Protein AF-0000000068202755 (afdb_homodimer)

pLDDT: mean 94.01, std 10.61, range [22.53, 98.94]

Solvent-accessible surface area (backbone atoms only — not comparable to full-atom values): 35166 Å² total; per-residue (Å²): 128,81,79,78,66,77,75,58,66,85,71,35,29,38,22,28,52,47,79,86,68,53,44,31,53,26,32,24,53,42,51,45,35,48,32,86,89,32,48,61,38,45,78,44,62,45,81,50,63,77,61,48,68,72,30,64,29,31,35,52,40,86,54,36,72,37,74,92,70,33,29,35,20,53,77,34,86,86,64,70,58,50,80,45,98,88,46,79,54,48,44,28,26,28,41,48,47,40,69,77,43,31,47,52,29,50,10,56,75,69,70,47,56,62,83,35,67,67,36,55,54,48,47,54,48,44,38,52,55,56,42,47,36,47,12,22,52,75,70,69,47,66,45,57,65,85,89,58,74,60,77,54,46,85,62,49,30,58,53,48,53,34,46,66,56,49,79,53,92,91,47,92,71,52,72,68,53,48,51,54,38,45,52,51,34,12,49,50,49,34,49,52,51,49,53,51,47,48,43,43,64,69,46,50,45,55,27,39,48,53,48,50,49,24,66,70,68,46,48,86,80,42,84,34,32,35,52,36,90,55,70,56,79,41,62,67,44,46,54,53,48,22,56,75,69,71,46,68,81,50,58,32,35,39,33,30,45,48,96,84,67,28,19,31,34,32,31,30,44,71,41,90,84,45,89,49,40,67,48,46,45,52,73,91,44,35,61,30,41,31,68,60,30,15,63,73,70,70,42,69,54,30,47,34,24,39,69,81,12,44,36,33,32,11,55,35,65,67,34,30,52,50,49,50,59,59,56,71,106,127,81,78,79,68,77,75,58,64,85,70,35,30,37,22,28,50,46,79,85,68,56,42,31,51,24,31,25,53,41,50,46,36,47,32,85,89,32,49,61,37,44,79,44,63,44,81,50,61,78,61,49,68,72,30,64,31,31,36,53,41,86,56,36,72,37,75,94,69,34,28,35,20,52,78,33,87,86,64,70,58,50,80,45,98,87,46,78,53,48,43,28,25,26,41,48,47,39,70,77,43,31,48,53,28,51,10,55,75,70,71,46,54,62,82,36,70,67,37,54,56,48,46,54,49,45,37,50,54,54,42,47,37,48,12,24,53,74,69,70,48,67,46,57,66,85,89,58,76,60,77,55,45,83,64,48,30,58,54,47,52,34,47,67,57,50,79,53,93,90,48,93,71,52,72,68,54,48,51,52,38,45,51,52,34,12,48,50,50,33,50,52,51,50,54,52,48,49,42,44,64,69,47,52,45,54,27,39,48,52,48,50,48,25,65,71,69,44,47,86,80,42,84,33,32,37,50,37,90,56,70,55,81,42,62,67,44,48,57,54,48,21,55,74,70,70,46,66,80,50,60,32,35,40,33,28,43,48,96,84,65,27,19,30,35,30,31,31,43,70,42,89,84,45,90,49,38,67,50,47,46,51,75,90,44,34,61,29,40,30,68,62,30,13,64,72,70,72,40,70,56,30,46,36,25,39,70,82,11,45,38,33,32,11,57,36,66,68,34,33,52,50,49,50,58,60,56,72,106

Secondary structure (DSSP, 8-state):
--------GGG-EEEE--SS--HHHHHHHHHHTTSTTTTTPEEEE---HHHHTT-SEEES-SS-EEGGGTEE---STT---EEETTEEEEP-HHHHHHHHHHHHHHHHHHT--TT-HHHHHHHHHHIIIIIHHHHHHHTT--SS-TTS--SS----SHHHHHHTTSPPTTS---HHHHHHHHHHHHHHHHHHHHHHHHHIIIIIHHHHHHHHHHHHH--SS-TTEEE-SS----HHHHHHHHHHHT-TT---EEEEE-TTS-EEEEEPBSSTT-SSBSSPPPGGGTT-BHHHHHHHHS-TTEEEE-TTSSEEEESSHHHHHHHHHHHH-/--------GGG-EEEE--SS--HHHHHHHHHHTTSTTTTTPEEEE---HHHHTTSSEEES-SS-EEGGGTEE---STT---EEETTEEEEP-HHHHHHHHHHHHHHHHHHT--TT-HHHHHHHHHHIIIIIHHHHHHHTT--SS-TTS--SS----SHHHHHHTTSPPTTS---HHHHHHHHHHHHHHHHHHHHHHHHHIIIIIHHHHHHHHHHHHH--SS-TTEEE-SS----HHHHHHHHHHHT-TT---EEEEE-TTS-EEEEEPBSSTT-SSBSSPPPGGGTT-BHHHHHHHHS-TTEEEE-TTSSEEEESSHHHHHHHHHHHH-

Organism: Serendipita indica (strain DSM 11827) (NCBI:txid1109443)

InterPro domains:
  IPR003226 MYG1 exonuclease [PF03690] (13-328)
  IPR003226 MYG1 exonuclease [PTHR11215] (11-328)

Sequence (658 aa):
MAETTAKTGYDIKIGTHNGTFHCDEALAVWLLKRTGAYKDAKVIRTRDESVLATCDIVVDVGAKYEPENHRYDHHQRGFTEIFGHGFSTKLSSAGLVYKHFGREIISNLLQWQVQDSRTEILWLKMYKEFIEAIDAIDNGISAYPSDIKPSYRMRTDVSARVGFLNPRWNVHATPDEVDSLFVKASNLVGGEFHERLDYYGTAWLPAREIVMSALQKGSGIDERVLVFEDFAPWKEHLFDLEKELGIEGRSIYVLYPDESGKWRIQAVPVSSESFESRKALPDEWRGLRDDALSQATGVPGCVFVHASGFIGGAQTREGVEALARLALKMAETTAKTGYDIKIGTHNGTFHCDEALAVWLLKRTGAYKDAKVIRTRDESVLATCDIVVDVGAKYEPENHRYDHHQRGFTEIFGHGFSTKLSSAGLVYKHFGREIISNLLQWQVQDSRTEILWLKMYKEFIEAIDAIDNGISAYPSDIKPSYRMRTDVSARVGFLNPRWNVHATPDEVDSLFVKASNLVGGEFHERLDYYGTAWLPAREIVMSALQKGSGIDERVLVFEDFAPWKEHLFDLEKELGIEGRSIYVLYPDESGKWRIQAVPVSSESFESRKALPDEWRGLRDDALSQATGVPGCVFVHASGFIGGAQTREGVEALARLALK

Foldseek 3Di:
DPPPPPPDLEQAEEEEAFDQDFLQVLQLLLLQLLAPNNVSHHYHHHQDPVVVVSHQAYFQHDQDDDVVSRYHHQPHPPRQDDLDPPTRQRFGRNSSSCSVCVLRSLCSLVVHDSPDPLSVVLSVVLCVPARSVSGCVVVVHDPDDPVDDDPDDDQPDLRNVLSVLADDPPDDDDRVRRVVSSNVSSCSSNVVSSVVSCCCSPAVVVLLVQLVCQQVVDDVLDNQEGEGAADHPCQVSNQVVCVVVVNHLRHFWYKYADPVQWIKIFGHANHPPDPHGSAFFDQQQAPDAAPRNCVSLVAHAWGGAHNNRGMGTGRDPVRVSSSVNSRVD/DPPPPPPDLEQAEEEEAFDQDFLQVLQLLLLQLLAPNNVSHHYHHHQDPVVVVSHQAYFQHDQDDDVVSRYHHQPHPPRQDDLDPPTRQRFGRNSSSCSVCVLRSLCSLVVHDSPDPLSVVLSVVLCVPARSVSGCVVVVHDPDDPVDDDPDDDQPDLRNVLSVLADDPPDDDDRVRRVVSSNVSSCSSNVVSSVVSCCCSPAVVVLLVQLVCQQVVDDVLDNQEGEGAADHPCQVSNQVVCVVVVNHLRHFWYKYADPVQWIKIFGHCNHPPDPHGSAFFDQQQAPDAAPRNCVSLVAHAWGGAHNNRGMGTGRDPVRVSSSVNSRVD

Nearest PDB structures (foldseek):
  6nly-assembly1_B  TM=3.585E-01  e=1.719E-02  Homo sapiens
  4x6g-assembly2_E  TM=4.786E-01  e=4.361E+00  Pseudomonas aeruginosa PAO1
  3i3v-assembly1_C  TM=4.236E-01  e=8.337E+00  Streptomyces coelicolor
  6nly-assembly1_B  TM=3.417E-01  e=1.927E-02  Homo sapiens
  4x6g-assembly2_E  TM=4.789E-01  e=4.469E+00  Pseudomonas aeruginosa PAO1

Structure (mmCIF, N/CA/C/O backbone):
data_AF-0000000068202755-model_v1
#
loop_
_entity.id
_entity.type
_entity.pdbx_description
1 polymer 'Related to Gamm1 protein / Ni-binding urease accessory protein (UreG)'
#
loop_
_atom_site.group_PDB
_atom_site.id
_atom_site.type_symbol
_atom_site.label_atom_id
_atom_site.label_alt_id
_atom_site.label_comp_id
_atom_site.label_asym_id
_atom_site.label_entity_id
_atom_site.label_seq_id
_atom_site.pdbx_PDB_ins_code
_atom_site.Cartn_x
_atom_site.Cartn_y
_atom_site.Cartn_z
_atom_site.occupancy
_atom_site.B_iso_or_equiv
_atom_site.auth_seq_id
_atom_site.auth_comp_id
_atom_site.auth_asym_id
_atom_site.auth_atom_id
_atom_site.pdbx_PDB_model_num
ATOM 1 N N . MET A 1 1 ? -50.594 12.469 -9.367 1 22.66 1 MET A N 1
ATOM 2 C CA . MET A 1 1 ? -49.719 11.703 -10.25 1 22.66 1 MET A CA 1
ATOM 3 C C . MET A 1 1 ? -48.406 12.453 -10.523 1 22.66 1 MET A C 1
ATOM 5 O O . MET A 1 1 ? -48.375 13.375 -11.344 1 22.66 1 MET A O 1
ATOM 9 N N . ALA A 1 2 ? -47.656 12.703 -9.539 1 30.77 2 ALA A N 1
ATOM 10 C CA . ALA A 1 2 ? -46.5 13.594 -9.742 1 30.77 2 ALA A CA 1
ATOM 11 C C . ALA A 1 2 ? -45.656 13.117 -10.914 1 30.77 2 ALA A C 1
ATOM 13 O O . ALA A 1 2 ? -45.375 11.922 -11.047 1 30.77 2 ALA A O 1
ATOM 14 N N . GLU A 1 3 ? -45.688 13.734 -12.023 1 29.19 3 GLU A N 1
ATOM 15 C CA . GLU A 1 3 ? -44.969 13.422 -13.258 1 29.19 3 GLU A CA 1
ATOM 16 C C . GLU A 1 3 ? -43.5 13.094 -12.977 1 29.19 3 GLU A C 1
ATOM 18 O O . GLU A 1 3 ? -42.781 13.906 -12.406 1 29.19 3 GLU A O 1
ATOM 23 N N . THR A 1 4 ? -43.188 11.867 -12.656 1 34.66 4 THR A N 1
ATOM 24 C CA . THR A 1 4 ? -41.844 11.312 -12.539 1 34.66 4 THR A CA 1
ATOM 25 C C . THR A 1 4 ? -41 11.672 -13.75 1 34.66 4 THR A C 1
ATOM 27 O O . THR A 1 4 ? -41.156 11.078 -14.82 1 34.66 4 THR A O 1
ATOM 30 N N . THR A 1 5 ? -40.875 12.93 -14.125 1 34.81 5 THR A N 1
ATOM 31 C CA . THR A 1 5 ? -40.062 13.328 -15.258 1 34.81 5 THR A CA 1
ATOM 32 C C . THR A 1 5 ? -38.688 12.664 -15.18 1 34.81 5 THR A C 1
ATOM 34 O O . THR A 1 5 ? -38 12.742 -14.148 1 34.81 5 THR A O 1
ATOM 37 N N . ALA A 1 6 ? -38.406 11.773 -15.938 1 36.94 6 ALA A N 1
ATOM 38 C CA . ALA A 1 6 ? -37.125 11.117 -16.156 1 36.94 6 ALA A CA 1
ATOM 39 C C . ALA A 1 6 ? -36 12.125 -16.172 1 36.94 6 ALA A C 1
ATOM 41 O O . ALA A 1 6 ? -35.969 13.023 -17.016 1 36.94 6 ALA A O 1
ATOM 42 N N . LYS A 1 7 ? -35.469 12.602 -15.062 1 44.25 7 LYS A N 1
ATOM 43 C CA . LYS A 1 7 ? -34.312 13.477 -15.047 1 44.25 7 LYS A CA 1
ATOM 44 C C . LYS A 1 7 ? -33.312 13.07 -16.125 1 44.25 7 LYS A C 1
ATOM 46 O O . LYS A 1 7 ? -33.031 11.883 -16.312 1 44.25 7 LYS A O 1
ATOM 51 N N . THR A 1 8 ? -33.062 13.734 -17.141 1 47.06 8 THR A N 1
ATOM 52 C CA . THR A 1 8 ? -32.031 13.516 -18.141 1 47.06 8 THR A CA 1
ATOM 53 C C . THR A 1 8 ? -30.656 13.43 -17.484 1 47.06 8 THR A C 1
ATOM 55 O O . THR A 1 8 ? -30.438 13.977 -16.406 1 47.06 8 THR A O 1
ATOM 58 N N . GLY A 1 9 ? -29.703 12.414 -17.875 1 52.47 9 GLY A N 1
ATOM 59 C CA . GLY A 1 9 ? -28.359 12.102 -17.406 1 52.47 9 GLY A CA 1
ATOM 60 C C . GLY A 1 9 ? -27.609 13.32 -16.891 1 52.47 9 GLY A C 1
ATOM 61 O O . GLY A 1 9 ? -26.812 13.211 -15.961 1 52.47 9 GLY A O 1
ATOM 62 N N . TYR A 1 10 ? -27.875 14.578 -17.391 1 60.34 10 TYR A N 1
ATOM 63 C CA . TYR A 1 10 ? -27.078 15.781 -17.188 1 60.34 10 TYR A CA 1
ATOM 64 C C . TYR A 1 10 ? -27.516 16.5 -15.914 1 60.34 10 TYR A C 1
ATOM 66 O O . TYR A 1 10 ? -26.812 17.391 -15.43 1 60.34 10 TYR A O 1
ATOM 74 N N . ASP A 1 11 ? -28.516 15.922 -15.188 1 83.69 11 ASP A N 1
ATOM 75 C CA . ASP A 1 11 ? -29.016 16.688 -14.055 1 83.69 11 ASP A CA 1
ATOM 76 C C . ASP A 1 11 ? -28.781 15.945 -12.742 1 83.69 11 ASP A C 1
ATOM 78 O O . ASP A 1 11 ? -29.094 16.453 -11.664 1 83.69 11 ASP A O 1
ATOM 82 N N . ILE A 1 12 ? -28.109 14.836 -12.844 1 96.12 12 ILE A N 1
ATOM 83 C CA . ILE A 1 12 ? -27.891 14.047 -11.633 1 96.12 12 ILE A CA 1
ATOM 84 C C . ILE A 1 12 ? -26.641 14.531 -10.906 1 96.12 12 ILE A C 1
ATOM 86 O O . ILE A 1 12 ? -25.609 14.781 -11.539 1 96.12 12 ILE A O 1
ATOM 90 N N . LYS A 1 13 ? -26.766 14.664 -9.57 1 98.31 13 LYS A N 1
ATOM 91 C CA . LYS A 1 13 ? -25.672 15.25 -8.789 1 98.31 13 LYS A CA 1
ATOM 92 C C . LYS A 1 13 ? -25.266 14.32 -7.641 1 98.31 13 LYS A C 1
ATOM 94 O O . LYS A 1 13 ? -26.125 13.812 -6.914 1 98.31 13 LYS A O 1
ATOM 99 N N . ILE A 1 14 ? -23.969 14.078 -7.527 1 98.75 14 ILE A N 1
ATOM 100 C CA . ILE A 1 14 ? -23.375 13.414 -6.379 1 98.75 14 ILE A CA 1
ATOM 101 C C . ILE A 1 14 ? -22.75 14.453 -5.445 1 98.75 14 ILE A C 1
ATOM 103 O O . ILE A 1 14 ? -21.891 15.234 -5.859 1 98.75 14 ILE A O 1
ATOM 107 N N . GLY A 1 15 ? -23.188 14.5 -4.211 1 98.81 15 GLY A N 1
ATOM 108 C CA . GLY A 1 15 ? -22.641 15.414 -3.223 1 98.81 15 GLY A CA 1
ATOM 109 C C . GLY A 1 15 ? -21.641 14.75 -2.287 1 98.81 15 GLY A C 1
ATOM 110 O O . GLY A 1 15 ? -21.844 13.602 -1.882 1 98.81 15 GLY A O 1
ATOM 111 N N . THR A 1 16 ? -20.547 15.336 -1.922 1 98.75 16 THR A N 1
ATOM 112 C CA . THR A 1 16 ? -19.594 14.945 -0.892 1 98.75 16 THR A CA 1
ATOM 113 C C . THR A 1 16 ? -18.953 16.172 -0.263 1 98.75 16 THR A C 1
ATOM 115 O O . THR A 1 16 ? -19.266 17.312 -0.631 1 98.75 16 THR A O 1
ATOM 118 N N . HIS A 1 17 ? -18.094 16 0.701 1 97.62 17 HIS A N 1
ATOM 119 C CA . HIS A 1 17 ? -17.547 17.156 1.418 1 97.62 17 HIS A CA 1
ATOM 120 C C . HIS A 1 17 ? -16.406 17.812 0.645 1 97.62 17 HIS A C 1
ATOM 122 O O . HIS A 1 17 ? -15.719 17.141 -0.124 1 97.62 17 HIS A O 1
ATOM 128 N N . ASN A 1 18 ? -16.219 19.094 0.815 1 96.81 18 ASN A N 1
ATOM 129 C CA . ASN A 1 18 ? -15.109 19.844 0.224 1 96.81 18 ASN A CA 1
ATOM 130 C C . ASN A 1 18 ? -13.883 19.844 1.137 1 96.81 18 ASN A C 1
ATOM 132 O O . ASN A 1 18 ? -13.898 19.219 2.199 1 96.81 18 ASN A O 1
ATOM 136 N N . GLY A 1 19 ? -12.75 20.422 0.647 1 94.38 19 GLY A N 1
ATOM 137 C CA . GLY A 1 19 ? -11.531 20.469 1.434 1 94.38 19 GLY A CA 1
ATOM 138 C C . GLY A 1 19 ? -10.68 19.219 1.299 1 94.38 19 GLY A C 1
ATOM 139 O O . GLY A 1 19 ? -10.609 18.625 0.221 1 94.38 19 GLY A O 1
ATOM 140 N N . THR A 1 20 ? -10.031 18.844 2.375 1 94.94 20 THR A N 1
ATOM 141 C CA . THR A 1 20 ? -9.18 17.656 2.375 1 94.94 20 THR A CA 1
ATOM 142 C C . THR A 1 20 ? -10 16.406 2.064 1 94.94 20 THR A C 1
ATOM 144 O O . THR A 1 20 ? -11.07 16.203 2.635 1 94.94 20 THR A O 1
ATOM 147 N N . PHE A 1 21 ? -9.531 15.719 1.08 1 97.81 21 PHE A N 1
ATOM 148 C CA . PHE A 1 21 ? -10.258 14.516 0.7 1 97.81 21 PHE A CA 1
ATOM 149 C C . PHE A 1 21 ? -9.547 13.266 1.225 1 97.81 21 PHE A C 1
ATOM 151 O O . PHE A 1 21 ? -8.367 13.32 1.574 1 97.81 21 PHE A O 1
ATOM 158 N N . HIS A 1 22 ? -10.344 12.227 1.358 1 98.19 22 HIS A N 1
ATOM 159 C CA . HIS A 1 22 ? -9.875 10.922 1.812 1 98.19 22 HIS A CA 1
ATOM 160 C C . HIS A 1 22 ? -10.172 9.836 0.785 1 98.19 22 HIS A C 1
ATOM 162 O O . HIS A 1 22 ? -10.836 10.094 -0.222 1 98.19 22 HIS A O 1
ATOM 168 N N . CYS A 1 23 ? -9.617 8.719 1.068 1 98.81 23 CYS A N 1
ATOM 169 C CA . CYS A 1 23 ? -9.688 7.625 0.109 1 98.81 23 CYS A CA 1
ATOM 170 C C . CYS A 1 23 ? -11.109 7.09 -0.004 1 98.81 23 CYS A C 1
ATOM 172 O O . CYS A 1 23 ? -11.547 6.688 -1.086 1 98.81 23 CYS A O 1
ATOM 174 N N . ASP A 1 24 ? -11.875 7.098 1.089 1 98.69 24 ASP A N 1
ATOM 175 C CA . ASP A 1 24 ? -13.188 6.469 1.077 1 98.69 24 ASP A CA 1
ATOM 176 C C . ASP A 1 24 ? -14.164 7.242 0.186 1 98.69 24 ASP A C 1
ATOM 178 O O . ASP A 1 24 ? -14.789 6.66 -0.702 1 98.69 24 ASP A O 1
ATOM 182 N N . GLU A 1 25 ? -14.25 8.547 0.27 1 98.81 25 GLU A N 1
ATOM 183 C CA . GLU A 1 25 ? -15.195 9.258 -0.591 1 98.81 25 GLU A CA 1
ATOM 184 C C . GLU A 1 25 ? -14.68 9.344 -2.023 1 98.81 25 GLU A C 1
ATOM 186 O O . GLU A 1 25 ? -15.461 9.406 -2.973 1 98.81 25 GLU A O 1
ATOM 191 N N . ALA A 1 26 ? -13.344 9.352 -2.168 1 98.94 26 ALA A N 1
ATOM 192 C CA . ALA A 1 26 ? -12.789 9.305 -3.52 1 98.94 26 ALA A CA 1
ATOM 193 C C . ALA A 1 26 ? -13.227 8.039 -4.246 1 98.94 26 ALA A C 1
ATOM 195 O O . ALA A 1 26 ? -13.648 8.094 -5.402 1 98.94 26 ALA A O 1
ATOM 196 N N . LEU A 1 27 ? -13.102 6.906 -3.588 1 98.94 27 LEU A N 1
ATOM 197 C CA . LEU A 1 27 ? -13.523 5.641 -4.184 1 98.94 27 LEU A CA 1
ATOM 198 C C . LEU A 1 27 ? -15.047 5.594 -4.336 1 98.94 27 LEU A C 1
ATOM 200 O O . LEU A 1 27 ? -15.555 5.129 -5.355 1 98.94 27 LEU A O 1
ATOM 204 N N . ALA A 1 28 ? -15.789 6.059 -3.293 1 98.94 28 ALA A N 1
ATOM 205 C CA . ALA A 1 28 ? -17.25 6.035 -3.33 1 98.94 28 ALA A CA 1
ATOM 206 C C . ALA A 1 28 ? -17.781 6.738 -4.578 1 98.94 28 ALA A C 1
ATOM 208 O O . ALA A 1 28 ? -18.656 6.215 -5.266 1 98.94 28 ALA A O 1
ATOM 209 N N . VAL A 1 29 ? -17.25 7.883 -4.867 1 98.94 29 VAL A N 1
ATOM 210 C CA . VAL A 1 29 ? -17.688 8.664 -6.02 1 98.94 29 VAL A CA 1
ATOM 211 C C . VAL A 1 29 ? -17.375 7.906 -7.305 1 98.94 29 VAL A C 1
ATOM 213 O O . VAL A 1 29 ? -18.203 7.832 -8.211 1 98.94 29 VAL A O 1
ATOM 216 N N . TRP A 1 30 ? -16.172 7.336 -7.414 1 98.94 30 TRP A N 1
ATOM 217 C CA . TRP A 1 30 ? -15.812 6.566 -8.602 1 98.94 30 TRP A CA 1
ATOM 218 C C . TRP A 1 30 ? -16.75 5.383 -8.789 1 98.94 30 TRP A C 1
ATOM 220 O O . TRP A 1 30 ? -17.203 5.109 -9.906 1 98.94 30 TRP A O 1
ATOM 230 N N . LEU A 1 31 ? -17.016 4.676 -7.73 1 98.94 31 LEU A N 1
ATOM 231 C CA . LEU A 1 31 ? -17.906 3.518 -7.77 1 98.94 31 LEU A CA 1
ATOM 232 C C . LEU A 1 31 ? -19.297 3.916 -8.25 1 98.94 31 LEU A C 1
ATOM 234 O O . LEU A 1 31 ? -19.859 3.264 -9.125 1 98.94 31 LEU A O 1
ATOM 238 N N . LEU A 1 32 ? -19.828 4.992 -7.672 1 98.88 32 LEU A N 1
ATOM 239 C CA . LEU A 1 32 ? -21.172 5.441 -8.031 1 98.88 32 LEU A CA 1
ATOM 240 C C . LEU A 1 32 ? -21.266 5.73 -9.523 1 98.88 32 LEU A C 1
ATOM 242 O O . LEU A 1 32 ? -22.281 5.41 -10.164 1 98.88 32 LEU A O 1
ATOM 246 N N . LYS A 1 33 ? -20.266 6.246 -10.055 1 98.69 33 LYS A N 1
ATOM 247 C CA . LYS A 1 33 ? -20.266 6.609 -11.469 1 98.69 33 LYS A CA 1
ATOM 248 C C . LYS A 1 33 ? -20.188 5.371 -12.352 1 98.69 33 LYS A C 1
ATOM 250 O O . LYS A 1 33 ? -20.281 5.477 -13.578 1 98.69 33 LYS A O 1
ATOM 255 N N . ARG A 1 34 ? -20.016 4.23 -11.773 1 98.56 34 ARG A N 1
ATOM 256 C CA . ARG A 1 34 ? -20.062 2.979 -12.531 1 98.56 34 ARG A CA 1
ATOM 257 C C . ARG A 1 34 ? -21.469 2.381 -12.523 1 98.56 34 ARG A C 1
ATOM 259 O O . ARG A 1 34 ? -21.703 1.348 -13.156 1 98.56 34 ARG A O 1
ATOM 266 N N . THR A 1 35 ? -22.391 2.992 -11.852 1 98.31 35 THR A N 1
ATOM 267 C CA . THR A 1 35 ? -23.781 2.566 -11.883 1 98.31 35 THR A CA 1
ATOM 268 C C . THR A 1 35 ? -24.516 3.191 -13.07 1 98.31 35 THR A C 1
ATOM 270 O O . THR A 1 35 ? -24 4.105 -13.711 1 98.31 35 THR A O 1
ATOM 273 N N . GLY A 1 36 ? -25.656 2.629 -13.359 1 96.69 36 GLY A N 1
ATOM 274 C CA . GLY A 1 36 ? -26.469 3.197 -14.422 1 96.69 36 GLY A CA 1
ATOM 275 C C . GLY A 1 36 ? -27.016 4.574 -14.086 1 96.69 36 GLY A C 1
ATOM 276 O O . GLY A 1 36 ? -26.984 5.48 -14.922 1 96.69 36 GLY A O 1
ATOM 277 N N . ALA A 1 37 ? -27.422 4.828 -12.891 1 96.56 37 ALA A N 1
ATOM 278 C CA . ALA A 1 37 ? -28.125 6.031 -12.461 1 96.56 37 ALA A CA 1
ATOM 279 C C . ALA A 1 37 ? -27.172 7.223 -12.367 1 96.56 37 ALA A C 1
ATOM 281 O O . ALA A 1 37 ? -27.578 8.367 -12.594 1 96.56 37 ALA A O 1
ATOM 282 N N . TYR A 1 38 ? -25.859 6.918 -12.133 1 97.94 38 TYR A N 1
ATOM 283 C CA . TYR A 1 38 ? -24.984 8.039 -11.773 1 97.94 38 TYR A CA 1
ATOM 284 C C . TYR A 1 38 ? -23.797 8.133 -12.727 1 97.94 38 TYR A C 1
ATOM 286 O O . TYR A 1 38 ? -22.844 8.859 -12.461 1 97.94 38 TYR A O 1
ATOM 294 N N . LYS A 1 39 ? -23.797 7.441 -13.766 1 96.5 39 LYS A N 1
ATOM 295 C CA . LYS A 1 39 ? -22.672 7.324 -14.695 1 96.5 39 LYS A CA 1
ATOM 296 C C . LYS A 1 39 ? -22.219 8.695 -15.195 1 96.5 39 LYS A C 1
ATOM 298 O O . LYS A 1 39 ? -21.031 8.953 -15.344 1 96.5 39 LYS A O 1
ATOM 303 N N . ASP A 1 40 ? -23.125 9.617 -15.375 1 95.19 40 ASP A N 1
ATOM 304 C CA . ASP A 1 40 ? -22.797 10.938 -15.922 1 95.19 40 ASP A CA 1
ATOM 305 C C . ASP A 1 40 ? -23.078 12.039 -14.898 1 95.19 40 ASP A C 1
ATOM 307 O O . ASP A 1 40 ? -23.266 13.195 -15.266 1 95.19 40 ASP A O 1
ATOM 311 N N . ALA A 1 41 ? -23.094 11.664 -13.695 1 97.38 41 ALA A N 1
ATOM 312 C CA . ALA A 1 41 ? -23.469 12.609 -12.648 1 97.38 41 ALA A CA 1
ATOM 313 C C . ALA A 1 41 ? -22.391 13.664 -12.453 1 97.38 41 ALA A C 1
ATOM 315 O O . ALA A 1 41 ? -21.203 13.383 -12.609 1 97.38 41 ALA A O 1
ATOM 316 N N . LYS A 1 42 ? -22.812 14.836 -12.109 1 97.44 42 LYS A N 1
ATOM 317 C CA . LYS A 1 42 ? -21.906 15.891 -11.664 1 97.44 42 LYS A CA 1
ATOM 318 C C . LYS A 1 42 ? -21.578 15.742 -10.18 1 97.44 42 LYS A C 1
ATOM 320 O O . LYS A 1 42 ? -22.453 15.414 -9.375 1 97.44 42 LYS A O 1
ATOM 325 N N . VAL A 1 43 ? -20.359 15.992 -9.867 1 98.31 43 VAL A N 1
ATOM 326 C CA . VAL A 1 43 ? -19.922 15.891 -8.477 1 98.31 43 VAL A CA 1
ATOM 327 C C . VAL A 1 43 ? -19.875 17.281 -7.848 1 98.31 43 VAL A C 1
ATOM 329 O O . VAL A 1 43 ? -19.25 18.203 -8.398 1 98.31 43 VAL A O 1
ATOM 332 N N . ILE A 1 44 ? -20.469 17.469 -6.73 1 98.19 44 ILE A N 1
ATOM 333 C CA . ILE A 1 44 ? -20.469 18.703 -5.973 1 98.19 44 ILE A CA 1
ATOM 334 C C . ILE A 1 44 ? -19.812 18.484 -4.609 1 98.19 44 ILE A C 1
ATOM 336 O O . ILE A 1 44 ? -20.281 17.656 -3.822 1 98.19 44 ILE A O 1
ATOM 340 N N . ARG A 1 45 ? -18.766 19.156 -4.379 1 98.38 45 ARG A N 1
ATOM 341 C CA . ARG A 1 45 ? -18.094 19.031 -3.096 1 98.38 45 ARG A CA 1
ATOM 342 C C . ARG A 1 45 ? -18.359 20.25 -2.213 1 98.38 45 ARG A C 1
ATOM 344 O O . ARG A 1 45 ? -17.953 21.359 -2.533 1 98.38 45 ARG A O 1
ATOM 351 N N . THR A 1 46 ? -19.047 20 -1.121 1 98 46 THR A N 1
ATOM 352 C CA . THR A 1 46 ? -19.469 21.078 -0.237 1 98 46 THR A CA 1
ATOM 353 C C . THR A 1 46 ? -19.891 20.531 1.122 1 98 46 THR A C 1
ATOM 355 O O . THR A 1 46 ? -20.188 19.344 1.255 1 98 46 THR A O 1
ATOM 358 N N . ARG A 1 47 ? -19.875 21.422 2.117 1 95.62 47 ARG A N 1
ATOM 359 C CA . ARG A 1 47 ? -20.438 21.062 3.418 1 95.62 47 ARG A CA 1
ATOM 360 C C . ARG A 1 47 ? -21.75 21.812 3.676 1 95.62 47 ARG A C 1
ATOM 362 O O . ARG A 1 47 ? -22.359 21.656 4.727 1 95.62 47 ARG A O 1
ATOM 369 N N . ASP A 1 48 ? -22.094 22.594 2.662 1 96.75 48 ASP A N 1
ATOM 370 C CA . ASP A 1 48 ? -23.328 23.375 2.775 1 96.75 48 ASP A CA 1
ATOM 371 C C . ASP A 1 48 ? -24.562 22.469 2.646 1 96.75 48 ASP A C 1
ATOM 373 O O . ASP A 1 48 ? -24.828 21.938 1.568 1 96.75 48 ASP A O 1
ATOM 377 N N . GLU A 1 49 ? -25.312 22.453 3.66 1 96.56 49 GLU A N 1
ATOM 378 C CA . GLU A 1 49 ? -26.453 21.547 3.723 1 96.56 49 GLU A CA 1
ATOM 379 C C . GLU A 1 49 ? -27.5 21.906 2.678 1 96.56 49 GLU A C 1
ATOM 381 O O . GLU A 1 49 ? -28.188 21.031 2.139 1 96.56 49 GLU A O 1
ATOM 386 N N . SER A 1 50 ? -27.641 23.156 2.451 1 97.81 50 SER A N 1
ATOM 387 C CA . SER A 1 50 ? -28.641 23.594 1.479 1 97.81 50 SER A CA 1
ATOM 388 C C . SER A 1 50 ? -28.281 23.125 0.072 1 97.81 50 SER A C 1
ATOM 390 O O . SER A 1 50 ? -29.172 22.797 -0.717 1 97.81 50 SER A O 1
ATOM 392 N N . VAL A 1 51 ? -27.031 23.062 -0.244 1 97.81 51 VAL A N 1
ATOM 393 C CA . VAL A 1 51 ? -26.562 22.594 -1.543 1 97.81 51 VAL A CA 1
ATOM 394 C C . VAL A 1 51 ? -26.656 21.062 -1.592 1 97.81 51 VAL A C 1
ATOM 396 O O . VAL A 1 51 ? -27.125 20.5 -2.58 1 97.81 51 VAL A O 1
ATOM 399 N N . LEU A 1 52 ? -26.297 20.422 -0.56 1 97.81 52 LEU A N 1
ATOM 400 C CA . LEU A 1 52 ? -26.344 18.969 -0.478 1 97.81 52 LEU A CA 1
ATOM 401 C C . LEU A 1 52 ? -27.766 18.453 -0.657 1 97.81 52 LEU A C 1
ATOM 403 O O . LEU A 1 52 ? -27.984 17.375 -1.236 1 97.81 52 LEU A O 1
ATOM 407 N N . ALA A 1 53 ? -28.734 19.25 -0.189 1 97.19 53 ALA A N 1
ATOM 408 C CA . ALA A 1 53 ? -30.141 18.859 -0.276 1 97.19 53 ALA A CA 1
ATOM 409 C C . ALA A 1 53 ? -30.594 18.766 -1.729 1 97.19 53 ALA A C 1
ATOM 411 O O . ALA A 1 53 ? -31.562 18.078 -2.043 1 97.19 53 ALA A O 1
ATOM 412 N N . THR A 1 54 ? -29.938 19.422 -2.594 1 97.19 54 THR A N 1
ATOM 413 C CA . THR A 1 54 ? -30.297 19.422 -4.004 1 97.19 54 THR A CA 1
ATOM 414 C C . THR A 1 54 ? -29.656 18.25 -4.734 1 97.19 54 THR A C 1
ATOM 416 O O . THR A 1 54 ? -29.969 17.969 -5.895 1 97.19 54 THR A O 1
ATOM 419 N N . CYS A 1 55 ? -28.75 17.547 -4.117 1 98 55 CYS A N 1
ATOM 420 C CA . CYS A 1 55 ? -28.031 16.438 -4.738 1 98 55 CYS A CA 1
ATOM 421 C C . CYS A 1 55 ? -28.891 15.164 -4.707 1 98 55 CYS A C 1
ATOM 423 O O . CYS A 1 55 ? -29.672 14.969 -3.783 1 98 55 CYS A O 1
ATOM 425 N N . ASP A 1 56 ? -28.734 14.328 -5.691 1 98.31 56 ASP A N 1
ATOM 426 C CA . ASP A 1 56 ? -29.516 13.094 -5.812 1 98.31 56 ASP A CA 1
ATOM 427 C C . ASP A 1 56 ? -28.984 12.016 -4.875 1 98.31 56 ASP A C 1
ATOM 429 O O . ASP A 1 56 ? -29.75 11.18 -4.391 1 98.31 56 ASP A O 1
ATOM 433 N N . ILE A 1 57 ? -27.719 12 -4.648 1 98.69 57 ILE A N 1
ATOM 434 C CA . ILE A 1 57 ? -27.062 11.102 -3.711 1 98.69 57 ILE A CA 1
ATOM 435 C C . ILE A 1 57 ? -25.906 11.828 -3.023 1 98.69 57 ILE A C 1
ATOM 437 O O . ILE A 1 57 ? -25.234 12.656 -3.639 1 98.69 57 ILE A O 1
ATOM 441 N N . VAL A 1 58 ? -25.75 11.633 -1.658 1 98.81 58 VAL A N 1
ATOM 442 C CA . VAL A 1 58 ? -24.703 12.297 -0.869 1 98.81 58 VAL A CA 1
ATOM 443 C C . VAL A 1 58 ? -23.891 11.25 -0.11 1 98.81 58 VAL A C 1
ATOM 445 O O . VAL A 1 58 ? -24.453 10.344 0.508 1 98.81 58 VAL A O 1
ATOM 448 N N . VAL A 1 59 ? -22.609 11.398 -0.222 1 98.81 59 VAL A N 1
ATOM 449 C CA . VAL A 1 59 ? -21.734 10.438 0.446 1 98.81 59 VAL A CA 1
ATOM 450 C C . VAL A 1 59 ? -20.75 11.172 1.349 1 98.81 59 VAL A C 1
ATOM 452 O O . VAL A 1 59 ? -20.297 12.273 1.018 1 98.81 59 VAL A O 1
ATOM 455 N N . ASP A 1 60 ? -20.391 10.656 2.512 1 98.62 60 ASP A N 1
ATOM 456 C CA . ASP A 1 60 ? -19.312 11.008 3.432 1 98.62 60 ASP A CA 1
ATOM 457 C C . ASP A 1 60 ? -19.531 12.391 4.027 1 98.62 60 ASP A C 1
ATOM 459 O O . ASP A 1 60 ? -18.562 13.078 4.383 1 98.62 60 ASP A O 1
ATOM 463 N N . VAL A 1 61 ? -20.672 12.93 3.979 1 97.75 61 VAL A N 1
ATOM 464 C CA . VAL A 1 61 ? -21 14.227 4.566 1 97.75 61 VAL A CA 1
ATOM 465 C C . VAL A 1 61 ? -22.484 14.273 4.922 1 97.75 61 VAL A C 1
ATOM 467 O O . VAL A 1 61 ? -23.281 13.555 4.328 1 97.75 61 VAL A O 1
ATOM 470 N N . GLY A 1 62 ? -22.859 15.016 5.969 1 95.81 62 GLY A N 1
ATOM 471 C CA . GLY A 1 62 ? -24.266 15.211 6.305 1 95.81 62 GLY A CA 1
ATOM 472 C C . GLY A 1 62 ? -24.688 14.477 7.559 1 95.81 62 GLY A C 1
ATOM 473 O O . GLY A 1 62 ? -25.797 14.68 8.055 1 95.81 62 GLY A O 1
ATOM 474 N N . ALA A 1 63 ? -23.891 13.531 8.031 1 95.44 63 ALA A N 1
ATOM 475 C CA . ALA A 1 63 ? -24.078 12.836 9.305 1 95.44 63 ALA A CA 1
ATOM 476 C C . ALA A 1 63 ? -25.344 11.992 9.281 1 95.44 63 ALA A C 1
ATOM 478 O O . ALA A 1 63 ? -26.078 11.93 10.281 1 95.44 63 ALA A O 1
ATOM 479 N N . LYS A 1 64 ? -25.641 11.445 8.156 1 96.06 64 LYS A N 1
ATOM 480 C CA . LYS A 1 64 ? -26.812 10.586 8.008 1 96.06 64 LYS A CA 1
ATOM 481 C C . LYS A 1 64 ? -26.484 9.336 7.195 1 96.06 64 LYS A C 1
ATOM 483 O O . LYS A 1 64 ? -25.75 9.406 6.219 1 96.06 64 LYS A O 1
ATOM 488 N N . TYR A 1 65 ? -26.984 8.227 7.621 1 97.88 65 TYR A N 1
ATOM 489 C CA . TYR A 1 65 ? -27.047 7.004 6.832 1 97.88 65 TYR A CA 1
ATOM 490 C C . TYR A 1 65 ? -28.5 6.59 6.602 1 97.88 65 TYR A C 1
ATOM 492 O O . TYR A 1 65 ? -29.109 5.941 7.457 1 97.88 65 TYR A O 1
ATOM 500 N N . GLU A 1 66 ? -29.031 7.016 5.469 1 97.88 66 GLU A N 1
ATOM 501 C CA . GLU A 1 66 ? -30.406 6.781 5.035 1 97.88 66 GLU A CA 1
ATOM 502 C C . GLU A 1 66 ? -30.453 6.309 3.588 1 97.88 66 GLU A C 1
ATOM 504 O O . GLU A 1 66 ? -30.75 7.09 2.682 1 97.88 66 GLU A O 1
ATOM 509 N N . PRO A 1 67 ? -30.266 4.992 3.373 1 97.69 67 PRO A N 1
ATOM 510 C CA . PRO A 1 67 ? -30.219 4.457 2.01 1 97.69 67 PRO A CA 1
ATOM 511 C C . PRO A 1 67 ? -31.469 4.805 1.196 1 97.69 67 PRO A C 1
ATOM 513 O O . PRO A 1 67 ? -31.375 5.027 -0.013 1 97.69 67 PRO A O 1
ATOM 516 N N . GLU A 1 68 ? -32.594 4.902 1.816 1 97.19 68 GLU A N 1
ATOM 517 C CA . GLU A 1 68 ? -33.844 5.195 1.11 1 97.19 68 GLU A CA 1
ATOM 518 C C . GLU A 1 68 ? -33.812 6.602 0.512 1 97.19 68 GLU A C 1
ATOM 520 O O . GLU A 1 68 ? -34.469 6.859 -0.499 1 97.19 68 GLU A O 1
ATOM 525 N N . ASN A 1 69 ? -33.062 7.469 1.107 1 97.25 69 ASN A N 1
ATOM 526 C CA . ASN A 1 69 ? -32.938 8.836 0.617 1 97.25 69 ASN A CA 1
ATOM 527 C C . ASN A 1 69 ? -31.562 9.086 -0.009 1 97.25 69 ASN A C 1
ATOM 529 O O . ASN A 1 69 ? -31.203 10.234 -0.278 1 97.25 69 ASN A O 1
ATOM 533 N N . HIS A 1 70 ? -30.75 8.078 -0.144 1 98.31 70 HIS A N 1
ATOM 534 C CA . HIS A 1 70 ? -29.453 8.094 -0.783 1 98.31 70 HIS A CA 1
ATOM 535 C C . HIS A 1 70 ? -28.5 9.047 -0.069 1 98.31 70 HIS A C 1
ATOM 537 O O . HIS A 1 70 ? -27.844 9.867 -0.709 1 98.31 70 HIS A O 1
ATOM 543 N N . ARG A 1 71 ? -28.531 8.922 1.324 1 98.62 71 ARG A N 1
ATOM 544 C CA . ARG A 1 71 ? -27.562 9.562 2.189 1 98.62 71 ARG A CA 1
ATOM 545 C C . ARG A 1 71 ? -26.625 8.531 2.826 1 98.62 71 ARG A C 1
ATOM 547 O O . ARG A 1 71 ? -27.094 7.637 3.539 1 98.62 71 ARG A O 1
ATOM 554 N N . TYR A 1 72 ? -25.312 8.602 2.531 1 98.75 72 TYR A N 1
ATOM 555 C CA . TYR A 1 72 ? -24.359 7.586 2.953 1 98.75 72 TYR A CA 1
ATOM 556 C C . TYR A 1 72 ? -23.188 8.219 3.686 1 98.75 72 TYR A C 1
ATOM 558 O O . TYR A 1 72 ? -22.094 8.352 3.123 1 98.75 72 TYR A O 1
ATOM 566 N N . ASP A 1 73 ? -23.375 8.609 4.918 1 98.25 73 ASP A N 1
ATOM 567 C CA . ASP A 1 73 ? -22.328 9.117 5.801 1 98.25 73 ASP A CA 1
ATOM 568 C C . ASP A 1 73 ? -22.047 8.133 6.941 1 98.25 73 ASP A C 1
ATOM 570 O O . ASP A 1 73 ? -22.891 7.297 7.262 1 98.25 73 ASP A O 1
ATOM 574 N N . HIS A 1 74 ? -20.875 8.234 7.445 1 97.38 74 HIS A N 1
ATOM 575 C CA . HIS A 1 74 ? -20.5 7.312 8.516 1 97.38 74 HIS A CA 1
ATOM 576 C C . HIS A 1 74 ? -19.969 8.07 9.727 1 97.38 74 HIS A C 1
ATOM 578 O O . HIS A 1 74 ? -19.5 7.457 10.688 1 97.38 74 HIS A O 1
ATOM 584 N N . HIS A 1 75 ? -20.125 9.422 9.766 1 93.56 75 HIS A N 1
ATOM 585 C CA . HIS A 1 75 ? -19.484 10.25 10.773 1 93.56 75 HIS A CA 1
ATOM 586 C C . HIS A 1 75 ? -20.391 10.461 11.977 1 93.56 75 HIS A C 1
ATOM 588 O O . HIS A 1 75 ? -19.953 10.969 13.008 1 93.56 75 HIS A O 1
ATOM 594 N N . GLN A 1 76 ? -21.656 10.125 11.922 1 91.5 76 GLN A N 1
ATOM 595 C CA . GLN A 1 76 ? -22.609 10.391 13 1 91.5 76 GLN A CA 1
ATOM 596 C C . GLN A 1 76 ? -22.312 9.516 14.219 1 91.5 76 GLN A C 1
ATOM 598 O O . GLN A 1 76 ? -21.828 8.391 14.078 1 91.5 76 GLN A O 1
ATOM 603 N N . ARG A 1 77 ? -22.656 10.094 15.312 1 89.81 77 ARG A N 1
ATOM 604 C CA . ARG A 1 77 ? -22.5 9.367 16.562 1 89.81 77 ARG A CA 1
ATOM 605 C C . ARG A 1 77 ? -23.328 8.086 16.562 1 89.81 77 ARG A C 1
ATOM 607 O O . ARG A 1 77 ? -24.469 8.078 16.078 1 89.81 77 ARG A O 1
ATOM 614 N N . GLY A 1 78 ? -22.672 7.109 17.031 1 92.56 78 GLY A N 1
ATOM 615 C CA . GLY A 1 78 ? -23.391 5.855 17.172 1 92.56 78 GLY A CA 1
ATOM 616 C C . GLY A 1 78 ? -23.375 5.004 15.922 1 92.56 78 GLY A C 1
ATOM 617 O O . GLY A 1 78 ? -23.953 3.916 15.891 1 92.56 78 GLY A O 1
ATOM 618 N N . PHE A 1 79 ? -22.797 5.484 14.867 1 95.06 79 PHE A N 1
ATOM 619 C CA . PHE A 1 79 ? -22.703 4.711 13.633 1 95.06 79 PHE A CA 1
ATOM 620 C C . PHE A 1 79 ? -21.906 3.434 13.844 1 95.06 79 PHE A C 1
ATOM 622 O O . PHE A 1 79 ? -20.781 3.479 14.336 1 95.06 79 PHE A O 1
ATOM 629 N N . THR A 1 80 ? -22.453 2.275 13.469 1 96.12 80 THR A N 1
ATOM 630 C CA . THR A 1 80 ? -21.781 1.005 13.719 1 96.12 80 THR A CA 1
ATOM 631 C C . THR A 1 80 ? -22 0.039 12.555 1 96.12 80 THR A C 1
ATOM 633 O O . THR A 1 80 ? -21.781 -1.164 12.688 1 96.12 80 THR A O 1
ATOM 636 N N . GLU A 1 81 ? -22.391 0.542 11.43 1 97.5 81 GLU A N 1
ATOM 637 C CA . GLU A 1 81 ? -22.734 -0.322 10.305 1 97.5 81 GLU A CA 1
ATOM 638 C C . GLU A 1 81 ? -21.516 -1.098 9.805 1 97.5 81 GLU A C 1
ATOM 640 O O . GLU A 1 81 ? -20.422 -0.548 9.719 1 97.5 81 GLU A O 1
ATOM 645 N N . ILE A 1 82 ? -21.719 -2.371 9.492 1 98.38 82 ILE A N 1
ATOM 646 C CA . ILE A 1 82 ? -20.688 -3.256 8.938 1 98.38 82 ILE A CA 1
ATOM 647 C C . ILE A 1 82 ? -21.188 -3.863 7.629 1 98.38 82 ILE A C 1
ATOM 649 O O . ILE A 1 82 ? -22.359 -3.713 7.273 1 98.38 82 ILE A O 1
ATOM 653 N N . PHE A 1 83 ? -20.344 -4.531 6.887 1 98.44 83 PHE A N 1
ATOM 654 C CA . PHE A 1 83 ? -20.672 -5.094 5.582 1 98.44 83 PHE A CA 1
ATOM 655 C C . PHE A 1 83 ? -21.547 -6.332 5.727 1 98.44 83 PHE A C 1
ATOM 657 O O . PHE A 1 83 ? -22.406 -6.598 4.879 1 98.44 83 PHE A O 1
ATOM 664 N N . GLY A 1 84 ? -21.297 -7.066 6.816 1 97.56 84 GLY A N 1
ATOM 665 C CA . GLY A 1 84 ? -21.922 -8.375 6.973 1 97.56 84 GLY A CA 1
ATOM 666 C C . GLY A 1 84 ? -21.156 -9.484 6.262 1 97.56 84 GLY A C 1
ATOM 667 O O . GLY A 1 84 ? -19.984 -9.336 5.953 1 97.56 84 GLY A O 1
ATOM 668 N N . HIS A 1 85 ? -21.781 -10.711 6.215 1 96.31 85 HIS A N 1
ATOM 669 C CA . HIS A 1 85 ? -21.203 -11.828 5.492 1 96.31 85 HIS A CA 1
ATOM 670 C C . HIS A 1 85 ? -19.875 -12.25 6.117 1 96.31 85 HIS A C 1
ATOM 672 O O . HIS A 1 85 ? -18.922 -12.57 5.402 1 96.31 85 HIS A O 1
ATOM 678 N N . GLY A 1 86 ? -19.75 -11.992 7.363 1 95.25 86 GLY A N 1
ATOM 679 C CA . GLY A 1 86 ? -18.562 -12.43 8.078 1 95.25 86 GLY A CA 1
ATOM 680 C C . GLY A 1 86 ? -17.578 -11.312 8.344 1 95.25 86 GLY A C 1
ATOM 681 O O . GLY A 1 86 ? -16.578 -11.508 9.047 1 95.25 86 GLY A O 1
ATOM 682 N N . PHE A 1 87 ? -17.812 -10.141 7.824 1 97.31 87 PHE A N 1
ATOM 683 C CA . PHE A 1 87 ? -16.922 -8.992 8.031 1 97.31 87 PHE A CA 1
ATOM 684 C C . PHE A 1 87 ? -17.422 -8.141 9.195 1 97.31 87 PHE A C 1
ATOM 686 O O . PHE A 1 87 ? -18.625 -7.93 9.352 1 97.31 87 PHE A O 1
ATOM 693 N N . SER A 1 88 ? -16.516 -7.613 10 1 97.12 88 SER A N 1
ATOM 694 C CA . SER A 1 88 ? -16.906 -6.883 11.203 1 97.12 88 SER A CA 1
ATOM 695 C C . SER A 1 88 ? -16.344 -5.469 11.203 1 97.12 88 SER A C 1
ATOM 697 O O . SER A 1 88 ? -16.547 -4.707 12.148 1 97.12 88 SER A O 1
ATOM 699 N N . THR A 1 89 ? -15.695 -5.145 10.141 1 97.75 89 THR A N 1
ATOM 700 C CA . THR A 1 89 ? -15.094 -3.818 10.055 1 97.75 89 THR A CA 1
ATOM 701 C C . THR A 1 89 ? -16.172 -2.752 9.852 1 97.75 89 THR A C 1
ATOM 703 O O . THR A 1 89 ? -17.031 -2.896 8.984 1 97.75 89 THR A O 1
ATOM 706 N N . LYS A 1 90 ? -16.062 -1.688 10.711 1 98 90 LYS A N 1
ATOM 707 C CA . LYS A 1 90 ? -16.953 -0.548 10.531 1 98 90 LYS A CA 1
ATOM 708 C C . LYS A 1 90 ? -16.797 0.063 9.141 1 98 90 LYS A C 1
ATOM 710 O O . LYS A 1 90 ? -15.672 0.215 8.648 1 98 90 LYS A O 1
ATOM 715 N N . LEU A 1 91 ? -17.922 0.413 8.523 1 98.75 91 LEU A N 1
ATOM 716 C CA . LEU A 1 91 ? -17.875 0.873 7.141 1 98.75 91 LEU A CA 1
ATOM 717 C C . LEU A 1 91 ? -17.578 2.367 7.074 1 98.75 91 LEU A C 1
ATOM 719 O O . LEU A 1 91 ? -17.906 3.111 8 1 98.75 91 LEU A O 1
ATOM 723 N N . SER A 1 92 ? -16.875 2.777 6.051 1 98.56 92 SER A N 1
ATOM 724 C CA . SER A 1 92 ? -16.797 4.164 5.602 1 98.56 92 SER A CA 1
ATOM 725 C C . SER A 1 92 ? -17.719 4.414 4.41 1 98.56 92 SER A C 1
ATOM 727 O O . SER A 1 92 ? -18.562 3.582 4.09 1 98.56 92 SER A O 1
ATOM 729 N N . SER A 1 93 ? -17.609 5.574 3.805 1 98.75 93 SER A N 1
ATOM 730 C CA . SER A 1 93 ? -18.5 5.863 2.682 1 98.75 93 SER A CA 1
ATOM 731 C C . SER A 1 93 ? -18.234 4.914 1.515 1 98.75 93 SER A C 1
ATOM 733 O O . SER A 1 93 ? -19.156 4.566 0.774 1 98.75 93 SER A O 1
ATOM 735 N N . ALA A 1 94 ? -16.984 4.445 1.317 1 98.75 94 ALA A N 1
ATOM 736 C CA . ALA A 1 94 ? -16.672 3.479 0.267 1 98.75 94 ALA A CA 1
ATOM 737 C C . ALA A 1 94 ? -17.422 2.164 0.489 1 98.75 94 ALA A C 1
ATOM 739 O O . ALA A 1 94 ? -18.078 1.662 -0.418 1 98.75 94 ALA A O 1
ATOM 740 N N . GLY A 1 95 ? -17.266 1.688 1.684 1 98.88 95 GLY A N 1
ATOM 741 C CA . GLY A 1 95 ? -17.969 0.456 2.02 1 98.88 95 GLY A CA 1
ATOM 742 C C . GLY A 1 95 ? -19.469 0.579 1.927 1 98.88 95 GLY A C 1
ATOM 743 O O . GLY A 1 95 ? -20.156 -0.359 1.505 1 98.88 95 GLY A O 1
ATOM 744 N N . LEU A 1 96 ? -20.031 1.72 2.363 1 98.88 96 LEU A N 1
ATOM 745 C CA . LEU A 1 96 ? -21.469 1.933 2.301 1 98.88 96 LEU A CA 1
ATOM 746 C C . LEU A 1 96 ? -21.953 1.903 0.857 1 98.88 96 LEU A C 1
ATOM 748 O O . LEU A 1 96 ? -22.938 1.22 0.542 1 98.88 96 LEU A O 1
ATOM 752 N N . VAL A 1 97 ? -21.297 2.627 0.013 1 98.88 97 VAL A N 1
ATOM 753 C CA . VAL A 1 97 ? -21.672 2.643 -1.396 1 98.88 97 VAL A CA 1
ATOM 754 C C . VAL A 1 97 ? -21.531 1.24 -1.984 1 98.88 97 VAL A C 1
ATOM 756 O O . VAL A 1 97 ? -22.406 0.774 -2.711 1 98.88 97 VAL A O 1
ATOM 759 N N . TYR A 1 98 ? -20.484 0.529 -1.646 1 98.88 98 TYR A N 1
ATOM 760 C CA . TYR A 1 98 ? -20.219 -0.803 -2.178 1 98.88 98 TYR A CA 1
ATOM 761 C C . TYR A 1 98 ? -21.266 -1.801 -1.682 1 98.88 98 TYR A C 1
ATOM 763 O O . TYR A 1 98 ? -21.672 -2.703 -2.418 1 98.88 98 TYR A O 1
ATOM 771 N N . LYS A 1 99 ? -21.656 -1.658 -0.474 1 98.75 99 LYS A N 1
ATOM 772 C CA . LYS A 1 99 ? -22.656 -2.529 0.121 1 98.75 99 LYS A CA 1
ATOM 773 C C . LYS A 1 99 ? -23.969 -2.457 -0.652 1 98.75 99 LYS A C 1
ATOM 775 O O . LYS A 1 99 ? -24.609 -3.484 -0.913 1 98.75 99 LYS A O 1
ATOM 780 N N . HIS A 1 100 ? -24.375 -1.291 -1.052 1 98.69 100 HIS A N 1
ATOM 781 C CA . HIS A 1 100 ? -25.688 -1.081 -1.631 1 98.69 100 HIS A CA 1
ATOM 782 C C . HIS A 1 100 ? -25.656 -1.182 -3.152 1 98.69 100 HIS A C 1
ATOM 784 O O . HIS A 1 100 ? -26.625 -1.584 -3.779 1 98.69 100 HIS A O 1
ATOM 790 N N . PHE A 1 101 ? -24.5 -0.837 -3.762 1 98.69 101 PHE A N 1
ATOM 791 C CA . PHE A 1 101 ? -24.453 -0.743 -5.215 1 98.69 101 PHE A CA 1
ATOM 792 C C . PHE A 1 101 ? -23.406 -1.698 -5.789 1 98.69 101 PHE A C 1
ATOM 794 O O . PHE A 1 101 ? -23.266 -1.805 -7.008 1 98.69 101 PHE A O 1
ATOM 801 N N . GLY A 1 102 ? -22.656 -2.404 -4.953 1 98.75 102 GLY A N 1
ATOM 802 C CA . GLY A 1 102 ? -21.5 -3.172 -5.348 1 98.75 102 GLY A CA 1
ATOM 803 C C . GLY A 1 102 ? -21.797 -4.23 -6.391 1 98.75 102 GLY A C 1
ATOM 804 O O . GLY A 1 102 ? -21.031 -4.418 -7.336 1 98.75 102 GLY A O 1
ATOM 805 N N . ARG A 1 103 ? -22.922 -4.938 -6.223 1 98.56 103 ARG A N 1
ATOM 806 C CA . ARG A 1 103 ? -23.281 -5.984 -7.176 1 98.56 103 ARG A CA 1
ATOM 807 C C . ARG A 1 103 ? -23.531 -5.402 -8.562 1 98.56 103 ARG A C 1
ATOM 809 O O . ARG A 1 103 ? -23.062 -5.953 -9.562 1 98.56 103 ARG A O 1
ATOM 816 N N . GLU A 1 104 ? -24.203 -4.293 -8.609 1 98.56 104 GLU A N 1
ATOM 817 C CA . GLU A 1 104 ? -24.438 -3.621 -9.883 1 98.56 104 GLU A CA 1
ATOM 818 C C . GLU A 1 104 ? -23.125 -3.156 -10.508 1 98.56 104 GLU A C 1
ATOM 820 O O . GLU A 1 104 ? -22.938 -3.291 -11.719 1 98.56 104 GLU A O 1
ATOM 825 N N . ILE A 1 105 ? -22.297 -2.617 -9.719 1 98.75 105 ILE A N 1
ATOM 826 C CA . ILE A 1 105 ? -21.016 -2.088 -10.172 1 98.75 105 ILE A CA 1
ATOM 827 C C . ILE A 1 105 ? -20.188 -3.207 -10.805 1 98.75 105 ILE A C 1
ATOM 829 O O . ILE A 1 105 ? -19.656 -3.055 -11.906 1 98.75 105 ILE A O 1
ATOM 833 N N . ILE A 1 106 ? -20.062 -4.355 -10.125 1 98.75 106 ILE A N 1
ATOM 834 C CA . ILE A 1 106 ? -19.312 -5.504 -10.617 1 98.75 106 ILE A CA 1
ATOM 835 C C . ILE A 1 106 ? -19.938 -6 -11.922 1 98.75 106 ILE A C 1
ATOM 837 O O . ILE A 1 106 ? -19.234 -6.25 -12.898 1 98.75 106 ILE A O 1
ATOM 841 N N . SER A 1 107 ? -21.219 -6.125 -11.883 1 98.38 107 SER A N 1
ATOM 842 C CA . SER A 1 107 ? -21.969 -6.543 -13.07 1 98.38 107 SER A CA 1
ATOM 843 C C . SER A 1 107 ? -21.656 -5.645 -14.266 1 98.38 107 SER A C 1
ATOM 845 O O . SER A 1 107 ? -21.344 -6.129 -15.352 1 98.38 107 SER A O 1
ATOM 847 N N . ASN A 1 108 ? -21.688 -4.34 -14.062 1 98.38 108 ASN A N 1
ATOM 848 C CA . ASN A 1 108 ? -21.469 -3.373 -15.133 1 98.38 108 ASN A CA 1
ATOM 849 C C . ASN A 1 108 ? -20.031 -3.428 -15.648 1 98.38 108 ASN A C 1
ATOM 851 O O . ASN A 1 108 ? -19.797 -3.395 -16.859 1 98.38 108 ASN A O 1
ATOM 855 N N . LEU A 1 109 ? -19.125 -3.539 -14.789 1 98.5 109 LEU A N 1
ATOM 856 C CA . LEU A 1 109 ? -17.719 -3.473 -15.164 1 98.5 109 LEU A CA 1
ATOM 857 C C . LEU A 1 109 ? -17.281 -4.742 -15.891 1 98.5 109 LEU A C 1
ATOM 859 O O . LEU A 1 109 ? -16.453 -4.691 -16.797 1 98.5 109 LEU A O 1
ATOM 863 N N . LEU A 1 110 ? -17.859 -5.895 -15.508 1 98.12 110 LEU A N 1
ATOM 864 C CA . LEU A 1 110 ? -17.469 -7.164 -16.094 1 98.12 110 LEU A CA 1
ATOM 865 C C . LEU A 1 110 ? -18.453 -7.609 -17.156 1 98.12 110 LEU A C 1
ATOM 867 O O . LEU A 1 110 ? -18.25 -8.625 -17.828 1 98.12 110 LEU A O 1
ATOM 871 N N . GLN A 1 111 ? -19.578 -6.824 -17.266 1 97.38 111 GLN A N 1
ATOM 872 C CA . GLN A 1 111 ? -20.641 -7.117 -18.219 1 97.38 111 GLN A CA 1
ATOM 873 C C . GLN A 1 111 ? -21.25 -8.492 -17.969 1 97.38 111 GLN A C 1
ATOM 875 O O . GLN A 1 111 ? -21.391 -9.297 -18.891 1 97.38 111 GLN A O 1
ATOM 880 N N . TRP A 1 112 ? -21.422 -8.742 -16.703 1 97.06 112 TRP A N 1
ATOM 881 C CA . TRP A 1 112 ? -22.141 -9.922 -16.234 1 97.06 112 TRP A CA 1
ATOM 882 C C . TRP A 1 112 ? -23.531 -9.531 -15.734 1 97.06 112 TRP A C 1
ATOM 884 O O . TRP A 1 112 ? -23.797 -8.359 -15.469 1 97.06 112 TRP A O 1
ATOM 894 N N . GLN A 1 113 ? -24.391 -10.523 -15.641 1 95.81 113 GLN A N 1
ATOM 895 C CA . GLN A 1 113 ? -25.688 -10.273 -15 1 95.81 113 GLN A CA 1
ATOM 896 C C . GLN A 1 113 ? -25.516 -10.102 -13.492 1 95.81 113 GLN A C 1
ATOM 898 O O . GLN A 1 113 ? -24.688 -10.766 -12.875 1 95.81 113 GLN A O 1
ATOM 903 N N . VAL A 1 114 ? -26.328 -9.219 -12.93 1 95.56 114 VAL A N 1
ATOM 904 C CA . VAL A 1 114 ? -26.281 -8.945 -11.5 1 95.56 114 VAL A CA 1
ATOM 905 C C . VAL A 1 114 ? -26.578 -10.227 -10.711 1 95.56 114 VAL A C 1
ATOM 907 O O . VAL A 1 114 ? -26.016 -10.445 -9.641 1 95.56 114 VAL A O 1
ATOM 910 N N . GLN A 1 115 ? -27.375 -11.133 -11.312 1 95.62 115 GLN A N 1
ATOM 911 C CA . GLN A 1 115 ? -27.797 -12.344 -10.609 1 95.62 115 GLN A CA 1
ATOM 912 C C . GLN A 1 115 ? -26.812 -13.484 -10.844 1 95.62 115 GLN A C 1
ATOM 914 O O . GLN A 1 115 ? -26.938 -14.555 -10.234 1 95.62 115 GLN A O 1
ATOM 919 N N . ASP A 1 116 ? -25.844 -13.242 -11.641 1 95 116 ASP A N 1
ATOM 920 C CA . ASP A 1 116 ? -24.812 -14.25 -11.875 1 95 116 ASP A CA 1
ATOM 921 C C . ASP A 1 116 ? -24.094 -14.609 -10.578 1 95 116 ASP A C 1
ATOM 923 O O . ASP A 1 116 ? -23.719 -13.727 -9.797 1 95 116 ASP A O 1
ATOM 927 N N . SER A 1 117 ? -23.938 -15.898 -10.359 1 94.88 117 SER A N 1
ATOM 928 C CA . SER A 1 117 ? -23.281 -16.359 -9.141 1 94.88 117 SER A CA 1
ATOM 929 C C . SER A 1 117 ? -21.859 -15.836 -9.055 1 94.88 117 SER A C 1
ATOM 931 O O . SER A 1 117 ? -21.344 -15.586 -7.957 1 94.88 117 SER A O 1
ATOM 933 N N . ARG A 1 118 ? -21.188 -15.656 -10.156 1 95.56 118 ARG A N 1
ATOM 934 C CA . ARG A 1 118 ? -19.828 -15.125 -10.195 1 95.56 118 ARG A CA 1
ATOM 935 C C . ARG A 1 118 ? -19.781 -13.703 -9.641 1 95.56 118 ARG A C 1
ATOM 937 O O . ARG A 1 118 ? -18.797 -13.312 -9.008 1 95.56 118 ARG A O 1
ATOM 944 N N . THR A 1 119 ? -20.844 -12.969 -9.859 1 97.88 119 THR A N 1
ATOM 945 C CA . THR A 1 119 ? -20.922 -11.602 -9.359 1 97.88 119 THR A CA 1
ATOM 946 C C . THR A 1 119 ? -20.906 -11.586 -7.832 1 97.88 119 THR A C 1
ATOM 948 O O . THR A 1 119 ? -20.219 -10.781 -7.219 1 97.88 119 THR A O 1
ATOM 951 N N . GLU A 1 120 ? -21.625 -12.5 -7.277 1 96.56 120 GLU A N 1
ATOM 952 C CA . GLU A 1 120 ? -21.672 -12.594 -5.82 1 96.56 120 GLU A CA 1
ATOM 953 C C . GLU A 1 120 ? -20.312 -12.953 -5.25 1 96.56 120 GLU A C 1
ATOM 955 O O . GLU A 1 120 ? -19.875 -12.367 -4.258 1 96.56 120 GLU A O 1
ATOM 960 N N . ILE A 1 121 ? -19.656 -13.891 -5.871 1 95.5 121 ILE A N 1
ATOM 961 C CA . ILE A 1 121 ? -18.344 -14.336 -5.418 1 95.5 121 ILE A CA 1
ATOM 962 C C . ILE A 1 121 ? -17.359 -13.164 -5.453 1 95.5 121 ILE A C 1
ATOM 964 O O . ILE A 1 121 ? -16.641 -12.914 -4.484 1 95.5 121 ILE A O 1
ATOM 968 N N . LEU A 1 122 ? -17.406 -12.414 -6.527 1 98.31 122 LEU A N 1
ATOM 969 C CA . LEU A 1 122 ? -16.453 -11.32 -6.695 1 98.31 122 LEU A CA 1
ATOM 970 C C . LEU A 1 122 ? -16.828 -10.141 -5.809 1 98.31 122 LEU A C 1
ATOM 972 O O . LEU A 1 122 ? -15.953 -9.383 -5.375 1 98.31 122 LEU A O 1
ATOM 976 N N . TRP A 1 123 ? -18.172 -9.953 -5.574 1 98.56 123 TRP A N 1
ATOM 977 C CA . TRP A 1 123 ? -18.625 -8.906 -4.664 1 98.56 123 TRP A CA 1
ATOM 978 C C . TRP A 1 123 ? -18.016 -9.078 -3.279 1 98.56 123 TRP A C 1
ATOM 980 O O . TRP A 1 123 ? -17.469 -8.125 -2.715 1 98.56 123 TRP A O 1
ATOM 990 N N . LEU A 1 124 ? -17.969 -10.258 -2.816 1 97.38 124 LEU A N 1
ATOM 991 C CA . LEU A 1 124 ? -17.375 -10.562 -1.512 1 97.38 124 LEU A CA 1
ATOM 992 C C . LEU A 1 124 ? -15.859 -10.516 -1.573 1 97.38 124 LEU A C 1
ATOM 994 O O . LEU A 1 124 ? -15.211 -9.992 -0.663 1 97.38 124 LEU A O 1
ATOM 998 N N . LYS A 1 125 ? -15.305 -11.047 -2.668 1 97.06 125 LYS A N 1
ATOM 999 C CA . LYS A 1 125 ? -13.852 -11.086 -2.844 1 97.06 125 LYS A CA 1
ATOM 1000 C C . LYS A 1 125 ? -13.266 -9.68 -2.867 1 97.06 125 LYS A C 1
ATOM 1002 O O . LYS A 1 125 ? -12.242 -9.422 -2.223 1 97.06 125 LYS A O 1
ATOM 1007 N N . MET A 1 126 ? -13.922 -8.789 -3.547 1 98.62 126 MET A N 1
ATOM 1008 C CA . MET A 1 126 ? -13.43 -7.422 -3.688 1 98.62 126 MET A CA 1
ATOM 1009 C C . MET A 1 126 ? -13.539 -6.664 -2.367 1 98.62 126 MET A C 1
ATOM 1011 O O . MET A 1 126 ? -12.703 -5.816 -2.059 1 98.62 126 MET A O 1
ATOM 1015 N N . TYR A 1 127 ? -14.617 -6.891 -1.659 1 98.75 127 TYR A N 1
ATOM 1016 C CA . TYR A 1 127 ? -14.664 -6.254 -0.347 1 98.75 127 TYR A CA 1
ATOM 1017 C C . TYR A 1 127 ? -13.492 -6.703 0.52 1 98.75 127 TYR A C 1
ATOM 1019 O O . TYR A 1 127 ? -12.805 -5.875 1.121 1 98.75 127 TYR A O 1
ATOM 1027 N N . LYS A 1 128 ? -13.227 -7.996 0.503 1 97.56 128 LYS A N 1
ATOM 1028 C CA . LYS A 1 128 ? -12.195 -8.586 1.347 1 97.56 128 LYS A CA 1
ATOM 1029 C C . LYS A 1 128 ? -10.812 -8.078 0.958 1 97.56 128 LYS A C 1
ATOM 1031 O O . LYS A 1 128 ? -10.016 -7.707 1.824 1 97.56 128 LYS A O 1
ATOM 1036 N N . GLU A 1 129 ? -10.594 -8.031 -0.311 1 97.31 129 GLU A N 1
ATOM 1037 C CA . GLU A 1 129 ? -9.227 -7.852 -0.798 1 97.31 129 GLU A CA 1
ATOM 1038 C C . GLU A 1 129 ? -8.914 -6.375 -1.011 1 97.31 129 GLU A C 1
ATOM 1040 O O . GLU A 1 129 ? -7.746 -5.992 -1.118 1 97.31 129 GLU A O 1
ATOM 1045 N N . PHE A 1 130 ? -9.93 -5.488 -1.118 1 98.56 130 PHE A N 1
ATOM 1046 C CA . PHE A 1 130 ? -9.641 -4.129 -1.56 1 98.56 130 PHE A CA 1
ATOM 1047 C C . PHE A 1 130 ? -10.367 -3.111 -0.693 1 98.56 130 PHE A C 1
ATOM 1049 O O . PHE A 1 130 ? -9.742 -2.225 -0.109 1 98.56 130 PHE A O 1
ATOM 1056 N N . ILE A 1 131 ? -11.656 -3.232 -0.411 1 98.81 131 ILE A N 1
ATOM 1057 C CA . ILE A 1 131 ? -12.477 -2.168 0.153 1 98.81 131 ILE A CA 1
ATOM 1058 C C . ILE A 1 131 ? -12.352 -2.17 1.675 1 98.81 131 ILE A C 1
ATOM 1060 O O . ILE A 1 131 ? -12.352 -1.109 2.305 1 98.81 131 ILE A O 1
ATOM 1064 N N . GLU A 1 132 ? -12.266 -3.326 2.291 1 98.75 132 GLU A N 1
ATOM 1065 C CA . GLU A 1 132 ? -12.266 -3.43 3.746 1 98.75 132 GLU A CA 1
ATOM 1066 C C . GLU A 1 132 ? -11.125 -2.619 4.359 1 98.75 132 GLU A C 1
ATOM 1068 O O . GLU A 1 132 ? -11.32 -1.937 5.367 1 98.75 132 GLU A O 1
ATOM 1073 N N . ALA A 1 133 ? -10.016 -2.725 3.721 1 98.38 133 ALA A N 1
ATOM 1074 C CA . ALA A 1 133 ? -8.875 -1.967 4.219 1 98.38 133 ALA A CA 1
ATOM 1075 C C . ALA A 1 133 ? -9.156 -0.467 4.195 1 98.38 133 ALA A C 1
ATOM 1077 O O . ALA A 1 133 ? -8.773 0.258 5.117 1 98.38 133 ALA A O 1
ATOM 1078 N N . ILE A 1 134 ? -9.766 -0.007 3.15 1 98.56 134 ILE A N 1
ATOM 1079 C CA . ILE A 1 134 ? -10.102 1.406 3.012 1 98.56 134 ILE A CA 1
ATOM 1080 C C . ILE A 1 134 ? -11.078 1.816 4.113 1 98.56 134 ILE A C 1
ATOM 1082 O O . ILE A 1 134 ? -10.914 2.869 4.734 1 98.56 134 ILE A O 1
ATOM 1086 N N . ASP A 1 135 ? -12.062 0.982 4.375 1 98.56 135 ASP A N 1
ATOM 1087 C CA . ASP A 1 135 ? -13.008 1.224 5.461 1 98.56 135 ASP A CA 1
ATOM 1088 C C . ASP A 1 135 ? -12.289 1.3 6.805 1 98.56 135 ASP A C 1
ATOM 1090 O O . ASP A 1 135 ? -12.531 2.219 7.59 1 98.56 135 ASP A O 1
ATOM 1094 N N . ALA A 1 136 ? -11.453 0.356 7.051 1 97.69 136 ALA A N 1
ATOM 1095 C CA . ALA A 1 136 ? -10.75 0.267 8.328 1 97.69 136 ALA A CA 1
ATOM 1096 C C . ALA A 1 136 ? -9.867 1.491 8.547 1 97.69 136 ALA A C 1
ATOM 1098 O O . ALA A 1 136 ? -9.938 2.133 9.602 1 97.69 136 ALA A O 1
ATOM 1099 N N . ILE A 1 137 ? -9.133 1.828 7.586 1 96.12 137 ILE A N 1
ATOM 1100 C CA . ILE A 1 137 ? -8.172 2.926 7.691 1 96.12 137 ILE A CA 1
ATOM 1101 C C . ILE A 1 137 ? -8.922 4.242 7.906 1 96.12 137 ILE A C 1
ATOM 1103 O O . ILE A 1 137 ? -8.547 5.047 8.758 1 96.12 137 ILE A O 1
ATOM 1107 N N . ASP A 1 138 ? -9.945 4.434 7.172 1 96.38 138 ASP A N 1
ATOM 1108 C CA . ASP A 1 138 ? -10.703 5.68 7.285 1 96.38 138 ASP A CA 1
ATOM 1109 C C . ASP A 1 138 ? -11.312 5.82 8.68 1 96.38 138 ASP A C 1
ATOM 1111 O O . ASP A 1 138 ? -11.453 6.934 9.188 1 96.38 138 ASP A O 1
ATOM 1115 N N . ASN A 1 139 ? -11.648 4.676 9.227 1 94.81 139 ASN A N 1
ATOM 1116 C CA . ASN A 1 139 ? -12.258 4.688 10.555 1 94.81 139 ASN A CA 1
ATOM 1117 C C . ASN A 1 139 ? -11.195 4.59 11.656 1 94.81 139 ASN A C 1
ATOM 1119 O O . ASN A 1 139 ? -11.531 4.449 12.836 1 94.81 139 ASN A O 1
ATOM 1123 N N . GLY A 1 140 ? -9.961 4.613 11.297 1 91.94 140 GLY A N 1
ATOM 1124 C CA . GLY A 1 140 ? -8.883 4.578 12.273 1 91.94 140 GLY A CA 1
ATOM 1125 C C . GLY A 1 140 ? -8.68 3.209 12.898 1 91.94 140 GLY A C 1
ATOM 1126 O O . GLY A 1 140 ? -8.219 3.1 14.031 1 91.94 140 GLY A O 1
ATOM 1127 N N . ILE A 1 141 ? -8.992 2.17 12.203 1 93 141 ILE A N 1
ATOM 1128 C CA . ILE A 1 141 ? -8.867 0.804 12.695 1 93 141 ILE A CA 1
ATOM 1129 C C . ILE A 1 141 ? -7.578 0.18 12.18 1 93 141 ILE A C 1
ATOM 1131 O O . ILE A 1 141 ? -7.375 0.07 10.969 1 93 141 ILE A O 1
ATOM 1135 N N . SER A 1 142 ? -6.789 -0.27 13.125 1 91.38 142 SER A N 1
ATOM 1136 C CA . SER A 1 142 ? -5.547 -0.946 12.766 1 91.38 142 SER A CA 1
ATOM 1137 C C . SER A 1 142 ? -5.785 -2.428 12.492 1 91.38 142 SER A C 1
ATOM 1139 O O . SER A 1 142 ? -6.672 -3.041 13.094 1 91.38 142 SER A O 1
ATOM 1141 N N . ALA A 1 143 ? -4.992 -2.953 11.609 1 93.44 143 ALA A N 1
ATOM 1142 C CA . ALA A 1 143 ? -5.102 -4.379 11.312 1 93.44 143 ALA A CA 1
ATOM 1143 C C . ALA A 1 143 ? -4.566 -5.223 12.461 1 93.44 143 ALA A C 1
ATOM 1145 O O . ALA A 1 143 ? -4.824 -6.426 12.531 1 93.44 143 ALA A O 1
ATOM 1146 N N . TYR A 1 144 ? -3.793 -4.586 13.375 1 92.62 144 TYR A N 1
ATOM 1147 C 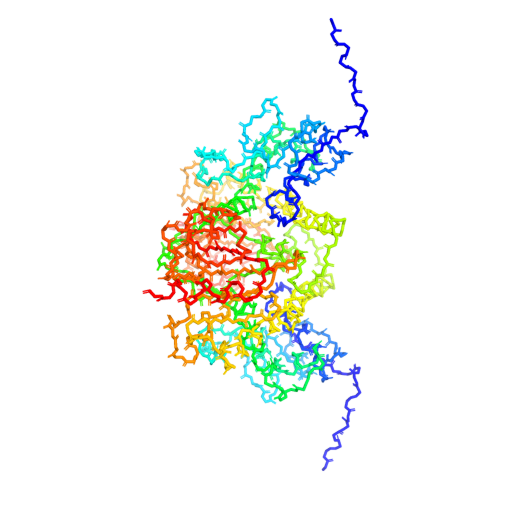CA . TYR A 1 144 ? -3.148 -5.285 14.484 1 92.62 144 TYR A CA 1
ATOM 1148 C C . TYR A 1 144 ? -3.379 -4.551 15.797 1 92.62 144 TYR A C 1
ATOM 1150 O O . TYR A 1 144 ? -3.727 -3.365 15.797 1 92.62 144 TYR A O 1
ATOM 1158 N N . PRO A 1 145 ? -3.127 -5.258 16.875 1 90.5 145 PRO A N 1
ATOM 1159 C CA . PRO A 1 145 ? -3.291 -4.605 18.188 1 90.5 145 PRO A CA 1
ATOM 1160 C C . PRO A 1 145 ? -2.393 -3.385 18.344 1 90.5 145 PRO A C 1
ATOM 1162 O O . PRO A 1 145 ? -1.242 -3.393 17.906 1 90.5 145 PRO A O 1
ATOM 1165 N N . SER A 1 146 ? -2.916 -2.408 19 1 85.75 146 SER A N 1
ATOM 1166 C CA . SER A 1 146 ? -2.266 -1.105 19.094 1 85.75 146 SER A CA 1
ATOM 1167 C C . SER A 1 146 ? -1.01 -1.18 19.969 1 85.75 146 SER A C 1
ATOM 1169 O O . SER A 1 146 ? -0.137 -0.313 19.875 1 85.75 146 SER A O 1
ATOM 1171 N N . ASP A 1 147 ? -0.914 -2.076 20.781 1 87.94 147 ASP A N 1
ATOM 1172 C CA . ASP A 1 147 ? 0.214 -2.17 21.703 1 87.94 147 ASP A CA 1
ATOM 1173 C C . ASP A 1 147 ? 1.411 -2.848 21.047 1 87.94 147 ASP A C 1
ATOM 1175 O O . ASP A 1 147 ? 2.496 -2.91 21.625 1 87.94 147 ASP A O 1
ATOM 1179 N N . ILE A 1 148 ? 1.222 -3.291 19.875 1 89.75 148 ILE A N 1
ATOM 1180 C CA . ILE A 1 148 ? 2.32 -3.908 19.141 1 89.75 148 ILE A CA 1
ATOM 1181 C C . ILE A 1 148 ? 2.83 -2.947 18.078 1 89.75 148 ILE A C 1
ATOM 1183 O O . ILE A 1 148 ? 2.084 -2.561 17.172 1 89.75 148 ILE A O 1
ATOM 1187 N N . LYS A 1 149 ? 4.086 -2.635 18.172 1 89.06 149 LYS A N 1
ATOM 1188 C CA . LYS A 1 149 ? 4.711 -1.741 17.203 1 89.06 149 LYS A CA 1
ATOM 1189 C C . LYS A 1 149 ? 5.215 -2.514 15.984 1 89.06 149 LYS A C 1
ATOM 1191 O O . LYS A 1 149 ? 5.859 -3.553 16.125 1 89.06 149 LYS A O 1
ATOM 1196 N N . PRO A 1 150 ? 4.949 -2.006 14.812 1 93.31 150 PRO A N 1
ATOM 1197 C CA . PRO A 1 150 ? 5.469 -2.686 13.617 1 93.31 150 PRO A CA 1
ATOM 1198 C C . PRO A 1 150 ? 6.984 -2.578 13.492 1 93.31 150 PRO A C 1
ATOM 1200 O O . PRO A 1 150 ? 7.57 -1.561 13.875 1 93.31 150 PRO A O 1
ATOM 1203 N N . SER A 1 151 ? 7.605 -3.568 12.898 1 94.38 151 SER A N 1
ATOM 1204 C CA . SER A 1 151 ? 9.055 -3.602 12.727 1 94.38 151 SER A CA 1
ATOM 1205 C C . SER A 1 151 ? 9.5 -2.648 11.625 1 94.38 151 SER A C 1
ATOM 1207 O O . SER A 1 151 ? 10.688 -2.307 11.539 1 94.38 151 SER A O 1
ATOM 1209 N N . TYR A 1 152 ? 8.625 -2.254 10.781 1 94.94 152 TYR A N 1
ATOM 1210 C CA . TYR A 1 152 ? 8.883 -1.271 9.734 1 94.94 152 TYR A CA 1
ATOM 1211 C C . TYR A 1 152 ? 7.586 -0.581 9.312 1 94.94 152 TYR A C 1
ATOM 1213 O O . TYR A 1 152 ? 6.492 -1.047 9.633 1 94.94 152 TYR A O 1
ATOM 1221 N N . ARG A 1 153 ? 7.723 0.495 8.562 1 93.31 153 ARG A N 1
ATOM 1222 C CA . ARG A 1 153 ? 6.57 1.297 8.156 1 93.31 153 ARG A CA 1
ATOM 1223 C C . ARG A 1 153 ? 6.113 0.93 6.75 1 93.31 153 ARG A C 1
ATOM 1225 O O . ARG A 1 153 ? 6.938 0.66 5.875 1 93.31 153 ARG A O 1
ATOM 1232 N N . MET A 1 154 ? 4.801 0.824 6.586 1 91.56 154 MET A N 1
ATOM 1233 C CA . MET A 1 154 ? 4.168 0.66 5.281 1 91.56 154 MET A CA 1
ATOM 1234 C C . MET A 1 154 ? 3.318 1.878 4.934 1 91.56 154 MET A C 1
ATOM 1236 O O . MET A 1 154 ? 2.312 2.148 5.59 1 91.56 154 MET A O 1
ATOM 1240 N N . ARG A 1 155 ? 3.73 2.598 3.887 1 93.69 155 ARG A N 1
ATOM 1241 C CA . ARG A 1 155 ? 3.037 3.848 3.586 1 93.69 155 ARG A CA 1
ATOM 1242 C C . ARG A 1 155 ? 2.764 3.975 2.092 1 93.69 155 ARG A C 1
ATOM 1244 O O . ARG A 1 155 ? 2.746 5.082 1.55 1 93.69 155 ARG A O 1
ATOM 1251 N N . THR A 1 156 ? 2.656 2.842 1.435 1 97.44 156 THR A N 1
ATOM 1252 C CA . THR A 1 156 ? 2.471 2.896 -0.011 1 97.44 156 THR A CA 1
ATOM 1253 C C . THR A 1 156 ? 1.108 2.334 -0.404 1 97.44 156 THR A C 1
ATOM 1255 O O . THR A 1 156 ? 0.866 2.043 -1.577 1 97.44 156 THR A O 1
ATOM 1258 N N . ASP A 1 157 ? 0.214 2.123 0.613 1 97.31 157 ASP A N 1
ATOM 1259 C CA . ASP A 1 157 ? -1.127 1.642 0.296 1 97.31 157 ASP A CA 1
ATOM 1260 C C . ASP A 1 157 ? -1.949 2.725 -0.399 1 97.31 157 ASP A C 1
ATOM 1262 O O . ASP A 1 157 ? -1.55 3.891 -0.43 1 97.31 157 ASP A O 1
ATOM 1266 N N . VAL A 1 158 ? -3.057 2.328 -0.904 1 98.5 158 VAL A N 1
ATOM 1267 C CA . VAL A 1 158 ? -3.822 3.217 -1.772 1 98.5 158 VAL A CA 1
ATOM 1268 C C . VAL A 1 158 ? -4.379 4.383 -0.959 1 98.5 158 VAL A C 1
ATOM 1270 O O . VAL A 1 158 ? -4.492 5.504 -1.462 1 98.5 158 VAL A O 1
ATOM 1273 N N . SER A 1 159 ? -4.758 4.176 0.309 1 98.31 159 SER A N 1
ATOM 1274 C CA . SER A 1 159 ? -5.254 5.258 1.152 1 98.31 159 SER A CA 1
ATOM 1275 C C . SER A 1 159 ? -4.184 6.328 1.362 1 98.31 159 SER A C 1
ATOM 1277 O O . SER A 1 159 ? -4.473 7.523 1.283 1 98.31 159 SER A O 1
ATOM 1279 N N . ALA A 1 160 ? -2.959 5.879 1.588 1 97.38 160 ALA A N 1
ATOM 1280 C CA . ALA A 1 160 ? -1.849 6.816 1.729 1 97.38 160 ALA A CA 1
ATOM 1281 C C . ALA A 1 160 ? -1.626 7.602 0.439 1 97.38 160 ALA A C 1
ATOM 1283 O O . ALA A 1 160 ? -1.48 8.828 0.469 1 97.38 160 ALA A O 1
ATOM 1284 N N . ARG A 1 161 ? -1.629 6.91 -0.642 1 98.44 161 ARG A N 1
ATOM 1285 C CA . ARG A 1 161 ? -1.334 7.535 -1.927 1 98.44 161 ARG A CA 1
ATOM 1286 C C . ARG A 1 161 ? -2.396 8.57 -2.289 1 98.44 161 ARG A C 1
ATOM 1288 O O . ARG A 1 161 ? -2.084 9.609 -2.867 1 98.44 161 ARG A O 1
ATOM 1295 N N . VAL A 1 162 ? -3.625 8.266 -1.973 1 98.69 162 VAL A N 1
ATOM 1296 C CA . VAL A 1 162 ? -4.684 9.258 -2.158 1 98.69 162 VAL A CA 1
ATOM 1297 C C . VAL A 1 162 ? -4.414 10.477 -1.272 1 98.69 162 VAL A C 1
ATOM 1299 O O . VAL A 1 162 ? -4.539 11.617 -1.72 1 98.69 162 VAL A O 1
ATOM 1302 N N . GLY A 1 163 ? -4.043 10.234 -0.053 1 98 163 GLY A N 1
ATOM 1303 C CA . GLY A 1 163 ? -3.705 11.32 0.855 1 98 163 GLY A CA 1
ATOM 1304 C C . GLY A 1 163 ? -2.586 12.203 0.338 1 98 163 GLY A C 1
ATOM 1305 O O . GLY A 1 163 ? -2.596 13.414 0.553 1 98 163 GLY A O 1
ATOM 1306 N N . PHE A 1 164 ? -1.661 11.602 -0.389 1 97.75 164 PHE A N 1
ATOM 1307 C CA . PHE A 1 164 ? -0.494 12.32 -0.891 1 97.75 164 PHE A CA 1
ATOM 1308 C C . PHE A 1 164 ? -0.889 13.289 -1.998 1 97.75 164 PHE A C 1
ATOM 1310 O O . PHE A 1 164 ? -0.105 14.164 -2.373 1 97.75 164 PHE A O 1
ATOM 1317 N N . LEU A 1 165 ? -2.086 13.148 -2.492 1 98.06 165 LEU A N 1
ATOM 1318 C CA . LEU A 1 165 ? -2.514 14 -3.596 1 98.06 165 LEU A CA 1
ATOM 1319 C C . LEU A 1 165 ? -3.09 15.312 -3.076 1 98.06 165 LEU A C 1
ATOM 1321 O O . LEU A 1 165 ? -3.27 16.266 -3.844 1 98.06 165 LEU A O 1
ATOM 1325 N N . ASN A 1 166 ? -3.395 15.352 -1.747 1 97.62 166 ASN A N 1
ATOM 1326 C CA . ASN A 1 166 ? -3.824 16.625 -1.178 1 97.62 166 ASN A CA 1
ATOM 1327 C C . ASN A 1 166 ? -2.727 17.688 -1.273 1 97.62 166 ASN A C 1
ATOM 1329 O O . ASN A 1 166 ? -1.54 17.359 -1.271 1 97.62 166 ASN A O 1
ATOM 1333 N N . PRO A 1 167 ? -3.127 18.922 -1.367 1 96.25 167 PRO A N 1
ATOM 1334 C CA . PRO A 1 167 ? -2.107 19.984 -1.396 1 96.25 167 PRO A CA 1
ATOM 1335 C C . PRO A 1 167 ? -1.205 19.953 -0.164 1 96.25 167 PRO A C 1
ATOM 1337 O O . PRO A 1 167 ? -1.675 19.688 0.946 1 96.25 167 PRO A O 1
ATOM 1340 N N . ARG A 1 168 ? 0.093 20.203 -0.444 1 94.62 168 ARG A N 1
ATOM 1341 C CA . ARG A 1 168 ? 1.053 20.344 0.646 1 94.62 168 ARG A CA 1
ATOM 1342 C C . ARG A 1 168 ? 0.775 21.609 1.454 1 94.62 168 ARG A C 1
ATOM 1344 O O . ARG A 1 168 ? 0.132 22.547 0.962 1 94.62 168 ARG A O 1
ATOM 1351 N N . TRP A 1 169 ? 1.291 21.656 2.67 1 90.69 169 TRP A N 1
ATOM 1352 C CA . TRP A 1 169 ? 1.023 22.75 3.592 1 90.69 169 TRP A CA 1
ATOM 1353 C C . TRP A 1 169 ? 1.563 24.062 3.039 1 90.69 169 TRP A C 1
ATOM 1355 O O . TRP A 1 169 ? 1.027 25.141 3.336 1 90.69 169 TRP A O 1
ATOM 1365 N N . ASN A 1 170 ? 2.6 23.938 2.256 1 92.69 170 ASN A N 1
ATOM 1366 C CA . ASN A 1 170 ? 3.254 25.141 1.78 1 92.69 170 ASN A CA 1
ATOM 1367 C C . ASN A 1 170 ? 2.875 25.453 0.335 1 92.69 170 ASN A C 1
ATOM 1369 O O . ASN A 1 170 ? 3.596 26.188 -0.358 1 92.69 170 ASN A O 1
ATOM 1373 N N . VAL A 1 171 ? 1.812 24.875 -0.126 1 91.81 171 VAL A N 1
ATOM 1374 C CA . VAL A 1 171 ? 1.238 25.156 -1.438 1 91.81 171 VAL A CA 1
ATOM 1375 C C . VAL A 1 171 ? -0.185 25.688 -1.278 1 91.81 171 VAL A C 1
ATOM 1377 O O . VAL A 1 171 ? -1.017 25.062 -0.618 1 91.81 171 VAL A O 1
ATOM 1380 N N . HIS A 1 172 ? -0.384 26.891 -1.803 1 89.12 172 HIS A N 1
ATOM 1381 C CA . HIS A 1 172 ? -1.73 27.453 -1.778 1 89.12 172 HIS A CA 1
ATOM 1382 C C . HIS A 1 172 ? -2.562 26.938 -2.949 1 89.12 172 HIS A C 1
ATOM 1384 O O . HIS A 1 172 ? -2.258 27.219 -4.109 1 89.12 172 HIS A O 1
ATOM 1390 N N . ALA A 1 173 ? -3.553 26.188 -2.59 1 92.31 173 ALA A N 1
ATOM 1391 C CA . ALA A 1 173 ? -4.434 25.641 -3.617 1 92.31 173 ALA A CA 1
ATOM 1392 C C . ALA A 1 173 ? -5.84 26.219 -3.5 1 92.31 173 ALA A C 1
ATOM 1394 O O . ALA A 1 173 ? -6.387 26.328 -2.4 1 92.31 173 ALA A O 1
ATOM 1395 N N . THR A 1 174 ? -6.395 26.641 -4.668 1 94.75 174 THR A N 1
ATOM 1396 C CA . THR A 1 174 ? -7.781 27.094 -4.711 1 94.75 174 THR A CA 1
ATOM 1397 C C . THR A 1 174 ? -8.742 25.922 -4.574 1 94.75 174 THR A C 1
ATOM 1399 O O . THR A 1 174 ? -8.359 24.766 -4.785 1 94.75 174 THR A O 1
ATOM 1402 N N . PRO A 1 175 ? -9.945 26.234 -4.23 1 94.44 175 PRO A N 1
ATOM 1403 C CA . PRO A 1 175 ? -10.938 25.156 -4.148 1 94.44 175 PRO A CA 1
ATOM 1404 C C . PRO A 1 175 ? -11.07 24.375 -5.453 1 94.44 175 PRO A C 1
ATOM 1406 O O . PRO A 1 175 ? -11.203 23.156 -5.434 1 94.44 175 PRO A O 1
ATOM 1409 N N . ASP A 1 176 ? -11 25.047 -6.539 1 96.12 176 ASP A N 1
ATOM 1410 C CA . ASP A 1 176 ? -11.102 24.391 -7.836 1 96.12 176 ASP A CA 1
ATOM 1411 C C . ASP A 1 176 ? -9.914 23.453 -8.062 1 96.12 176 ASP A C 1
ATOM 1413 O O . ASP A 1 176 ? -10.07 22.375 -8.656 1 96.12 176 ASP A O 1
ATOM 1417 N N . GLU A 1 177 ? -8.828 23.891 -7.641 1 97.06 177 GLU A N 1
ATOM 1418 C CA . GLU A 1 177 ? -7.637 23.047 -7.766 1 97.06 177 GLU A CA 1
ATOM 1419 C C . GLU A 1 177 ? -7.738 21.812 -6.887 1 97.06 177 GLU A C 1
ATOM 1421 O O . GLU A 1 177 ? -7.355 20.719 -7.309 1 97.06 177 GLU A O 1
ATOM 1426 N N . VAL A 1 178 ? -8.242 22.016 -5.734 1 97.5 178 VAL A N 1
ATOM 1427 C CA . VAL A 1 178 ? -8.43 20.891 -4.832 1 97.5 178 VAL A CA 1
ATOM 1428 C C . VAL A 1 178 ? -9.43 19.906 -5.43 1 97.5 178 VAL A C 1
ATOM 1430 O O . VAL A 1 178 ? -9.242 18.703 -5.355 1 97.5 178 VAL A O 1
ATOM 1433 N N . ASP A 1 179 ? -10.422 20.406 -6.027 1 97.75 179 ASP A N 1
ATOM 1434 C CA . ASP A 1 179 ? -11.414 19.547 -6.668 1 97.75 179 ASP A CA 1
ATOM 1435 C C . ASP A 1 179 ? -10.805 18.75 -7.816 1 97.75 179 ASP A C 1
ATOM 1437 O O . ASP A 1 179 ? -11.164 17.594 -8.039 1 97.75 179 ASP A O 1
ATOM 1441 N N . SER A 1 180 ? -9.938 19.438 -8.555 1 98.06 180 SER A N 1
ATOM 1442 C CA . SER A 1 180 ? -9.242 18.734 -9.617 1 98.06 180 SER A CA 1
ATOM 1443 C C . SER A 1 180 ? -8.383 17.594 -9.062 1 98.06 180 SER A C 1
ATOM 1445 O O . SER A 1 180 ? -8.297 16.516 -9.664 1 98.06 180 SER A O 1
ATOM 1447 N N . LEU A 1 181 ? -7.766 17.844 -7.965 1 98.56 181 LEU A N 1
ATOM 1448 C CA . LEU A 1 181 ? -6.969 16.828 -7.309 1 98.56 181 LEU A CA 1
ATOM 1449 C C . LEU A 1 181 ? -7.852 15.695 -6.789 1 98.56 181 LEU A C 1
ATOM 1451 O O . LEU A 1 181 ? -7.441 14.531 -6.789 1 98.56 181 LEU A O 1
ATOM 1455 N N . PHE A 1 182 ? -9.039 16.094 -6.375 1 98.69 182 PHE A N 1
ATOM 1456 C CA . PHE A 1 182 ? -9.992 15.086 -5.93 1 98.69 182 PHE A CA 1
ATOM 1457 C C . PHE A 1 182 ? -10.344 14.133 -7.066 1 98.69 182 PHE A C 1
ATOM 1459 O O . PHE A 1 182 ? -10.43 12.914 -6.863 1 98.69 182 PHE A O 1
ATOM 1466 N N . VAL A 1 183 ? -10.539 14.648 -8.195 1 98.62 183 VAL A N 1
ATOM 1467 C CA . VAL A 1 183 ? -10.836 13.82 -9.359 1 98.62 183 VAL A CA 1
ATOM 1468 C C . VAL A 1 183 ? -9.672 12.883 -9.641 1 98.62 183 VAL A C 1
ATOM 1470 O O . VAL A 1 183 ? -9.875 11.703 -9.93 1 98.62 183 VAL A O 1
ATOM 1473 N N . LYS A 1 184 ? -8.484 13.391 -9.523 1 98.75 184 LYS A N 1
ATOM 1474 C CA . LYS A 1 184 ? -7.289 12.562 -9.703 1 98.75 184 LYS A CA 1
ATOM 1475 C C . LYS A 1 184 ? -7.238 11.438 -8.672 1 98.75 184 LYS A C 1
ATOM 1477 O O . LYS A 1 184 ? -6.895 10.3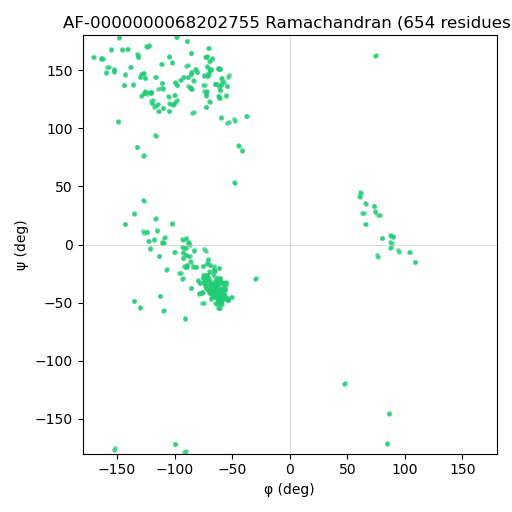05 -9.008 1 98.75 184 LYS A O 1
ATOM 1482 N N . ALA A 1 185 ? -7.586 11.781 -7.484 1 98.81 185 ALA A N 1
ATOM 1483 C CA . ALA A 1 185 ? -7.609 10.805 -6.402 1 98.81 185 ALA A CA 1
ATOM 1484 C C . ALA A 1 185 ? -8.648 9.719 -6.664 1 98.81 185 ALA A C 1
ATOM 1486 O O . ALA A 1 185 ? -8.375 8.531 -6.488 1 98.81 185 ALA A O 1
ATOM 1487 N N . SER A 1 186 ? -9.773 10.148 -7.078 1 98.88 186 SER A N 1
ATOM 1488 C CA . SER A 1 186 ? -10.859 9.219 -7.395 1 98.88 186 SER A CA 1
ATOM 1489 C C . SER A 1 186 ? -10.469 8.273 -8.523 1 98.88 186 SER A C 1
ATOM 1491 O O . SER A 1 186 ? -10.68 7.062 -8.422 1 98.88 186 SER A O 1
ATOM 1493 N N . ASN A 1 187 ? -9.859 8.836 -9.508 1 98.81 187 ASN A N 1
ATOM 1494 C CA . ASN A 1 187 ? -9.422 8.016 -10.633 1 98.81 187 ASN A CA 1
ATOM 1495 C C . ASN A 1 187 ? -8.312 7.051 -10.219 1 98.81 187 ASN A C 1
ATOM 1497 O O . ASN A 1 187 ? -8.234 5.926 -10.719 1 98.81 187 ASN A O 1
ATOM 1501 N N . LEU A 1 188 ? -7.473 7.508 -9.359 1 98.75 188 LEU A N 1
ATOM 1502 C CA . LEU A 1 188 ? -6.387 6.656 -8.883 1 98.75 188 LEU A CA 1
ATOM 1503 C C . LEU A 1 188 ? -6.934 5.422 -8.172 1 98.75 188 LEU A C 1
ATOM 1505 O O . LEU A 1 188 ? -6.633 4.293 -8.562 1 98.75 188 LEU A O 1
ATOM 1509 N N . VAL A 1 189 ? -7.746 5.617 -7.207 1 98.81 189 VAL A N 1
ATOM 1510 C CA . VAL A 1 189 ? -8.242 4.504 -6.406 1 98.81 189 VAL A CA 1
ATOM 1511 C C . VAL A 1 189 ? -9.242 3.689 -7.223 1 98.81 189 VAL A C 1
ATOM 1513 O O . VAL A 1 189 ? -9.273 2.459 -7.125 1 98.81 189 VAL A O 1
ATOM 1516 N N . GLY A 1 190 ? -10.031 4.359 -8 1 98.88 190 GLY A N 1
ATOM 1517 C CA . GLY A 1 190 ? -10.953 3.652 -8.867 1 98.88 190 GLY A CA 1
ATOM 1518 C C . GLY A 1 190 ? -10.258 2.785 -9.898 1 98.88 190 GLY A C 1
ATOM 1519 O O . GLY A 1 190 ? -10.711 1.673 -10.188 1 98.88 190 GLY A O 1
ATOM 1520 N N . GLY A 1 191 ? -9.219 3.346 -10.469 1 98.69 191 GLY A N 1
ATOM 1521 C CA . GLY A 1 191 ? -8.438 2.564 -11.414 1 98.69 191 GLY A CA 1
ATOM 1522 C C . GLY A 1 191 ? -7.863 1.298 -10.805 1 98.69 191 GLY A C 1
ATOM 1523 O O . GLY A 1 191 ? -7.887 0.237 -11.438 1 98.69 191 GLY A O 1
ATOM 1524 N N . GLU A 1 192 ? -7.367 1.402 -9.672 1 98.62 192 GLU A N 1
ATOM 1525 C CA . GLU A 1 192 ? -6.82 0.232 -8.992 1 98.62 192 GLU A CA 1
ATOM 1526 C C . GLU A 1 192 ? -7.914 -0.785 -8.672 1 98.62 192 GLU A C 1
ATOM 1528 O O . GLU A 1 192 ? -7.699 -1.993 -8.789 1 98.62 192 GLU A O 1
ATOM 1533 N N . PHE A 1 193 ? -9.086 -0.297 -8.188 1 98.81 193 PHE A N 1
ATOM 1534 C CA . PHE A 1 193 ? -10.234 -1.175 -7.973 1 98.81 193 PHE A CA 1
ATOM 1535 C C . PHE A 1 193 ? -10.562 -1.962 -9.234 1 98.81 193 PHE A C 1
ATOM 1537 O O . PHE A 1 193 ? -10.719 -3.184 -9.188 1 98.81 193 PHE A O 1
ATOM 1544 N N . HIS A 1 194 ? -10.609 -1.241 -10.305 1 98.81 194 HIS A N 1
ATOM 1545 C CA . HIS A 1 194 ? -10.969 -1.848 -11.578 1 98.81 194 HIS A CA 1
ATOM 1546 C C . HIS A 1 194 ? -9.945 -2.895 -12 1 98.81 194 HIS A C 1
ATOM 1548 O O . HIS A 1 194 ? -10.312 -3.973 -12.477 1 98.81 194 HIS A O 1
ATOM 1554 N N . GLU A 1 195 ? -8.695 -2.576 -11.875 1 98.31 195 GLU A N 1
ATOM 1555 C CA . GLU A 1 195 ? -7.637 -3.504 -12.258 1 98.31 195 GLU A CA 1
ATOM 1556 C C . GLU A 1 195 ? -7.703 -4.789 -11.438 1 98.31 195 GLU A C 1
ATOM 1558 O O . GLU A 1 195 ? -7.547 -5.887 -11.977 1 98.31 195 GLU A O 1
ATOM 1563 N N . ARG A 1 196 ? -7.898 -4.648 -10.156 1 98.44 196 ARG A N 1
ATOM 1564 C CA . ARG A 1 196 ? -8 -5.824 -9.305 1 98.44 196 ARG A CA 1
ATOM 1565 C C . ARG A 1 196 ? -9.234 -6.648 -9.648 1 98.44 196 ARG A C 1
ATOM 1567 O O . ARG A 1 196 ? -9.172 -7.875 -9.703 1 98.44 196 ARG A O 1
ATOM 1574 N N . LEU A 1 197 ? -10.297 -5.93 -9.867 1 98.81 197 LEU A N 1
ATOM 1575 C CA . LEU A 1 197 ? -11.523 -6.629 -10.25 1 98.81 197 LEU A CA 1
ATOM 1576 C C . LEU A 1 197 ? -11.312 -7.414 -11.547 1 98.81 197 LEU A C 1
ATOM 1578 O O . LEU A 1 197 ? -11.742 -8.562 -11.656 1 98.81 197 LEU A O 1
ATOM 1582 N N . ASP A 1 198 ? -10.742 -6.781 -12.469 1 98.38 198 ASP A N 1
ATOM 1583 C CA . ASP A 1 198 ? -10.453 -7.449 -13.734 1 98.38 198 ASP A CA 1
ATOM 1584 C C . ASP A 1 198 ? -9.625 -8.719 -13.508 1 98.38 198 ASP A C 1
ATOM 1586 O O . ASP A 1 198 ? -9.945 -9.773 -14.062 1 98.38 198 ASP A O 1
ATOM 1590 N N . TYR A 1 199 ? -8.648 -8.656 -12.75 1 98.06 199 TYR A N 1
ATOM 1591 C CA . TYR A 1 199 ? -7.828 -9.82 -12.43 1 98.06 199 TYR A CA 1
ATOM 1592 C C . TYR A 1 199 ? -8.672 -10.914 -11.781 1 98.06 199 TYR A C 1
ATOM 1594 O O . TYR A 1 199 ? -8.586 -12.086 -12.172 1 98.06 199 TYR A O 1
ATOM 1602 N N . TYR A 1 200 ? -9.414 -10.562 -10.773 1 98 200 TYR A N 1
ATOM 1603 C CA . TYR A 1 200 ? -10.219 -11.555 -10.062 1 98 200 TYR A CA 1
ATOM 1604 C C . TYR A 1 200 ? -11.258 -12.172 -10.984 1 98 200 TYR A C 1
ATOM 1606 O O . TYR A 1 200 ? -11.586 -13.359 -10.867 1 98 200 TYR A O 1
ATOM 1614 N N . GLY A 1 201 ? -11.742 -11.406 -11.875 1 98.06 201 GLY A N 1
ATOM 1615 C CA . GLY A 1 201 ? -12.766 -11.891 -12.789 1 98.06 201 GLY A CA 1
ATOM 1616 C C . GLY A 1 201 ? -12.203 -12.727 -13.93 1 98.06 201 GLY A C 1
ATOM 1617 O O . GLY A 1 201 ? -12.852 -13.664 -14.391 1 98.06 201 GLY A O 1
ATOM 1618 N N . THR A 1 202 ? -10.992 -12.422 -14.336 1 97.19 202 THR A N 1
ATOM 1619 C CA . THR A 1 202 ? -10.531 -13.016 -15.594 1 97.19 202 THR A CA 1
ATOM 1620 C C . THR A 1 202 ? -9.391 -13.992 -15.336 1 97.19 202 THR A C 1
ATOM 1622 O O . THR A 1 202 ? -9.008 -14.758 -16.234 1 97.19 202 THR A O 1
ATOM 1625 N N . ALA A 1 203 ? -8.891 -14.008 -14.188 1 96.94 203 ALA A N 1
ATOM 1626 C CA . ALA A 1 203 ? -7.773 -14.898 -13.891 1 96.94 203 ALA A CA 1
ATOM 1627 C C . ALA A 1 203 ? -8.039 -15.711 -12.625 1 96.94 203 ALA A C 1
ATOM 1629 O O . ALA A 1 203 ? -8.047 -16.938 -12.656 1 96.94 203 ALA A O 1
ATOM 1630 N N . TRP A 1 204 ? -8.328 -15.016 -11.57 1 97.19 204 TRP A N 1
ATOM 1631 C CA . TRP A 1 204 ? -8.516 -15.68 -10.281 1 97.19 204 TRP A CA 1
ATOM 1632 C C . TRP A 1 204 ? -9.727 -16.609 -10.32 1 97.19 204 TRP A C 1
ATOM 1634 O O . TRP A 1 204 ? -9.625 -17.781 -9.945 1 97.19 204 TRP A O 1
ATOM 1644 N N . LEU A 1 205 ? -10.852 -16.125 -10.75 1 96.94 205 LEU A N 1
ATOM 1645 C CA . LEU A 1 205 ? -12.094 -16.891 -10.742 1 96.94 205 LEU A CA 1
ATOM 1646 C C . LEU A 1 205 ? -11.992 -18.094 -11.68 1 96.94 205 LEU A C 1
ATOM 1648 O O . LEU A 1 205 ? -12.359 -19.203 -11.312 1 96.94 205 LEU A O 1
ATOM 1652 N N . PRO A 1 206 ? -11.477 -17.906 -12.875 1 95.94 206 PRO A N 1
ATOM 1653 C CA . PRO A 1 206 ? -11.297 -19.078 -13.75 1 95.94 206 PRO A CA 1
ATOM 1654 C C . PRO A 1 206 ? -10.422 -20.156 -13.133 1 95.94 206 PRO A C 1
ATOM 1656 O O . PRO A 1 206 ? -10.711 -21.344 -13.281 1 95.94 206 PRO A O 1
ATOM 1659 N N . ALA A 1 207 ? -9.383 -19.781 -12.492 1 96.31 207 ALA A N 1
ATOM 1660 C CA . ALA A 1 207 ? -8.547 -20.766 -11.805 1 96.31 207 ALA A CA 1
ATOM 1661 C C . ALA A 1 207 ? -9.352 -21.5 -10.727 1 96.31 207 ALA A C 1
ATOM 1663 O O . ALA A 1 207 ? -9.25 -22.734 -10.602 1 96.31 207 ALA A O 1
ATOM 1664 N N . ARG A 1 208 ? -10.102 -20.766 -10.016 1 95.38 208 ARG A N 1
ATOM 1665 C CA . ARG A 1 208 ? -10.961 -21.359 -8.992 1 95.38 208 ARG A CA 1
ATOM 1666 C C . ARG A 1 208 ? -11.898 -22.391 -9.594 1 95.38 208 ARG A C 1
ATOM 1668 O O . ARG A 1 208 ? -12.102 -23.469 -9.023 1 95.38 208 ARG A O 1
ATOM 1675 N N . GLU A 1 209 ? -12.43 -22.062 -10.672 1 94.38 209 GLU A N 1
ATOM 1676 C CA . GLU A 1 209 ? -13.383 -22.953 -11.344 1 94.38 209 GLU A CA 1
ATOM 1677 C C . GLU A 1 209 ? -12.719 -24.234 -11.797 1 94.38 209 GLU A C 1
ATOM 1679 O O . GLU A 1 209 ? -13.328 -25.312 -11.75 1 94.38 209 GLU A O 1
ATOM 1684 N N . ILE A 1 210 ? -11.516 -24.109 -12.211 1 94.5 210 ILE A N 1
ATOM 1685 C CA . ILE A 1 210 ? -10.766 -25.297 -12.625 1 94.5 210 ILE A CA 1
ATOM 1686 C C . ILE A 1 210 ? -10.578 -26.234 -11.438 1 94.5 210 ILE A C 1
ATOM 1688 O O . ILE A 1 210 ? -10.828 -27.438 -11.539 1 94.5 210 ILE A O 1
ATOM 1692 N N . VAL A 1 211 ? -10.219 -25.672 -10.359 1 95.38 211 VAL A N 1
ATOM 1693 C CA . VAL A 1 211 ? -9.992 -26.469 -9.148 1 95.38 211 VAL A CA 1
ATOM 1694 C C . VAL A 1 211 ? -11.312 -27.062 -8.672 1 95.38 211 VAL A C 1
ATOM 1696 O O . VAL A 1 211 ? -11.375 -28.25 -8.336 1 95.38 211 VAL A O 1
ATOM 1699 N N . MET A 1 212 ? -12.32 -26.266 -8.68 1 94.38 212 MET A N 1
ATOM 1700 C CA . MET A 1 212 ? -13.641 -26.719 -8.266 1 94.38 212 MET A CA 1
ATOM 1701 C C . MET A 1 212 ? -14.125 -27.875 -9.148 1 94.38 212 MET A C 1
ATOM 1703 O O . MET A 1 212 ? -14.633 -28.875 -8.641 1 94.38 212 MET A O 1
ATOM 1707 N N . SER A 1 213 ? -13.969 -27.703 -10.398 1 94.06 213 SER A N 1
ATOM 1708 C CA . SER A 1 213 ? -14.375 -28.75 -11.344 1 94.06 213 SER A CA 1
ATOM 1709 C C . SER A 1 213 ? -13.625 -30.047 -11.094 1 94.06 213 SER A C 1
ATOM 1711 O O . SER A 1 213 ? -14.211 -31.125 -11.133 1 94.06 213 SER A O 1
ATOM 1713 N N . ALA A 1 214 ? -12.352 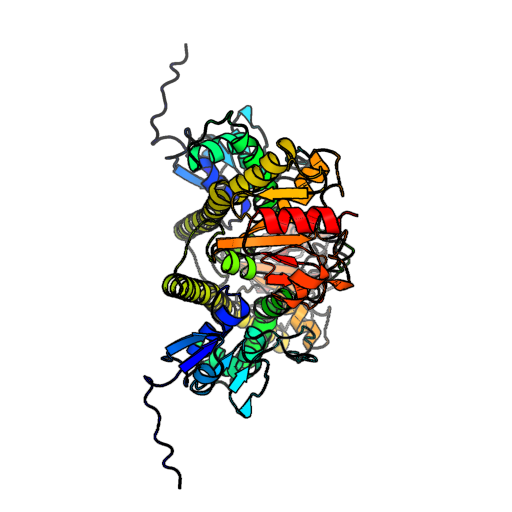-29.906 -10.844 1 94.5 214 ALA A N 1
ATOM 1714 C CA . ALA A 1 214 ? -11.539 -31.078 -10.562 1 94.5 214 ALA A CA 1
ATOM 1715 C C . ALA A 1 214 ? -12.008 -31.781 -9.289 1 94.5 214 ALA A C 1
ATOM 1717 O O . ALA A 1 214 ? -12.062 -33 -9.234 1 94.5 214 ALA A O 1
ATOM 1718 N N . LEU A 1 215 ? -12.367 -31.047 -8.312 1 94.06 215 LEU A N 1
ATOM 1719 C CA . LEU A 1 215 ? -12.844 -31.578 -7.051 1 94.06 215 LEU A CA 1
ATOM 1720 C C . LEU A 1 215 ? -14.188 -32.281 -7.23 1 94.06 215 LEU A C 1
ATOM 1722 O O . LEU A 1 215 ? -14.422 -33.344 -6.637 1 94.06 215 LEU A O 1
ATOM 1726 N N . GLN A 1 216 ? -14.977 -31.734 -8.031 1 91.62 216 GLN A N 1
ATOM 1727 C CA . GLN A 1 216 ? -16.312 -32.281 -8.227 1 91.62 216 GLN A CA 1
ATOM 1728 C C . GLN A 1 216 ? -16.297 -33.5 -9.141 1 91.62 216 GLN A C 1
ATOM 1730 O O . GLN A 1 216 ? -17 -34.469 -8.891 1 91.62 216 GLN A O 1
ATOM 1735 N N . LYS A 1 217 ? -15.523 -33.375 -10.172 1 90.31 217 LYS A N 1
ATOM 1736 C CA . LYS A 1 217 ? -15.453 -34.469 -11.148 1 90.31 217 LYS A CA 1
ATOM 1737 C C . LYS A 1 217 ? -14.68 -35.656 -10.594 1 90.31 217 LYS A C 1
ATOM 1739 O O . LYS A 1 217 ? -14.969 -36.812 -10.938 1 90.31 217 LYS A O 1
ATOM 1744 N N . GLY A 1 218 ? -13.781 -35.344 -9.75 1 87.19 218 GLY A N 1
ATOM 1745 C CA . GLY A 1 218 ? -12.891 -36.406 -9.305 1 87.19 218 GLY A CA 1
ATOM 1746 C C . GLY A 1 218 ? -11.852 -36.812 -10.344 1 87.19 218 GLY A C 1
ATOM 1747 O O . GLY A 1 218 ? -12.008 -36.5 -11.523 1 87.19 218 GLY A O 1
ATOM 1748 N N . SER A 1 219 ? -10.805 -37.469 -9.984 1 84.25 219 SER A N 1
ATOM 1749 C CA . SER A 1 219 ? -9.719 -37.812 -10.883 1 84.25 219 SER A CA 1
ATOM 1750 C C . SER A 1 219 ? -9.977 -39.156 -11.547 1 84.25 219 SER A C 1
ATOM 1752 O O . SER A 1 219 ? -9.375 -39.469 -12.578 1 84.25 219 SER A O 1
ATOM 1754 N N . GLY A 1 220 ? -10.805 -39.906 -11.039 1 84.19 220 GLY A N 1
ATOM 1755 C CA . GLY A 1 220 ? -10.969 -41.281 -11.461 1 84.19 220 GLY A CA 1
ATOM 1756 C C . GLY A 1 220 ? -9.875 -42.188 -10.945 1 84.19 220 GLY A C 1
ATOM 1757 O O . GLY A 1 220 ? -9.922 -43.406 -11.172 1 84.19 220 GLY A O 1
ATOM 1758 N N . ILE A 1 221 ? -8.891 -41.719 -10.383 1 88.25 221 ILE A N 1
ATOM 1759 C CA . ILE A 1 221 ? -7.781 -42.438 -9.797 1 88.25 221 ILE A CA 1
ATOM 1760 C C . ILE A 1 221 ? -8.062 -42.719 -8.32 1 88.25 221 ILE A C 1
ATOM 1762 O O . ILE A 1 221 ? -8.125 -43.875 -7.895 1 88.25 221 ILE A O 1
ATOM 1766 N N . ASP A 1 222 ? -8.156 -41.75 -7.629 1 91.94 222 ASP A N 1
ATOM 1767 C CA . ASP A 1 222 ? -8.375 -41.656 -6.191 1 91.94 222 ASP A CA 1
ATOM 1768 C C . ASP A 1 222 ? -8.922 -40.281 -5.809 1 91.94 222 ASP A C 1
ATOM 1770 O O . ASP A 1 222 ? -8.602 -39.281 -6.445 1 91.94 222 ASP A O 1
ATOM 1774 N N . GLU A 1 223 ? -9.734 -40.188 -4.789 1 91.69 223 GLU A N 1
ATOM 1775 C CA . GLU A 1 223 ? -10.305 -38.938 -4.359 1 91.69 223 GLU A CA 1
ATOM 1776 C C . GLU A 1 223 ? -9.227 -37.969 -3.832 1 91.69 223 GLU A C 1
ATOM 1778 O O . GLU A 1 223 ? -9.422 -36.75 -3.795 1 91.69 223 GLU A O 1
ATOM 1783 N N . ARG A 1 224 ? -8.133 -38.5 -3.488 1 96.12 224 ARG A N 1
ATOM 1784 C CA . ARG A 1 224 ? -7.035 -37.75 -2.898 1 96.12 224 ARG A CA 1
ATOM 1785 C C . ARG A 1 224 ? -6.133 -37.156 -3.979 1 96.12 224 ARG A C 1
ATOM 1787 O O . ARG A 1 224 ? -5.207 -36.406 -3.676 1 96.12 224 ARG A O 1
ATOM 1794 N N . VAL A 1 225 ? -6.551 -37.469 -5.215 1 97.44 225 VAL A N 1
ATOM 1795 C CA . VAL A 1 225 ? -5.762 -36.969 -6.352 1 97.44 225 VAL A CA 1
ATOM 1796 C C . VAL A 1 225 ? -6.625 -36.094 -7.238 1 97.44 225 VAL A C 1
ATOM 1798 O O . VAL A 1 225 ? -7.742 -36.469 -7.609 1 97.44 225 VAL A O 1
ATOM 1801 N N . LEU A 1 226 ? -6.09 -34.938 -7.559 1 96.75 226 LEU A N 1
ATOM 1802 C CA . LEU A 1 226 ? -6.762 -34 -8.477 1 96.75 226 LEU A CA 1
ATOM 1803 C C . LEU A 1 226 ? -6.004 -33.906 -9.797 1 96.75 226 LEU A C 1
ATOM 1805 O O . LEU A 1 226 ? -4.773 -33.875 -9.805 1 96.75 226 LEU A O 1
ATOM 1809 N N . VAL A 1 227 ? -6.762 -33.875 -10.859 1 95.81 227 VAL A N 1
ATOM 1810 C CA . VAL A 1 227 ? -6.156 -33.781 -12.18 1 95.81 227 VAL A CA 1
ATOM 1811 C C . VAL A 1 227 ? -6.656 -32.5 -12.875 1 95.81 227 VAL A C 1
ATOM 1813 O O . VAL A 1 227 ? -7.863 -32.281 -12.984 1 95.81 227 VAL A O 1
ATOM 1816 N N . PHE A 1 228 ? -5.691 -31.703 -13.258 1 94.19 228 PHE A N 1
ATOM 1817 C CA . PHE A 1 228 ? -6.008 -30.516 -14.055 1 94.19 228 PHE A CA 1
ATOM 1818 C C . PHE A 1 228 ? -5.605 -30.719 -15.516 1 94.19 228 PHE A C 1
ATOM 1820 O O . PHE A 1 228 ? -4.465 -31.078 -15.805 1 94.19 228 PHE A O 1
ATOM 1827 N N . GLU A 1 229 ? -6.57 -30.469 -16.375 1 89.19 229 GLU A N 1
ATOM 1828 C CA . GLU A 1 229 ? -6.262 -30.594 -17.797 1 89.19 229 GLU A CA 1
ATOM 1829 C C . GLU A 1 229 ? -5.332 -29.484 -18.266 1 89.19 229 GLU A C 1
ATOM 1831 O O . GLU A 1 229 ? -4.555 -29.656 -19.203 1 89.19 229 GLU A O 1
ATOM 1836 N N . ASP A 1 230 ? -5.504 -28.391 -17.625 1 88.38 230 ASP A N 1
ATOM 1837 C CA . ASP A 1 230 ? -4.625 -27.25 -17.812 1 88.38 230 ASP A CA 1
ATOM 1838 C C . ASP A 1 230 ? -4.121 -26.703 -16.484 1 88.38 230 ASP A C 1
ATOM 1840 O O . ASP A 1 230 ? -4.844 -26.734 -15.484 1 88.38 230 ASP A O 1
ATOM 1844 N N . PHE A 1 231 ? -2.871 -26.281 -16.625 1 88.5 231 PHE A N 1
ATOM 1845 C CA . PHE A 1 231 ? -2.334 -25.734 -15.391 1 88.5 231 PHE A CA 1
ATOM 1846 C C . PHE A 1 231 ? -3.117 -24.5 -14.961 1 88.5 231 PHE A C 1
ATOM 1848 O O . PHE A 1 231 ? -3.508 -23.672 -15.797 1 88.5 231 PHE A O 1
ATOM 1855 N N . ALA A 1 232 ? -3.426 -24.344 -13.672 1 92.12 232 ALA A N 1
ATOM 1856 C CA . ALA A 1 232 ? -3.932 -23.172 -12.977 1 92.12 232 ALA A CA 1
ATOM 1857 C C . ALA A 1 232 ? -3.336 -23.062 -11.578 1 92.12 232 ALA A C 1
ATOM 1859 O O . ALA A 1 232 ? -2.955 -24.078 -10.977 1 92.12 232 ALA A O 1
ATOM 1860 N N . PRO A 1 233 ? -3.115 -21.797 -11.102 1 92.69 233 PRO A N 1
ATOM 1861 C CA . PRO A 1 233 ? -2.721 -21.688 -9.695 1 92.69 233 PRO A CA 1
ATOM 1862 C C . PRO A 1 233 ? -3.762 -22.266 -8.742 1 92.69 233 PRO A C 1
ATOM 1864 O O . PRO A 1 233 ? -4.805 -21.656 -8.508 1 92.69 233 PRO A O 1
ATOM 1867 N N . TRP A 1 234 ? -3.41 -23.344 -8.18 1 94.31 234 TRP A N 1
ATOM 1868 C CA . TRP A 1 234 ? -4.461 -24.141 -7.566 1 94.31 234 TRP A CA 1
ATOM 1869 C C . TRP A 1 234 ? -4.387 -24.062 -6.043 1 94.31 234 TRP A C 1
ATOM 1871 O O . TRP A 1 234 ? -5.383 -24.297 -5.355 1 94.31 234 TRP A O 1
ATOM 1881 N N . LYS A 1 235 ? -3.27 -23.734 -5.453 1 91.69 235 LYS A N 1
ATOM 1882 C CA . LYS A 1 235 ? -3.018 -23.953 -4.031 1 91.69 235 LYS A CA 1
ATOM 1883 C C . LYS A 1 235 ? -4.023 -23.203 -3.17 1 91.69 235 LYS A C 1
ATOM 1885 O O . LYS A 1 235 ? -4.781 -23.812 -2.41 1 91.69 235 LYS A O 1
ATOM 1890 N N . GLU A 1 236 ? -4.082 -21.953 -3.426 1 89.25 236 GLU A N 1
ATOM 1891 C CA . GLU A 1 236 ? -4.98 -21.141 -2.615 1 89.25 236 GLU A CA 1
ATOM 1892 C C . GLU A 1 236 ? -6.434 -21.562 -2.791 1 89.25 236 GLU A C 1
ATOM 1894 O O . GLU A 1 236 ? -7.18 -21.672 -1.815 1 89.25 236 GLU A O 1
ATOM 1899 N N . HIS A 1 237 ? -6.781 -21.828 -3.963 1 93.81 237 HIS A N 1
ATOM 1900 C CA . HIS A 1 237 ? -8.148 -22.219 -4.273 1 93.81 237 HIS A CA 1
ATOM 1901 C C . HIS A 1 237 ? -8.492 -23.562 -3.648 1 93.81 237 HIS A C 1
ATOM 1903 O O . HIS A 1 237 ? -9.602 -23.75 -3.133 1 93.81 237 HIS A O 1
ATOM 1909 N N . LEU A 1 238 ? -7.527 -24.406 -3.691 1 95.06 238 LEU A N 1
ATOM 1910 C CA . LEU A 1 238 ? -7.762 -25.734 -3.131 1 95.06 238 LEU A CA 1
ATOM 1911 C C . LEU A 1 238 ? -8.062 -25.656 -1.639 1 95.06 238 LEU A C 1
ATOM 1913 O O . LEU A 1 238 ? -9.039 -26.234 -1.161 1 95.06 238 LEU A O 1
ATOM 1917 N N . PHE A 1 239 ? -7.305 -24.922 -0.927 1 93.62 239 PHE A N 1
ATOM 1918 C CA . PHE A 1 239 ? -7.484 -24.797 0.514 1 93.62 239 PHE A CA 1
ATOM 1919 C C . PHE A 1 239 ? -8.82 -24.141 0.837 1 93.62 239 PHE A C 1
ATOM 1921 O O . PHE A 1 239 ? -9.555 -24.609 1.715 1 93.62 239 PHE A O 1
ATOM 1928 N N . ASP A 1 240 ? -9.141 -23.125 0.124 1 90.81 240 ASP A N 1
ATOM 1929 C CA . ASP A 1 240 ? -10.406 -22.438 0.328 1 90.81 240 ASP A CA 1
ATOM 1930 C C . ASP A 1 240 ? -11.594 -23.344 0.025 1 90.81 240 ASP A C 1
ATOM 1932 O O . ASP A 1 240 ? -12.555 -23.406 0.794 1 90.81 240 ASP A O 1
ATOM 1936 N N . LEU A 1 241 ? -11.453 -24.047 -1.031 1 93.88 241 LEU A N 1
ATOM 1937 C CA . LEU A 1 241 ? -12.555 -24.891 -1.479 1 93.88 241 LEU A CA 1
ATOM 1938 C C . LEU A 1 241 ? -12.703 -26.109 -0.573 1 93.88 241 LEU A C 1
ATOM 1940 O O . LEU A 1 241 ? -13.82 -26.562 -0.306 1 93.88 241 LEU A O 1
ATOM 1944 N N . GLU A 1 242 ? -11.57 -26.609 -0.111 1 94.69 242 GLU A N 1
ATOM 1945 C CA . GLU A 1 242 ? -11.641 -27.703 0.845 1 94.69 242 GLU A CA 1
ATOM 1946 C C . GLU A 1 242 ? -12.391 -27.297 2.109 1 94.69 242 GLU A C 1
ATOM 1948 O O . GLU A 1 242 ? -13.195 -28.062 2.637 1 94.69 242 GLU A O 1
ATOM 1953 N N . LYS A 1 243 ? -12.086 -26.109 2.545 1 92.12 243 LYS A N 1
ATOM 1954 C CA . LYS A 1 243 ? -12.773 -25.562 3.717 1 92.12 243 LYS A CA 1
ATOM 1955 C C . LYS A 1 243 ? -14.258 -25.359 3.441 1 92.12 243 LYS A C 1
ATOM 1957 O O . LYS A 1 243 ? -15.102 -25.75 4.254 1 92.12 243 LYS A O 1
ATOM 1962 N N . GLU A 1 244 ? -14.586 -24.828 2.365 1 90.19 244 GLU A N 1
ATOM 1963 C CA . GLU A 1 244 ? -15.969 -24.562 1.975 1 90.19 244 GLU A CA 1
ATOM 1964 C C . GLU A 1 244 ? -16.781 -25.844 1.848 1 90.19 244 GLU A C 1
ATOM 1966 O O . GLU A 1 244 ? -17.953 -25.891 2.203 1 90.19 244 GLU A O 1
ATOM 1971 N N . LEU A 1 245 ? -16.141 -26.859 1.368 1 92.75 245 LEU A N 1
ATOM 1972 C CA . LEU A 1 245 ? -16.828 -28.125 1.084 1 92.75 245 LEU A CA 1
ATOM 1973 C C . LEU A 1 245 ? -16.734 -29.062 2.273 1 92.75 245 LEU A C 1
ATOM 1975 O O . LEU A 1 245 ? -17.344 -30.141 2.256 1 92.75 245 LEU A O 1
ATOM 1979 N N . GLY A 1 246 ? -15.977 -28.719 3.295 1 93.94 246 GLY A N 1
ATOM 1980 C CA . GLY A 1 246 ? -15.836 -29.547 4.477 1 93.94 246 GLY A CA 1
ATOM 1981 C C . GLY A 1 246 ? -14.992 -30.781 4.242 1 93.94 246 GLY A C 1
ATOM 1982 O O . GLY A 1 246 ? -15.273 -31.844 4.785 1 93.94 246 GLY A O 1
ATOM 1983 N N . ILE A 1 247 ? -13.977 -30.688 3.371 1 94.88 247 ILE A N 1
ATOM 1984 C CA . ILE A 1 247 ? -13.117 -31.828 3.051 1 94.88 247 ILE A CA 1
ATOM 1985 C C . ILE A 1 247 ? -11.656 -31.438 3.234 1 94.88 247 ILE A C 1
ATOM 1987 O O . ILE A 1 247 ? -10.805 -31.781 2.406 1 94.88 247 ILE A O 1
ATOM 1991 N N . GLU A 1 248 ? -11.367 -30.656 4.246 1 94.06 248 GLU A N 1
ATOM 1992 C CA . GLU A 1 248 ? -10.016 -30.156 4.504 1 94.06 248 GLU A CA 1
ATOM 1993 C C . GLU A 1 248 ? -9.016 -31.297 4.617 1 94.06 248 GLU A C 1
ATOM 1995 O O . GLU A 1 248 ? -9.258 -32.281 5.332 1 94.06 248 GLU A O 1
ATOM 2000 N N . GLY A 1 249 ? -7.996 -31.234 3.902 1 93.19 249 GLY A N 1
ATOM 2001 C CA . GLY A 1 249 ? -6.914 -32.188 4.008 1 93.19 249 GLY A CA 1
ATOM 2002 C C . GLY A 1 249 ? -7.113 -33.406 3.131 1 93.19 249 GLY A C 1
ATOM 2003 O O . GLY A 1 249 ? -6.285 -34.344 3.127 1 93.19 249 GLY A O 1
ATOM 2004 N N . ARG A 1 250 ? -8.047 -33.438 2.338 1 93.94 250 ARG A N 1
ATOM 2005 C CA . ARG A 1 250 ? -8.383 -34.594 1.539 1 93.94 250 ARG A CA 1
ATOM 2006 C C . ARG A 1 250 ? -7.395 -34.781 0.39 1 93.94 250 ARG A C 1
ATOM 2008 O O . ARG A 1 250 ? -6.879 -35.875 0.174 1 93.94 250 ARG A O 1
ATOM 2015 N N . SER A 1 251 ? -7.156 -33.719 -0.364 1 96.12 251 SER A N 1
ATOM 2016 C CA . SER A 1 251 ? -6.32 -33.812 -1.556 1 96.12 251 SER A CA 1
ATOM 2017 C C . SER A 1 251 ? -4.848 -33.938 -1.188 1 96.12 251 SER A C 1
ATOM 2019 O O . SER A 1 251 ? -4.336 -33.219 -0.334 1 96.12 251 SER A O 1
ATOM 2021 N N . ILE A 1 252 ? -4.18 -34.875 -1.795 1 97.19 252 ILE A N 1
ATOM 2022 C CA . ILE A 1 252 ? -2.793 -35.188 -1.462 1 97.19 252 ILE A CA 1
ATOM 2023 C C . ILE A 1 252 ? -1.885 -34.812 -2.631 1 97.19 252 ILE A C 1
ATOM 2025 O O . ILE A 1 252 ? -0.817 -34.219 -2.432 1 97.19 252 ILE A O 1
ATOM 2029 N N . TYR A 1 253 ? -2.314 -35.156 -3.846 1 97.81 253 TYR A N 1
ATOM 2030 C CA . TYR A 1 253 ? -1.509 -34.875 -5.027 1 97.81 253 TYR A CA 1
ATOM 2031 C C . TYR A 1 253 ? -2.336 -34.156 -6.086 1 97.81 253 TYR A C 1
ATOM 2033 O O . TYR A 1 253 ? -3.537 -34.406 -6.215 1 97.81 253 TYR A O 1
ATOM 2041 N N . VAL A 1 254 ? -1.654 -33.281 -6.816 1 97.25 254 VAL A N 1
ATOM 2042 C CA . VAL A 1 254 ? -2.221 -32.625 -7.977 1 97.25 254 VAL A CA 1
ATOM 2043 C C . VAL A 1 254 ? -1.402 -32.938 -9.219 1 97.25 254 VAL A C 1
ATOM 2045 O O . VAL A 1 254 ? -0.17 -32.938 -9.188 1 97.25 254 VAL A O 1
ATOM 2048 N N . LEU A 1 255 ? -2.113 -33.344 -10.273 1 97.5 255 LEU A N 1
ATOM 2049 C CA . LEU A 1 255 ? -1.492 -33.656 -11.562 1 97.5 255 LEU A CA 1
ATOM 2050 C C . LEU A 1 255 ? -1.859 -32.594 -12.602 1 97.5 255 LEU A C 1
ATOM 2052 O O . LEU A 1 255 ? -3.016 -32.188 -12.688 1 97.5 255 LEU A O 1
ATOM 2056 N N . TYR A 1 256 ? -0.911 -32.125 -13.359 1 95.75 256 TYR A N 1
ATOM 2057 C CA . TYR A 1 256 ? -1.193 -31.141 -14.398 1 95.75 256 TYR A CA 1
ATOM 2058 C C . TYR A 1 256 ? -0.1 -31.141 -15.461 1 95.75 256 TYR A C 1
ATOM 2060 O O . TYR A 1 256 ? 1.026 -31.562 -15.203 1 95.75 256 TYR A O 1
ATOM 2068 N N . PRO A 1 257 ? -0.47 -30.75 -16.688 1 94.5 257 PRO A N 1
ATOM 2069 C CA . PRO A 1 257 ? 0.546 -30.641 -17.734 1 94.5 257 PRO A CA 1
ATOM 2070 C C . PRO A 1 257 ? 1.446 -29.422 -17.578 1 94.5 257 PRO A C 1
ATOM 2072 O O . PRO A 1 257 ? 1.003 -28.391 -17.062 1 94.5 257 PRO A O 1
ATOM 2075 N N . ASP A 1 258 ? 2.701 -29.594 -17.953 1 88.12 258 ASP A N 1
ATOM 2076 C CA . ASP A 1 258 ? 3.59 -28.438 -17.938 1 88.12 258 ASP A CA 1
ATOM 2077 C C . ASP A 1 258 ? 3.74 -27.828 -19.328 1 88.12 258 ASP A C 1
ATOM 2079 O O . ASP A 1 258 ? 3.086 -28.266 -20.281 1 88.12 258 ASP A O 1
ATOM 2083 N N . GLU A 1 259 ? 4.469 -26.781 -19.516 1 79.5 259 GLU A N 1
ATOM 2084 C CA . GLU A 1 259 ? 4.574 -26.031 -20.766 1 79.5 259 GLU A CA 1
ATOM 2085 C C . GLU A 1 259 ? 5.301 -26.828 -21.844 1 79.5 259 GLU A C 1
ATOM 2087 O O . GLU A 1 259 ? 5.184 -26.516 -23.031 1 79.5 259 GLU A O 1
ATOM 2092 N N . SER A 1 260 ? 6.02 -27.844 -21.438 1 84.62 260 SER A N 1
ATOM 2093 C CA . SER A 1 260 ? 6.801 -28.625 -22.391 1 84.62 260 SER A CA 1
ATOM 2094 C C . SER A 1 260 ? 6.008 -29.828 -22.891 1 84.62 260 SER A C 1
ATOM 2096 O O . SER A 1 260 ? 6.535 -30.656 -23.641 1 84.62 260 SER A O 1
ATOM 2098 N N . GLY A 1 261 ? 4.836 -29.922 -22.484 1 87.19 261 GLY A N 1
ATOM 2099 C CA . GLY A 1 261 ? 4.004 -31.031 -22.922 1 87.19 261 GLY A CA 1
ATOM 2100 C C . GLY A 1 261 ? 4.129 -32.25 -22.031 1 87.19 261 GLY A C 1
ATOM 2101 O O . GLY A 1 261 ? 3.484 -33.281 -22.266 1 87.19 261 GLY A O 1
ATOM 2102 N N . LYS A 1 262 ? 4.91 -32.125 -21.031 1 94.94 262 LYS A N 1
ATOM 2103 C CA . LYS A 1 262 ? 5.023 -33.219 -20.047 1 94.94 262 LYS A CA 1
ATOM 2104 C C . LYS A 1 262 ? 4.016 -33 -18.906 1 94.94 262 LYS A C 1
ATOM 2106 O O . LYS A 1 262 ? 3.182 -32.094 -18.969 1 94.94 262 LYS A O 1
ATOM 2111 N N . TRP A 1 263 ? 4.074 -33.938 -17.938 1 97.06 263 TRP A N 1
ATOM 2112 C CA . TRP A 1 263 ? 3.1 -33.875 -16.859 1 97.06 263 TRP A CA 1
ATOM 2113 C C . TRP A 1 263 ? 3.793 -33.875 -15.5 1 97.06 263 TRP A C 1
ATOM 2115 O O . TRP A 1 263 ? 4.828 -34.5 -15.32 1 97.06 263 TRP A O 1
ATOM 2125 N N . ARG A 1 264 ? 3.164 -33.188 -14.602 1 97.31 264 ARG A N 1
ATOM 2126 C CA . ARG A 1 264 ? 3.727 -33 -13.266 1 97.31 264 ARG A CA 1
ATOM 2127 C C . ARG A 1 264 ? 2.824 -33.656 -12.211 1 97.31 264 ARG A C 1
ATOM 2129 O O . ARG A 1 264 ? 1.605 -33.719 -12.391 1 97.31 264 ARG A O 1
ATOM 2136 N N . ILE A 1 265 ? 3.434 -34.188 -11.242 1 97.88 265 ILE A N 1
ATOM 2137 C CA . ILE A 1 265 ? 2.779 -34.594 -10.008 1 97.88 265 ILE A CA 1
ATOM 2138 C C . ILE A 1 265 ? 3.311 -33.75 -8.844 1 97.88 265 ILE A C 1
ATOM 2140 O O . ILE A 1 265 ? 4.516 -33.719 -8.578 1 97.88 265 ILE A O 1
ATOM 2144 N N . GLN A 1 266 ? 2.428 -33.031 -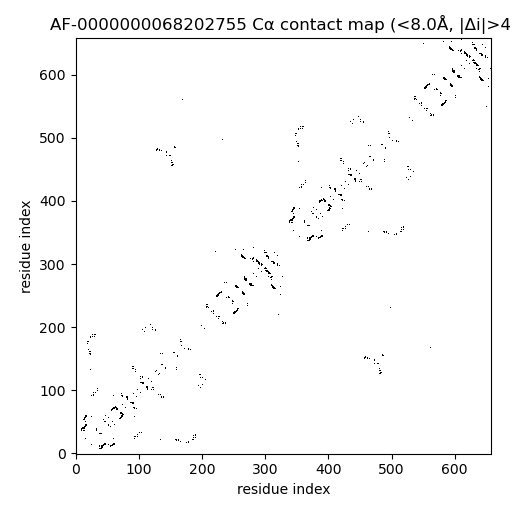8.195 1 97.19 266 GLN A N 1
ATOM 2145 C CA . GLN A 1 266 ? 2.824 -32.156 -7.09 1 97.19 266 GLN A CA 1
ATOM 2146 C C . GLN A 1 266 ? 2.066 -32.531 -5.812 1 97.19 266 GLN A C 1
ATOM 2148 O O . GLN A 1 266 ? 0.849 -32.719 -5.84 1 97.19 266 GLN A O 1
ATOM 2153 N N . ALA A 1 267 ? 2.857 -32.656 -4.77 1 97.5 267 ALA A N 1
ATOM 2154 C CA . ALA A 1 267 ? 2.252 -32.938 -3.467 1 97.5 267 ALA A CA 1
ATOM 2155 C C . ALA A 1 267 ? 1.604 -31.672 -2.902 1 97.5 267 ALA A C 1
ATOM 2157 O O . ALA A 1 267 ? 2.17 -30.578 -2.994 1 97.5 267 ALA A O 1
ATOM 2158 N N . VAL A 1 268 ? 0.39 -31.797 -2.322 1 96.88 268 VAL A N 1
ATOM 2159 C CA . VAL A 1 268 ? -0.295 -30.672 -1.688 1 96.88 268 VAL A CA 1
ATOM 2160 C C . VAL A 1 268 ? 0.397 -30.328 -0.374 1 96.88 268 VAL A C 1
ATOM 2162 O O . VAL A 1 268 ? 0.659 -31.203 0.453 1 96.88 268 VAL A O 1
ATOM 2165 N N . PRO A 1 269 ? 0.74 -29.062 -0.203 1 94.88 269 PRO A N 1
ATOM 2166 C CA . PRO A 1 269 ? 1.369 -28.656 1.061 1 94.88 269 PRO A CA 1
ATOM 2167 C C . PRO A 1 269 ? 0.389 -28.656 2.23 1 94.88 269 PRO A C 1
ATOM 2169 O O . PRO A 1 269 ? -0.827 -28.672 2.021 1 94.88 269 PRO A O 1
ATOM 2172 N N . VAL A 1 270 ? 0.924 -28.672 3.447 1 92.19 270 VAL A N 1
ATOM 2173 C CA . VAL A 1 270 ? 0.102 -28.672 4.652 1 92.19 270 VAL A CA 1
ATOM 2174 C C . VAL A 1 270 ? -0.681 -27.359 4.746 1 92.19 270 VAL A C 1
ATOM 2176 O O . VAL A 1 270 ? -1.819 -27.344 5.219 1 92.19 270 VAL A O 1
ATOM 2179 N N . SER A 1 271 ? -0.068 -26.281 4.293 1 84.38 271 SER A N 1
ATOM 2180 C CA . SER A 1 271 ? -0.709 -24.969 4.16 1 84.38 271 SER A CA 1
ATOM 2181 C C . SER A 1 271 ? -0.173 -24.219 2.949 1 84.38 271 SER A C 1
ATOM 2183 O O . SER A 1 271 ? 0.809 -24.641 2.332 1 84.38 271 SER A O 1
ATOM 2185 N N . SER A 1 272 ? -0.847 -23.172 2.621 1 77.12 272 SER A N 1
ATOM 2186 C CA . SER A 1 272 ? -0.474 -22.422 1.42 1 77.12 272 SER A CA 1
ATOM 2187 C C . SER A 1 272 ? 0.939 -21.859 1.533 1 77.12 272 SER A C 1
ATOM 2189 O O . SER A 1 272 ? 1.612 -21.656 0.522 1 77.12 272 SER A O 1
ATOM 2191 N N . GLU A 1 273 ? 1.448 -21.734 2.691 1 70.75 273 GLU A N 1
ATOM 2192 C CA . GLU A 1 273 ? 2.75 -21.109 2.889 1 70.75 273 GLU A CA 1
ATOM 2193 C C . GLU A 1 273 ? 3.793 -22.125 3.334 1 70.75 273 GLU A C 1
ATOM 2195 O O . GLU A 1 273 ? 4.973 -21.797 3.477 1 70.75 273 GLU A O 1
ATOM 2200 N N . SER A 1 274 ? 3.4 -23.312 3.426 1 75.94 274 SER A N 1
ATOM 2201 C CA . SER A 1 274 ? 4.277 -24.344 3.977 1 75.94 274 SER A CA 1
ATOM 2202 C C . SER A 1 274 ? 5.078 -25.031 2.877 1 75.94 274 SER A C 1
ATOM 2204 O O . SER A 1 274 ? 4.57 -25.25 1.774 1 75.94 274 SER A O 1
ATOM 2206 N N . PHE A 1 275 ? 6.289 -25.359 3.234 1 79.56 275 PHE A N 1
ATOM 2207 C CA . PHE A 1 275 ? 7.113 -26.156 2.34 1 79.56 275 PHE A CA 1
ATOM 2208 C C . PHE A 1 275 ? 6.922 -27.656 2.615 1 79.56 275 PHE A C 1
ATOM 2210 O O . PHE A 1 275 ? 7.363 -28.5 1.834 1 79.56 275 PHE A O 1
ATOM 2217 N N . GLU A 1 276 ? 6.242 -27.922 3.648 1 89.25 276 GLU A N 1
ATOM 2218 C CA . GLU A 1 276 ? 5.965 -29.312 3.996 1 89.25 276 GLU A CA 1
ATOM 2219 C C . GLU A 1 276 ? 4.727 -29.828 3.262 1 89.25 276 GLU A C 1
ATOM 2221 O O . GLU A 1 276 ? 3.699 -29.156 3.219 1 89.25 276 GLU A O 1
ATOM 2226 N N . SER A 1 277 ? 4.898 -30.984 2.725 1 94.5 277 SER A N 1
ATOM 2227 C CA . SER A 1 277 ? 3.799 -31.609 1.993 1 94.5 277 SER A CA 1
ATOM 2228 C C . SER A 1 277 ? 2.912 -32.438 2.922 1 94.5 277 SER A C 1
ATOM 2230 O O . SER A 1 277 ? 3.395 -33 3.898 1 94.5 277 SER A O 1
ATOM 2232 N N . ARG A 1 278 ? 1.614 -32.438 2.65 1 96 278 ARG A N 1
ATOM 2233 C CA . ARG A 1 278 ? 0.741 -33.375 3.359 1 96 278 ARG A CA 1
ATOM 2234 C C . ARG A 1 278 ? 1.283 -34.781 3.285 1 96 278 ARG A C 1
ATOM 2236 O O . ARG A 1 278 ? 1.293 -35.5 4.285 1 96 278 ARG A O 1
ATOM 2243 N N . LYS A 1 279 ? 1.71 -35.156 2.088 1 96.81 279 LYS A N 1
ATOM 2244 C CA . LYS A 1 279 ? 2.41 -36.438 1.831 1 96.81 279 LYS A CA 1
ATOM 2245 C C . LYS A 1 279 ? 3.391 -36.281 0.67 1 96.81 279 LYS A C 1
ATOM 2247 O O . LYS A 1 279 ? 2.99 -36.312 -0.495 1 96.81 279 LYS A O 1
ATOM 2252 N N . ALA A 1 280 ? 4.621 -36.25 0.998 1 96.88 280 ALA A N 1
ATOM 2253 C CA . ALA A 1 280 ? 5.648 -36.125 -0.033 1 96.88 280 ALA A CA 1
ATOM 2254 C C . ALA A 1 280 ? 5.754 -37.375 -0.866 1 96.88 280 ALA A C 1
ATOM 2256 O O . ALA A 1 280 ? 5.328 -38.469 -0.427 1 96.88 280 ALA A O 1
ATOM 2257 N N . LEU A 1 281 ? 6.297 -37.188 -2.041 1 97.69 281 LEU A N 1
ATOM 2258 C CA . LEU A 1 281 ? 6.566 -38.375 -2.846 1 97.69 281 LEU A CA 1
ATOM 2259 C C . LEU A 1 281 ? 7.551 -39.281 -2.139 1 97.69 281 LEU A C 1
ATOM 2261 O O . LEU A 1 281 ? 8.352 -38.844 -1.312 1 97.69 281 LEU A O 1
ATOM 2265 N N . PRO A 1 282 ? 7.477 -40.562 -2.395 1 97 282 PRO A N 1
ATOM 2266 C CA . PRO A 1 282 ? 8.25 -41.562 -1.645 1 97 282 PRO A CA 1
ATOM 2267 C C . PRO A 1 282 ? 9.75 -41.25 -1.634 1 97 282 PRO A C 1
ATOM 2269 O O . PRO A 1 282 ? 10.297 -40.812 -2.645 1 97 282 PRO A O 1
ATOM 2272 N N . ASP A 1 283 ? 10.414 -41.531 -0.564 1 96.31 283 ASP A N 1
ATOM 2273 C CA . ASP A 1 283 ? 11.828 -41.281 -0.322 1 96.31 283 ASP A CA 1
ATOM 2274 C C . ASP A 1 283 ? 12.695 -41.938 -1.386 1 96.31 283 ASP A C 1
ATOM 2276 O O . ASP A 1 283 ? 13.688 -41.375 -1.833 1 96.31 283 ASP A O 1
ATOM 2280 N N . GLU A 1 284 ? 12.336 -43.094 -1.79 1 95.88 284 GLU A N 1
ATOM 2281 C CA . GLU A 1 284 ? 13.125 -43.875 -2.725 1 95.88 284 GLU A CA 1
ATOM 2282 C C . GLU A 1 284 ? 13.188 -43.219 -4.098 1 95.88 284 GLU A C 1
ATOM 2284 O O . GLU A 1 284 ? 14.047 -43.562 -4.918 1 95.88 284 GLU A O 1
ATOM 2289 N N . TRP A 1 285 ? 12.172 -42.344 -4.336 1 97.56 285 TRP A N 1
ATOM 2290 C CA . TRP A 1 285 ? 12.086 -41.719 -5.641 1 97.56 285 TRP A CA 1
ATOM 2291 C C . TRP A 1 285 ? 12.875 -40.406 -5.66 1 97.56 285 TRP A C 1
ATOM 2293 O O . TRP A 1 285 ? 13.211 -39.875 -6.73 1 97.56 285 TRP A O 1
A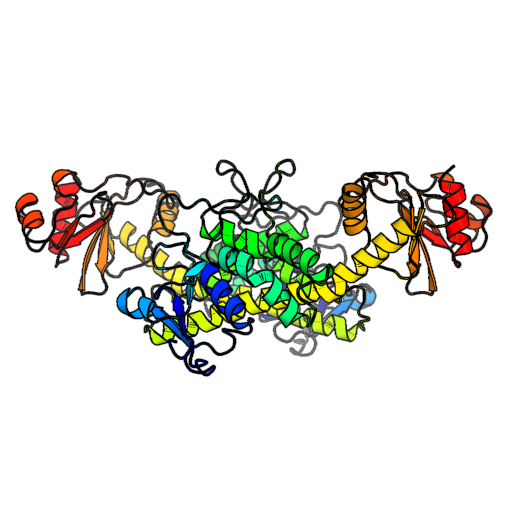TOM 2303 N N . ARG A 1 286 ? 13.141 -39.875 -4.504 1 97 286 ARG A N 1
ATOM 2304 C CA . ARG A 1 286 ? 13.602 -38.5 -4.359 1 97 286 ARG A CA 1
ATOM 2305 C C . ARG A 1 286 ? 15.016 -38.312 -4.895 1 97 286 ARG A C 1
ATOM 2307 O O . ARG A 1 286 ? 15.914 -39.094 -4.551 1 97 286 ARG A O 1
ATOM 2314 N N . GLY A 1 287 ? 15.133 -37.438 -5.793 1 94.69 287 GLY A N 1
ATOM 2315 C CA . GLY A 1 287 ? 16.438 -37.156 -6.371 1 94.69 287 GLY A CA 1
ATOM 2316 C C . GLY A 1 287 ? 16.719 -37.938 -7.637 1 94.69 287 GLY A C 1
ATOM 2317 O O . GLY A 1 287 ? 17.703 -37.688 -8.328 1 94.69 287 GLY A O 1
ATOM 2318 N N . LEU A 1 288 ? 15.859 -38.812 -8.023 1 96.69 288 LEU A N 1
ATOM 2319 C CA . LEU A 1 288 ? 16.062 -39.656 -9.203 1 96.69 288 LEU A CA 1
ATOM 2320 C C . LEU A 1 288 ? 15.508 -39 -10.453 1 96.69 288 LEU A C 1
ATOM 2322 O O . LEU A 1 288 ? 14.625 -38.125 -10.359 1 96.69 288 LEU A O 1
ATOM 2326 N N . ARG A 1 289 ? 16.094 -39.375 -11.594 1 97.12 289 ARG A N 1
ATOM 2327 C CA . ARG A 1 289 ? 15.664 -38.812 -12.867 1 97.12 289 ARG A CA 1
ATOM 2328 C C . ARG A 1 289 ? 15.586 -39.875 -13.953 1 97.12 289 ARG A C 1
ATOM 2330 O O . ARG A 1 289 ? 16.25 -40.938 -13.852 1 97.12 289 ARG A O 1
ATOM 2337 N N . ASP A 1 290 ? 14.789 -39.625 -14.836 1 96.12 290 ASP A N 1
ATOM 2338 C CA . ASP A 1 290 ? 14.703 -40.344 -16.094 1 96.12 290 ASP A CA 1
ATOM 2339 C C . ASP A 1 290 ? 14.703 -41.875 -15.852 1 96.12 290 ASP A C 1
ATOM 2341 O O . ASP A 1 290 ? 13.867 -42.375 -15.102 1 96.12 290 ASP A O 1
ATOM 2345 N N . ASP A 1 291 ? 15.68 -42.531 -16.391 1 96.25 291 ASP A N 1
ATOM 2346 C CA . ASP A 1 291 ? 15.672 -44 -16.375 1 96.25 291 ASP A CA 1
ATOM 2347 C C . ASP A 1 291 ? 15.836 -44.531 -14.945 1 96.25 291 ASP A C 1
ATOM 2349 O O . ASP A 1 291 ? 15.25 -45.562 -14.594 1 96.25 291 ASP A O 1
ATOM 2353 N N . ALA A 1 292 ? 16.594 -43.906 -14.188 1 97.31 292 ALA A N 1
ATOM 2354 C CA . ALA A 1 292 ? 16.781 -44.344 -12.805 1 97.31 292 ALA A CA 1
ATOM 2355 C C . ALA A 1 292 ? 15.453 -44.312 -12.039 1 97.31 292 ALA A C 1
ATOM 2357 O O . ALA A 1 292 ? 15.156 -45.219 -11.266 1 97.31 292 ALA A O 1
ATOM 2358 N N . LEU A 1 293 ? 14.719 -43.25 -12.258 1 97.88 293 LEU A N 1
ATOM 2359 C CA . LEU A 1 293 ? 13.41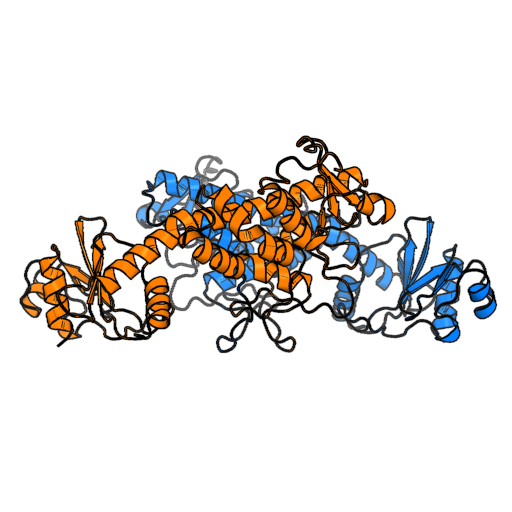4 -43.156 -11.617 1 97.88 293 LEU A CA 1
ATOM 2360 C C . LEU A 1 293 ? 12.438 -44.156 -12.188 1 97.88 293 LEU A C 1
ATOM 2362 O O . LEU A 1 293 ? 11.664 -44.781 -11.445 1 97.88 293 LEU A O 1
ATOM 2366 N N . SER A 1 294 ? 12.445 -44.344 -13.461 1 97.69 294 SER A N 1
ATOM 2367 C CA . SER A 1 294 ? 11.57 -45.312 -14.109 1 97.69 294 SER A CA 1
ATOM 2368 C C . SER A 1 294 ? 11.828 -46.719 -13.586 1 97.69 294 SER A C 1
ATOM 2370 O O . SER A 1 294 ? 10.891 -47.5 -13.367 1 97.69 294 SER A O 1
ATOM 2372 N N . GLN A 1 295 ? 13.086 -47.031 -13.383 1 97.25 295 GLN A N 1
ATOM 2373 C CA . GLN A 1 295 ? 13.453 -48.312 -12.852 1 97.25 295 GLN A CA 1
ATOM 2374 C C . GLN A 1 295 ? 13.008 -48.469 -11.406 1 97.25 295 GLN A C 1
ATOM 2376 O O . GLN A 1 295 ? 12.484 -49.531 -11.023 1 97.25 295 GLN A O 1
ATOM 2381 N N . ALA A 1 296 ? 13.156 -47.5 -10.695 1 97.12 296 ALA A N 1
ATOM 2382 C CA . ALA A 1 296 ? 12.828 -47.531 -9.273 1 97.12 296 ALA A CA 1
ATOM 2383 C C . ALA A 1 296 ? 11.32 -47.656 -9.062 1 97.12 296 ALA A C 1
ATOM 2385 O O . ALA A 1 296 ? 10.867 -48.281 -8.102 1 97.12 296 ALA A O 1
ATOM 2386 N N . THR A 1 297 ? 10.531 -47.031 -9.891 1 97.12 297 THR A N 1
ATOM 2387 C CA . THR A 1 297 ? 9.086 -46.969 -9.711 1 97.12 297 THR A CA 1
ATOM 2388 C C . THR A 1 297 ? 8.398 -48.062 -10.531 1 97.12 297 THR A C 1
ATOM 2390 O O . THR A 1 297 ? 7.25 -48.438 -10.258 1 97.12 297 THR A O 1
ATOM 2393 N N . GLY A 1 298 ? 9.047 -48.5 -11.578 1 97 298 GLY A N 1
ATOM 2394 C CA . GLY A 1 298 ? 8.422 -49.406 -12.531 1 97 298 GLY A CA 1
ATOM 2395 C C . GLY A 1 298 ? 7.523 -48.688 -13.523 1 97 298 GLY A C 1
ATOM 2396 O O . GLY A 1 298 ? 6.785 -49.344 -14.273 1 97 298 GLY A O 1
ATOM 2397 N N . VAL A 1 299 ? 7.461 -47.406 -13.539 1 97.75 299 VAL A N 1
ATOM 2398 C CA . VAL A 1 299 ? 6.652 -46.594 -14.438 1 97.75 299 VAL A CA 1
ATOM 2399 C C . VAL A 1 299 ? 7.523 -46.031 -15.562 1 97.75 299 VAL A C 1
ATOM 2401 O O . VAL A 1 299 ? 8.508 -45.344 -15.312 1 97.75 299 VAL A O 1
ATOM 2404 N N . PRO A 1 300 ? 7.227 -46.312 -16.75 1 96.75 300 PRO A N 1
ATOM 2405 C CA . PRO A 1 300 ? 8.047 -45.812 -17.859 1 96.75 300 PRO A CA 1
ATOM 2406 C C . PRO A 1 300 ? 7.875 -44.312 -18.078 1 96.75 300 PRO A C 1
ATOM 2408 O O . PRO A 1 300 ? 6.801 -43.75 -17.812 1 96.75 300 PRO A O 1
ATOM 2411 N N . GLY A 1 301 ? 8.906 -43.719 -18.625 1 97 301 GLY A N 1
ATOM 2412 C CA . GLY A 1 301 ? 8.82 -42.312 -19.078 1 97 301 GLY A CA 1
ATOM 2413 C C . GLY A 1 301 ? 8.883 -41.312 -17.938 1 97 301 GLY A C 1
ATOM 2414 O O . GLY A 1 301 ? 8.336 -40.219 -18.047 1 97 301 GLY A O 1
ATOM 2415 N N . CYS A 1 302 ? 9.484 -41.656 -16.812 1 97.5 302 CYS A N 1
ATOM 2416 C CA . CYS A 1 302 ? 9.656 -40.719 -15.703 1 97.5 302 CYS A CA 1
ATOM 2417 C C . CYS A 1 302 ? 10.641 -39.625 -16.078 1 97.5 302 CYS A C 1
ATOM 2419 O O . CYS A 1 302 ? 11.531 -39.844 -16.906 1 97.5 302 CYS A O 1
ATOM 2421 N N . VAL A 1 303 ? 10.484 -38.5 -15.531 1 96.88 303 VAL A N 1
ATOM 2422 C CA . VAL A 1 303 ? 11.375 -37.375 -15.789 1 96.88 303 VAL A CA 1
ATOM 2423 C C . VAL A 1 303 ? 12.219 -37.094 -14.555 1 96.88 303 VAL A C 1
ATOM 2425 O O . VAL A 1 303 ? 13.453 -37.125 -14.609 1 96.88 303 VAL A O 1
ATOM 2428 N N . PHE A 1 304 ? 11.539 -36.844 -13.406 1 97.38 304 PHE A N 1
ATOM 2429 C CA . PHE A 1 304 ? 12.305 -36.562 -12.195 1 97.38 304 PHE A CA 1
ATOM 2430 C C . PHE A 1 304 ? 11.391 -36.531 -10.977 1 97.38 304 PHE A C 1
ATOM 2432 O O . PHE A 1 304 ? 10.172 -36.469 -11.109 1 97.38 304 PHE A O 1
ATOM 2439 N N . VAL A 1 305 ? 11.961 -36.656 -9.828 1 97.12 305 VAL A N 1
ATOM 2440 C CA . VAL A 1 305 ? 11.352 -36.312 -8.555 1 97.12 305 VAL A CA 1
ATOM 2441 C C . VAL A 1 305 ? 12.297 -35.406 -7.754 1 97.12 305 VAL A C 1
ATOM 2443 O O . VAL A 1 305 ? 13.484 -35.719 -7.609 1 97.12 305 VAL A O 1
ATOM 2446 N N . HIS A 1 306 ? 11.773 -34.312 -7.312 1 95.69 306 HIS A N 1
ATOM 2447 C CA . HIS A 1 306 ? 12.57 -33.375 -6.527 1 95.69 306 HIS A CA 1
ATOM 2448 C C . HIS A 1 306 ? 13.086 -34.031 -5.25 1 95.69 306 HIS A C 1
ATOM 2450 O O . HIS A 1 306 ? 12.414 -34.875 -4.664 1 95.69 306 HIS A O 1
ATOM 2456 N N . ALA A 1 307 ? 14.195 -33.625 -4.746 1 92 307 ALA A N 1
ATOM 2457 C CA . ALA A 1 307 ? 14.867 -34.188 -3.582 1 92 307 ALA A CA 1
ATOM 2458 C C . ALA A 1 307 ? 13.969 -34.125 -2.348 1 92 307 ALA A C 1
ATOM 2460 O O . ALA A 1 307 ? 14.031 -35 -1.486 1 92 307 ALA A O 1
ATOM 2461 N N . SER A 1 308 ? 13.164 -33.125 -2.27 1 92.12 308 SER A N 1
ATOM 2462 C CA . SER A 1 308 ? 12.281 -32.969 -1.113 1 92.12 308 SER A CA 1
ATOM 2463 C C . SER A 1 308 ? 11.008 -33.781 -1.275 1 92.12 308 SER A C 1
ATOM 2465 O O . SER A 1 308 ? 10.266 -34 -0.312 1 92.12 308 SER A O 1
ATOM 2467 N N . GLY A 1 309 ? 10.766 -34.125 -2.508 1 95.38 309 GLY A N 1
ATOM 2468 C CA . GLY A 1 309 ? 9.609 -34.969 -2.771 1 95.38 309 GLY A CA 1
ATOM 2469 C C . GLY A 1 309 ? 8.336 -34.156 -3.033 1 95.38 309 GLY A C 1
ATOM 2470 O O . GLY A 1 309 ? 7.258 -34.75 -3.164 1 95.38 309 GLY A O 1
ATOM 2471 N N . PHE A 1 310 ? 8.375 -32.875 -3.129 1 95.62 310 PHE A N 1
ATOM 2472 C CA . PHE A 1 310 ? 7.148 -32.094 -3.223 1 95.62 310 PHE A CA 1
ATOM 2473 C C . PHE A 1 310 ? 6.609 -32.094 -4.648 1 95.62 310 PHE A C 1
ATOM 2475 O O . PHE A 1 310 ? 5.438 -31.797 -4.875 1 95.62 310 PHE A O 1
ATOM 2482 N N . ILE A 1 311 ? 7.52 -32.438 -5.629 1 96 311 ILE A N 1
ATOM 2483 C CA . ILE A 1 311 ? 7.07 -32.375 -7.016 1 96 311 ILE A CA 1
ATOM 2484 C C . ILE A 1 311 ? 7.863 -33.375 -7.859 1 96 311 ILE A C 1
ATOM 2486 O O . ILE A 1 311 ? 9.008 -33.719 -7.527 1 96 311 ILE A O 1
ATOM 2490 N N . GLY A 1 312 ? 7.273 -33.906 -8.898 1 96.88 312 GLY A N 1
ATOM 2491 C CA . GLY A 1 312 ? 7.875 -34.781 -9.891 1 96.88 312 GLY A CA 1
ATOM 2492 C C . GLY A 1 312 ? 7.203 -34.688 -11.25 1 96.88 312 GLY A C 1
ATOM 2493 O O . GLY A 1 312 ? 6.371 -33.812 -11.477 1 96.88 312 GLY A O 1
ATOM 2494 N N . GLY A 1 313 ? 7.703 -35.562 -12.102 1 97.38 313 GLY A N 1
ATOM 2495 C CA . GLY A 1 313 ? 7.125 -35.469 -13.43 1 97.38 313 GLY A CA 1
ATOM 2496 C C . GLY A 1 313 ? 7.398 -36.719 -14.266 1 97.38 313 GLY A C 1
ATOM 2497 O O . GLY A 1 313 ? 8.258 -37.531 -13.922 1 97.38 313 GLY A O 1
ATOM 2498 N N . ALA A 1 314 ? 6.562 -36.844 -15.297 1 97.75 314 ALA A N 1
ATOM 2499 C CA . ALA A 1 314 ? 6.688 -37.906 -16.297 1 97.75 314 ALA A CA 1
ATOM 2500 C C . ALA A 1 314 ? 6.359 -37.375 -17.688 1 97.75 314 ALA A C 1
ATOM 2502 O O . ALA A 1 314 ? 5.828 -36.281 -17.828 1 97.75 314 ALA A O 1
ATOM 2503 N N . GLN A 1 315 ? 6.645 -38.125 -18.672 1 96.81 315 GLN A N 1
ATOM 2504 C CA . GLN A 1 315 ? 6.461 -37.719 -20.062 1 96.81 315 GLN A CA 1
ATOM 2505 C C . GLN A 1 315 ? 4.98 -37.688 -20.422 1 96.81 315 GLN A C 1
ATOM 2507 O O . GLN A 1 315 ? 4.582 -36.938 -21.312 1 96.81 315 GLN A O 1
ATOM 2512 N N . THR A 1 316 ? 4.199 -38.531 -19.703 1 96.31 316 THR A N 1
ATOM 2513 C CA . THR A 1 316 ? 2.801 -38.656 -20.094 1 96.31 316 THR A CA 1
ATOM 2514 C C . THR A 1 316 ? 1.882 -38.531 -18.891 1 96.31 316 THR A C 1
ATOM 2516 O O . THR A 1 316 ? 2.324 -38.688 -17.75 1 96.31 316 THR A O 1
ATOM 2519 N N . ARG A 1 317 ? 0.622 -38.25 -19.172 1 95.94 317 ARG A N 1
ATOM 2520 C CA . ARG A 1 317 ? -0.414 -38.25 -18.141 1 95.94 317 ARG A CA 1
ATOM 2521 C C . ARG A 1 317 ? -0.497 -39.594 -17.422 1 95.94 317 ARG A C 1
ATOM 2523 O O . ARG A 1 317 ? -0.597 -39.625 -16.203 1 95.94 317 ARG A O 1
ATOM 2530 N N . GLU A 1 318 ? -0.503 -40.625 -18.188 1 96.25 318 GLU A N 1
ATOM 2531 C CA . GLU A 1 318 ? -0.574 -41.969 -17.625 1 96.25 318 GLU A CA 1
ATOM 2532 C C . GLU A 1 318 ? 0.583 -42.219 -16.656 1 96.25 318 GLU A C 1
ATOM 2534 O O . GLU A 1 318 ? 0.409 -42.875 -15.633 1 96.25 318 GLU A O 1
ATOM 2539 N N . GLY A 1 319 ? 1.658 -41.688 -17.062 1 97.12 319 GLY A N 1
ATOM 2540 C CA . GLY A 1 319 ? 2.83 -41.844 -16.219 1 97.12 319 GLY A CA 1
ATOM 2541 C C . GLY A 1 319 ? 2.652 -41.219 -14.836 1 97.12 319 GLY A C 1
ATOM 2542 O O . GLY A 1 319 ? 2.914 -41.875 -13.82 1 97.12 319 GLY A O 1
ATOM 2543 N N . VAL A 1 320 ? 2.182 -40 -14.797 1 97.75 320 VAL A N 1
ATOM 2544 C CA . VAL A 1 320 ? 2.045 -39.312 -13.5 1 97.75 320 VAL A CA 1
ATOM 2545 C C . VAL A 1 320 ? 0.866 -39.938 -12.734 1 97.75 320 VAL A C 1
ATOM 2547 O O . VAL A 1 320 ? 0.876 -39.969 -11.508 1 97.75 320 VAL A O 1
ATOM 2550 N N . GLU A 1 321 ? -0.152 -40.406 -13.398 1 97.38 321 GLU A N 1
ATOM 2551 C CA . GLU A 1 321 ? -1.252 -41.094 -12.742 1 97.38 321 GLU A CA 1
ATOM 2552 C C . GLU A 1 321 ? -0.763 -42.375 -12.039 1 97.38 321 GLU A C 1
ATOM 2554 O O . GLU A 1 321 ? -1.181 -42.656 -10.922 1 97.38 321 GLU A O 1
ATOM 2559 N N . ALA A 1 322 ? 0.1 -43.062 -12.75 1 97.25 322 ALA A N 1
ATOM 2560 C CA . ALA A 1 322 ? 0.682 -44.281 -12.164 1 97.25 322 ALA A CA 1
ATOM 2561 C C . ALA A 1 322 ? 1.531 -43.938 -10.945 1 97.25 322 ALA A C 1
ATOM 2563 O O . ALA A 1 322 ? 1.469 -44.625 -9.93 1 97.25 322 ALA A O 1
ATOM 2564 N N . LEU A 1 323 ? 2.285 -42.938 -11.086 1 97.88 323 LEU A N 1
ATOM 2565 C CA . LEU A 1 323 ? 3.107 -42.5 -9.961 1 97.88 323 LEU A CA 1
ATOM 2566 C C . LEU A 1 323 ? 2.24 -42.125 -8.758 1 97.88 323 LEU A C 1
ATOM 2568 O O . LEU A 1 323 ? 2.57 -42.469 -7.621 1 97.88 323 LEU A O 1
ATOM 2572 N N . ALA A 1 324 ? 1.167 -41.406 -9.016 1 97.75 324 ALA A N 1
ATOM 2573 C CA . ALA A 1 324 ? 0.259 -41 -7.945 1 97.75 324 ALA A CA 1
ATOM 2574 C C . ALA A 1 324 ? -0.333 -42.219 -7.238 1 97.75 324 ALA A C 1
ATOM 2576 O O . ALA A 1 324 ? -0.401 -42.25 -6.008 1 97.75 324 ALA A O 1
ATOM 2577 N N . ARG A 1 325 ? -0.717 -43.219 -8.008 1 96.81 325 ARG A N 1
ATOM 2578 C CA . ARG A 1 325 ? -1.278 -44.469 -7.441 1 96.81 325 ARG A CA 1
ATOM 2579 C C . ARG A 1 325 ? -0.273 -45.156 -6.523 1 96.81 325 ARG A C 1
ATOM 2581 O O . ARG A 1 325 ? -0.629 -45.594 -5.438 1 96.81 325 ARG A O 1
ATOM 2588 N N . LEU A 1 326 ? 0.899 -45.156 -7.012 1 97 326 LEU A N 1
ATOM 2589 C CA . LEU A 1 326 ? 1.954 -45.812 -6.246 1 97 326 LEU A CA 1
ATOM 2590 C C . LEU A 1 326 ? 2.289 -45.031 -4.992 1 97 326 LEU A C 1
ATOM 2592 O O . LEU A 1 326 ? 2.506 -45.594 -3.924 1 97 326 LEU A O 1
ATOM 2596 N N . ALA A 1 327 ? 2.301 -43.75 -5.145 1 97 327 ALA A N 1
ATOM 2597 C CA . ALA A 1 327 ? 2.717 -42.875 -4.047 1 97 327 ALA A CA 1
ATOM 2598 C C . ALA A 1 327 ? 1.664 -42.844 -2.941 1 97 327 ALA A C 1
ATOM 2600 O O . ALA A 1 327 ? 1.979 -42.562 -1.782 1 97 327 ALA A O 1
ATOM 2601 N N . LEU A 1 328 ? 0.419 -43.094 -3.23 1 96.12 328 LEU A N 1
ATOM 2602 C CA . LEU A 1 328 ? -0.674 -43.062 -2.266 1 96.12 328 LEU A CA 1
ATOM 2603 C C . LEU A 1 328 ? -0.598 -44.25 -1.32 1 96.12 328 LEU A C 1
ATOM 2605 O O . LEU A 1 328 ? -1.186 -44.219 -0.237 1 96.12 328 LEU A O 1
ATOM 2609 N N . LYS A 1 329 ? 0.017 -45.281 -1.834 1 90.62 329 LYS A N 1
ATOM 2610 C CA . LYS A 1 329 ? 0.124 -46.5 -1.024 1 90.62 329 LYS A CA 1
ATOM 2611 C C . LYS A 1 329 ? 1.093 -46.281 0.137 1 90.62 329 LYS A C 1
ATOM 2613 O O . LYS A 1 329 ? 0.855 -46.781 1.242 1 90.62 329 LYS A O 1
ATOM 2618 N N . MET B 1 1 ? 50.031 0.427 -18.203 1 22.53 1 MET B N 1
ATOM 2619 C CA . MET B 1 1 ? 49.094 1.563 -18.109 1 22.53 1 MET B CA 1
ATOM 2620 C C . MET B 1 1 ? 47.781 1.254 -18.781 1 22.53 1 MET B C 1
ATOM 2622 O O . MET B 1 1 ? 47.688 1.303 -20.016 1 22.53 1 MET B O 1
ATOM 2626 N N . ALA B 1 2 ? 47.062 0.303 -18.312 1 30.44 2 ALA B N 1
ATOM 2627 C CA . ALA B 1 2 ? 45.906 -0.137 -19.078 1 30.44 2 ALA B CA 1
ATOM 2628 C C . ALA B 1 2 ? 44.969 1.039 -19.406 1 30.44 2 ALA B C 1
ATOM 2630 O O . ALA B 1 2 ? 44.719 1.896 -18.547 1 30.44 2 ALA B O 1
ATOM 2631 N N . GLU B 1 3 ? 44.938 1.517 -20.562 1 29.16 3 GLU B N 1
ATOM 2632 C CA . GLU B 1 3 ? 44.156 2.635 -21.078 1 29.16 3 GLU B CA 1
ATOM 2633 C C . GLU B 1 3 ? 42.688 2.57 -20.578 1 29.16 3 GLU B C 1
ATOM 2635 O O . GLU B 1 3 ? 42 1.582 -20.812 1 29.16 3 GLU B O 1
ATOM 2640 N N . THR B 1 4 ? 42.438 3.088 -19.422 1 34.81 4 THR B N 1
ATOM 2641 C CA . THR B 1 4 ? 41.125 3.309 -18.844 1 34.81 4 THR B CA 1
ATOM 2642 C C . THR B 1 4 ? 40.188 3.973 -19.859 1 34.81 4 THR B C 1
ATOM 2644 O O . THR B 1 4 ? 40.281 5.18 -20.094 1 34.81 4 THR B O 1
ATOM 2647 N N . THR B 1 5 ? 40.031 3.441 -21.047 1 34.62 5 THR B N 1
ATOM 2648 C CA . THR B 1 5 ? 39.125 4.023 -22.031 1 34.62 5 THR B CA 1
ATOM 2649 C C . THR B 1 5 ? 37.781 4.336 -21.406 1 34.62 5 THR B C 1
ATOM 2651 O O . THR B 1 5 ? 37.188 3.471 -20.766 1 34.62 5 THR B O 1
ATOM 2654 N N . ALA B 1 6 ? 37.5 5.477 -21.188 1 36.66 6 ALA B N 1
ATOM 2655 C CA . ALA B 1 6 ? 36.219 6.023 -20.766 1 36.66 6 ALA B CA 1
ATOM 2656 C C . ALA B 1 6 ? 35.062 5.352 -21.516 1 36.66 6 ALA B C 1
ATOM 2658 O O . ALA B 1 6 ? 34.969 5.422 -22.734 1 36.66 6 ALA B O 1
ATOM 2659 N N . LYS B 1 7 ? 34.594 4.168 -21.141 1 44.03 7 LYS B N 1
ATOM 2660 C CA . LYS B 1 7 ? 33.438 3.559 -21.75 1 44.03 7 LYS B CA 1
ATOM 2661 C C . LYS B 1 7 ? 32.375 4.613 -22.062 1 44.03 7 LYS B C 1
ATOM 2663 O O . LYS B 1 7 ? 32.094 5.504 -21.25 1 44.03 7 LYS B O 1
ATOM 2668 N N . THR B 1 8 ? 32.062 4.973 -23.203 1 46.84 8 THR B N 1
ATOM 2669 C CA . THR B 1 8 ? 30.969 5.852 -23.609 1 46.84 8 THR B CA 1
ATOM 2670 C C . THR B 1 8 ? 29.641 5.359 -23.062 1 46.84 8 THR B C 1
ATOM 2672 O O . THR B 1 8 ? 29.469 4.168 -22.797 1 46.84 8 THR B O 1
ATOM 2675 N N . GLY B 1 9 ? 28.688 6.273 -22.484 1 52.09 9 GLY B N 1
ATOM 2676 C CA . GLY B 1 9 ? 27.375 6.074 -21.875 1 52.09 9 GLY B CA 1
ATOM 2677 C C . GLY B 1 9 ? 26.641 4.887 -22.453 1 52.09 9 GLY B C 1
ATOM 2678 O O . GLY B 1 9 ? 25.891 4.207 -21.75 1 52.09 9 GLY B O 1
ATOM 2679 N N . TYR B 1 10 ? 26.859 4.488 -23.766 1 60.06 10 TYR B N 1
ATOM 2680 C CA . TYR B 1 10 ? 26.047 3.535 -24.516 1 60.06 10 TYR B CA 1
ATOM 2681 C C . TYR B 1 10 ? 26.531 2.109 -24.297 1 60.06 10 TYR B C 1
ATOM 2683 O O . TYR B 1 10 ? 25.844 1.148 -24.625 1 60.06 10 TYR B O 1
ATOM 2691 N N . ASP B 1 11 ? 27.578 1.942 -23.438 1 83.44 11 ASP B N 1
ATOM 2692 C CA . ASP B 1 11 ? 28.141 0.595 -23.328 1 83.44 11 ASP B CA 1
ATOM 2693 C C . ASP B 1 11 ? 27.984 0.046 -21.922 1 83.44 11 ASP B C 1
ATOM 2695 O O . ASP B 1 11 ? 28.344 -1.102 -21.641 1 83.44 11 ASP B O 1
ATOM 2699 N N . ILE B 1 12 ? 27.312 0.812 -21.094 1 96.12 12 ILE B N 1
ATOM 2700 C CA . ILE B 1 12 ? 27.188 0.38 -19.703 1 96.12 12 ILE B CA 1
ATOM 2701 C C . ILE B 1 12 ? 25.953 -0.52 -19.562 1 96.12 12 ILE B C 1
ATOM 2703 O O . ILE B 1 12 ? 24.891 -0.221 -20.109 1 96.12 12 ILE B O 1
ATOM 2707 N N . LYS B 1 13 ? 26.141 -1.632 -18.812 1 98.31 13 LYS B N 1
ATOM 2708 C CA . LYS B 1 13 ? 25.078 -2.635 -18.719 1 98.31 13 LYS B CA 1
ATOM 2709 C C . LYS B 1 13 ? 24.75 -2.939 -17.25 1 98.31 13 LYS B C 1
ATOM 2711 O O . LYS B 1 13 ? 25.656 -3.158 -16.438 1 98.31 13 LYS B O 1
ATOM 2716 N N . ILE B 1 14 ? 23.453 -2.9 -16.938 1 98.75 14 ILE B N 1
ATOM 2717 C CA . ILE B 1 14 ? 22.938 -3.383 -15.664 1 98.75 14 ILE B CA 1
ATOM 2718 C C . ILE B 1 14 ? 22.328 -4.773 -15.844 1 98.75 14 ILE B C 1
ATOM 2720 O O . ILE B 1 14 ? 21.438 -4.969 -16.672 1 98.75 14 ILE B O 1
ATOM 2724 N N . GLY B 1 15 ? 22.844 -5.746 -15.117 1 98.81 15 GLY B N 1
ATOM 2725 C CA . GLY B 1 15 ? 22.312 -7.102 -15.172 1 98.81 15 GLY B CA 1
ATOM 2726 C C . GLY B 1 15 ? 21.375 -7.426 -14.023 1 98.81 15 GLY B C 1
ATOM 2727 O O . GLY B 1 15 ? 21.625 -7.008 -12.883 1 98.81 15 GLY B O 1
ATOM 2728 N N . THR B 1 16 ? 20.297 -8.102 -14.195 1 98.75 16 THR B N 1
ATOM 2729 C CA . THR B 1 16 ? 19.391 -8.672 -13.203 1 98.75 16 THR B CA 1
ATOM 2730 C C . THR B 1 16 ? 18.75 -9.953 -13.719 1 98.75 16 THR B C 1
ATOM 2732 O O . THR B 1 16 ? 19.016 -10.375 -14.844 1 98.75 16 THR B O 1
ATOM 2735 N N . HIS B 1 17 ? 17.938 -10.609 -12.93 1 97.69 17 HIS B N 1
ATOM 2736 C CA . HIS B 1 17 ? 17.422 -11.906 -13.344 1 97.69 17 HIS B CA 1
ATOM 2737 C C . HIS B 1 17 ? 16.219 -11.742 -14.281 1 97.69 17 HIS B C 1
ATOM 2739 O O . HIS B 1 17 ? 15.508 -10.742 -14.211 1 97.69 17 HIS B O 1
ATOM 2745 N N . ASN B 1 18 ? 16.016 -12.703 -15.164 1 96.81 18 ASN B N 1
ATOM 2746 C CA . ASN B 1 18 ? 14.859 -12.742 -16.062 1 96.81 18 ASN B CA 1
ATOM 2747 C C . ASN B 1 18 ? 13.68 -13.477 -15.43 1 96.81 18 ASN B C 1
ATOM 2749 O O . ASN B 1 18 ? 13.766 -13.914 -14.273 1 96.81 18 ASN B O 1
ATOM 2753 N N . GLY B 1 19 ? 12.516 -13.484 -16.141 1 94.38 19 GLY B N 1
ATOM 2754 C CA . GLY B 1 19 ? 11.336 -14.156 -15.617 1 94.38 19 GLY B CA 1
ATOM 2755 C C . GLY B 1 19 ? 10.508 -13.273 -14.695 1 94.38 19 GLY B C 1
ATOM 2756 O O . GLY B 1 19 ? 10.398 -12.062 -14.914 1 94.38 19 GLY B O 1
ATOM 2757 N N . THR B 1 20 ? 9.914 -13.883 -13.688 1 94.88 20 THR B N 1
ATOM 2758 C CA . THR B 1 20 ? 9.094 -13.148 -12.727 1 94.88 20 THR B CA 1
ATOM 2759 C C . THR B 1 20 ? 9.922 -12.094 -12 1 94.88 20 THR B C 1
ATOM 2761 O O . THR B 1 20 ? 11.023 -12.383 -11.531 1 94.88 20 THR B O 1
ATOM 2764 N N . PHE B 1 21 ? 9.43 -10.914 -12.062 1 97.81 21 PHE B N 1
ATOM 2765 C CA . PHE B 1 21 ? 10.164 -9.836 -11.406 1 97.81 21 PHE B CA 1
ATOM 2766 C C . PHE B 1 21 ? 9.508 -9.469 -10.078 1 97.81 21 PHE B C 1
ATOM 2768 O O . PHE B 1 21 ? 8.344 -9.789 -9.844 1 97.81 21 PHE B O 1
ATOM 2775 N N . HIS B 1 22 ? 10.328 -8.891 -9.234 1 98.19 22 HIS B N 1
ATOM 2776 C CA . HIS B 1 22 ? 9.906 -8.43 -7.914 1 98.19 22 HIS B CA 1
ATOM 2777 C C . HIS B 1 22 ? 10.18 -6.941 -7.742 1 98.19 22 HIS B C 1
ATOM 2779 O O . HIS B 1 22 ? 10.789 -6.312 -8.609 1 98.19 22 HIS B O 1
ATOM 2785 N N . CYS B 1 23 ? 9.672 -6.465 -6.676 1 98.81 23 CYS B N 1
ATOM 2786 C CA . CYS B 1 23 ? 9.719 -5.023 -6.441 1 98.81 23 CYS B CA 1
ATOM 2787 C C . CYS B 1 23 ? 11.148 -4.566 -6.168 1 98.81 23 CYS B C 1
ATOM 2789 O O . CYS B 1 23 ? 11.539 -3.463 -6.562 1 98.81 23 CYS B O 1
ATOM 2791 N N . ASP B 1 24 ? 11.961 -5.398 -5.52 1 98.69 24 ASP B N 1
ATOM 2792 C CA . ASP B 1 24 ? 13.289 -4.961 -5.098 1 98.69 24 ASP B CA 1
ATOM 2793 C C . ASP B 1 24 ? 14.195 -4.734 -6.305 1 98.69 24 ASP B C 1
ATOM 2795 O O . ASP B 1 24 ? 14.797 -3.666 -6.449 1 98.69 24 ASP B O 1
ATOM 2799 N N . GLU B 1 25 ? 14.258 -5.625 -7.262 1 98.81 25 GLU B N 1
ATOM 2800 C CA . GLU B 1 25 ? 15.141 -5.383 -8.398 1 98.81 25 GLU B CA 1
ATOM 2801 C C . GLU B 1 25 ? 14.555 -4.348 -9.352 1 98.81 25 GLU B C 1
ATOM 2803 O O . GLU B 1 25 ? 15.289 -3.633 -10.031 1 98.81 25 GLU B O 1
ATOM 2808 N N . ALA B 1 26 ? 13.211 -4.27 -9.391 1 98.94 26 ALA B N 1
ATOM 2809 C CA . ALA B 1 26 ? 12.602 -3.209 -10.18 1 98.94 26 ALA B CA 1
ATOM 2810 C C . ALA B 1 26 ? 13.031 -1.832 -9.68 1 98.94 26 ALA B C 1
ATOM 2812 O O . ALA B 1 26 ? 13.398 -0.964 -10.477 1 98.94 26 ALA B O 1
ATOM 2813 N N . LEU B 1 27 ? 12.977 -1.627 -8.375 1 98.94 27 LEU B N 1
ATOM 2814 C CA . LEU B 1 27 ? 13.398 -0.356 -7.801 1 98.94 27 LEU B CA 1
ATOM 2815 C C . LEU B 1 27 ? 14.906 -0.177 -7.93 1 98.94 27 LEU B C 1
ATOM 2817 O O . LEU B 1 27 ? 15.383 0.917 -8.242 1 98.94 27 LEU B O 1
ATOM 2821 N N . ALA B 1 28 ? 15.68 -1.266 -7.672 1 98.94 28 ALA B N 1
ATOM 2822 C CA . ALA B 1 28 ? 17.141 -1.191 -7.75 1 98.94 28 ALA B CA 1
ATOM 2823 C C . ALA B 1 28 ? 17.594 -0.66 -9.102 1 98.94 28 ALA B C 1
ATOM 2825 O O . ALA B 1 28 ? 18.453 0.223 -9.18 1 98.94 28 ALA B O 1
ATOM 2826 N N . VAL B 1 29 ? 17.016 -1.17 -10.133 1 98.94 29 VAL B N 1
ATOM 2827 C CA . VAL B 1 29 ? 17.375 -0.767 -11.492 1 98.94 29 VAL B CA 1
ATOM 2828 C C . VAL B 1 29 ? 17.031 0.703 -11.703 1 98.94 29 VAL B C 1
ATOM 2830 O O . VAL B 1 29 ? 17.812 1.465 -12.258 1 98.94 29 VAL B O 1
ATOM 2833 N N . TRP B 1 30 ? 15.844 1.116 -11.273 1 98.94 30 TRP B N 1
ATOM 2834 C CA . TRP B 1 30 ? 15.445 2.512 -11.414 1 98.94 30 TRP B CA 1
ATOM 2835 C C . TRP B 1 30 ? 16.406 3.432 -10.664 1 98.94 30 TRP B C 1
ATOM 2837 O O . TRP B 1 30 ? 16.812 4.477 -11.18 1 98.94 30 TRP B O 1
ATOM 2847 N N . LEU B 1 31 ? 16.734 3.068 -9.461 1 98.94 31 LEU B N 1
ATOM 2848 C CA . LEU B 1 31 ? 17.641 3.855 -8.633 1 98.94 31 LEU B CA 1
ATOM 2849 C C . LEU B 1 31 ? 19 4.004 -9.312 1 98.94 31 LEU B C 1
ATOM 2851 O O . LEU B 1 31 ? 19.547 5.105 -9.391 1 98.94 31 LEU B O 1
ATOM 2855 N N . LEU B 1 32 ? 19.547 2.881 -9.805 1 98.88 32 LEU B N 1
ATOM 2856 C CA . LEU B 1 32 ? 20.844 2.902 -10.445 1 98.88 32 LEU B CA 1
ATOM 2857 C C . LEU B 1 32 ? 20.875 3.879 -11.617 1 98.88 32 LEU B C 1
ATOM 2859 O O . LEU B 1 32 ? 21.859 4.594 -11.82 1 98.88 32 LEU B O 1
ATOM 2863 N N . LYS B 1 33 ? 19.828 3.939 -12.297 1 98.69 33 LYS B N 1
ATOM 2864 C CA . LYS B 1 33 ? 19.766 4.801 -13.477 1 98.69 33 LYS B CA 1
ATOM 2865 C C . LYS B 1 33 ? 19.656 6.27 -13.078 1 98.69 33 LYS B C 1
ATOM 2867 O O . LYS B 1 33 ? 19.688 7.156 -13.93 1 98.69 33 LYS B O 1
ATOM 2872 N N . ARG B 1 34 ? 19.547 6.551 -11.812 1 98.56 34 ARG B N 1
ATOM 2873 C CA . ARG B 1 34 ? 19.578 7.922 -11.328 1 98.56 34 ARG B CA 1
ATOM 2874 C C . ARG B 1 34 ? 21 8.328 -10.922 1 98.56 34 ARG B C 1
ATOM 2876 O O . ARG B 1 34 ? 21.234 9.484 -10.547 1 98.56 34 ARG B O 1
ATOM 2883 N N . THR B 1 35 ? 21.922 7.434 -11.016 1 98.31 35 THR B N 1
ATOM 2884 C CA . THR B 1 35 ? 23.328 7.758 -10.773 1 98.31 35 THR B CA 1
ATOM 2885 C C . THR B 1 35 ? 23.984 8.289 -12.039 1 98.31 35 THR B C 1
ATOM 2887 O O . THR B 1 35 ? 23.422 8.203 -13.133 1 98.31 35 THR B O 1
ATOM 2890 N N . GLY B 1 36 ? 25.141 8.898 -11.836 1 96.75 36 GLY B N 1
ATOM 2891 C CA . GLY B 1 36 ? 25.891 9.375 -12.992 1 96.75 36 GLY B CA 1
ATOM 2892 C C . GLY B 1 36 ? 26.406 8.258 -13.867 1 96.75 36 GLY B C 1
ATOM 2893 O O . GLY B 1 36 ? 26.328 8.336 -15.094 1 96.75 36 GLY B O 1
ATOM 2894 N N . ALA B 1 37 ? 26.859 7.18 -13.344 1 96.56 37 ALA B N 1
ATOM 2895 C CA . ALA B 1 37 ? 27.562 6.098 -14.031 1 96.56 37 ALA B CA 1
ATOM 2896 C C . ALA B 1 37 ? 26.594 5.254 -14.852 1 96.56 37 ALA B C 1
ATOM 2898 O O . ALA B 1 37 ? 26.953 4.711 -15.898 1 96.56 37 ALA B O 1
ATOM 2899 N N . TYR B 1 38 ? 25.297 5.242 -14.406 1 97.94 38 TYR B N 1
ATOM 2900 C CA . TYR B 1 38 ? 24.422 4.238 -15 1 97.94 38 TYR B CA 1
ATOM 2901 C C . TYR B 1 38 ? 23.188 4.887 -15.617 1 97.94 38 TYR B C 1
ATOM 2903 O O . TYR B 1 38 ? 22.219 4.199 -15.977 1 97.94 38 TYR B O 1
ATOM 2911 N N . LYS B 1 39 ? 23.141 6.137 -15.75 1 96.5 39 LYS B N 1
ATOM 2912 C CA . LYS B 1 39 ? 21.969 6.898 -16.188 1 96.5 39 LYS B CA 1
ATOM 2913 C C . LYS B 1 39 ? 21.484 6.414 -17.547 1 96.5 39 LYS B C 1
ATOM 2915 O O . LYS B 1 39 ? 20.266 6.348 -17.797 1 96.5 39 LYS B O 1
ATOM 2920 N N . ASP B 1 40 ? 22.359 5.969 -18.422 1 95.25 40 ASP B N 1
ATOM 2921 C CA . ASP B 1 40 ? 21.984 5.551 -19.766 1 95.25 40 ASP B CA 1
ATOM 2922 C C . ASP B 1 40 ? 22.281 4.07 -19.984 1 95.25 40 ASP B C 1
ATOM 2924 O O . ASP B 1 40 ? 22.422 3.621 -21.125 1 95.25 40 ASP B O 1
ATOM 2928 N N . ALA B 1 41 ? 22.359 3.381 -18.938 1 97.38 41 ALA B N 1
ATOM 2929 C CA . ALA B 1 41 ? 22.766 1.979 -19.016 1 97.38 41 ALA B CA 1
ATOM 2930 C C . ALA B 1 41 ? 21.672 1.134 -19.656 1 97.38 41 ALA B C 1
ATOM 2932 O O . ALA B 1 41 ? 20.484 1.415 -19.5 1 97.38 41 ALA B O 1
ATOM 2933 N N . LYS B 1 42 ? 22.094 0.13 -20.359 1 97.44 42 LYS B N 1
ATOM 2934 C CA . LYS B 1 42 ? 21.172 -0.899 -20.844 1 97.44 42 LYS B CA 1
ATOM 2935 C C . LYS B 1 42 ? 20.922 -1.956 -19.781 1 97.44 42 LYS B C 1
ATOM 2937 O O . LYS B 1 42 ? 21.828 -2.357 -19.062 1 97.44 42 LYS B O 1
ATOM 2942 N N . VAL B 1 43 ? 19.703 -2.389 -19.719 1 98.31 43 VAL B N 1
ATOM 2943 C CA . VAL B 1 43 ? 19.344 -3.41 -18.734 1 98.31 43 VAL B CA 1
ATOM 2944 C C . VAL B 1 43 ? 19.281 -4.777 -19.406 1 98.31 43 VAL B C 1
ATOM 2946 O O . VAL B 1 43 ? 18.609 -4.941 -20.438 1 98.31 43 VAL B O 1
ATOM 2949 N N . ILE B 1 44 ? 19.938 -5.738 -18.875 1 98.19 44 ILE B N 1
ATOM 2950 C CA . ILE B 1 44 ? 19.938 -7.117 -19.344 1 98.19 44 ILE B CA 1
ATOM 2951 C C . ILE B 1 44 ? 19.359 -8.039 -18.281 1 98.19 44 ILE B C 1
ATOM 2953 O O . ILE B 1 44 ? 19.875 -8.109 -17.172 1 98.19 44 ILE B O 1
ATOM 2957 N N . ARG B 1 45 ? 18.312 -8.672 -18.625 1 98.31 45 ARG B N 1
ATOM 2958 C CA . ARG B 1 45 ? 17.688 -9.602 -17.672 1 98.31 45 ARG B CA 1
ATOM 2959 C C . ARG B 1 45 ? 17.984 -11.047 -18.062 1 98.31 45 ARG B C 1
ATOM 2961 O O . ARG B 1 45 ? 17.531 -11.523 -19.109 1 98.31 45 ARG B O 1
ATOM 2968 N N . THR B 1 46 ? 18.719 -11.711 -17.219 1 98 46 THR B N 1
ATOM 2969 C CA . THR B 1 46 ? 19.156 -13.07 -17.516 1 98 46 THR B CA 1
ATOM 2970 C C . THR B 1 46 ? 19.656 -13.766 -16.25 1 98 46 THR B C 1
ATOM 2972 O O . THR B 1 46 ? 19.984 -13.102 -15.258 1 98 46 THR B O 1
ATOM 2975 N N . ARG B 1 47 ? 19.688 -15.102 -16.312 1 95.69 47 ARG B N 1
ATOM 2976 C CA . ARG B 1 47 ? 20.312 -15.867 -15.242 1 95.69 47 ARG B CA 1
ATOM 2977 C C . ARG B 1 47 ? 21.609 -16.516 -15.727 1 95.69 47 ARG B C 1
ATOM 2979 O O . ARG B 1 47 ? 22.281 -17.203 -14.961 1 95.69 47 ARG B O 1
ATOM 2986 N N . ASP B 1 48 ? 21.891 -16.219 -16.984 1 96.81 48 ASP B N 1
ATOM 2987 C CA . ASP B 1 48 ? 23.109 -16.766 -17.578 1 96.81 48 ASP B CA 1
ATOM 2988 C C . ASP B 1 48 ? 24.359 -16.062 -17.016 1 96.81 48 ASP B C 1
ATOM 2990 O O . ASP B 1 48 ? 24.594 -14.891 -17.297 1 96.81 48 ASP B O 1
ATOM 2994 N N . GLU B 1 49 ? 25.156 -16.812 -16.391 1 96.62 49 GLU B N 1
ATOM 2995 C CA . GLU B 1 49 ? 26.312 -16.266 -15.703 1 96.62 49 GLU B CA 1
ATOM 2996 C C . GLU B 1 49 ? 27.312 -15.672 -16.703 1 96.62 49 GLU B C 1
ATOM 2998 O O . GLU B 1 49 ? 27.984 -14.688 -16.391 1 96.62 49 GLU B O 1
ATOM 3003 N N . SER B 1 50 ? 27.422 -16.281 -17.812 1 97.81 50 SER B N 1
ATOM 3004 C CA . SER B 1 50 ? 28.359 -15.797 -18.812 1 97.81 50 SER B CA 1
ATOM 3005 C C . SER B 1 50 ? 27.953 -14.414 -19.328 1 97.81 50 SER B C 1
ATOM 3007 O O . SER B 1 50 ? 28.812 -13.57 -19.609 1 97.81 50 SER B O 1
ATOM 3009 N N . VAL B 1 51 ? 26.672 -14.156 -19.422 1 97.81 51 VAL B N 1
ATOM 3010 C CA . VAL B 1 51 ? 26.156 -12.852 -19.844 1 97.81 51 VAL B CA 1
ATOM 3011 C C . VAL B 1 51 ? 26.281 -11.852 -18.703 1 97.81 51 VAL B C 1
ATOM 3013 O O . VAL B 1 51 ? 26.719 -10.711 -18.906 1 97.81 51 VAL B O 1
ATOM 3016 N N . LEU B 1 52 ? 25.984 -12.258 -17.531 1 97.81 52 LEU B N 1
ATOM 3017 C CA . LEU B 1 52 ? 26.062 -11.398 -16.359 1 97.81 52 LEU B CA 1
ATOM 3018 C C . LEU B 1 52 ? 27.484 -10.906 -16.141 1 97.81 52 LEU B C 1
ATOM 3020 O O . LEU B 1 52 ? 27.703 -9.773 -15.695 1 97.81 52 LEU B O 1
ATOM 3024 N N . ALA B 1 53 ? 28.453 -11.742 -16.516 1 97.19 53 ALA B N 1
ATOM 3025 C CA . ALA B 1 53 ? 29.875 -11.398 -16.328 1 97.19 53 ALA B CA 1
ATOM 3026 C C . ALA B 1 53 ? 30.25 -10.211 -17.203 1 97.19 53 ALA B C 1
ATOM 3028 O O . ALA B 1 53 ? 31.219 -9.5 -16.906 1 97.19 53 ALA B O 1
ATOM 3029 N N . THR B 1 54 ? 29.531 -9.961 -18.219 1 97.19 54 THR B N 1
ATOM 3030 C CA . THR B 1 54 ? 29.828 -8.859 -19.125 1 97.19 54 THR B CA 1
ATOM 3031 C C . THR B 1 54 ? 29.172 -7.57 -18.656 1 97.19 54 THR B C 1
ATOM 3033 O O . THR B 1 54 ? 29.438 -6.496 -19.203 1 97.19 54 THR B O 1
ATOM 3036 N N . CYS B 1 55 ? 28.312 -7.637 -17.688 1 98 55 CYS B N 1
ATOM 3037 C CA . CYS B 1 55 ? 27.609 -6.465 -17.188 1 98 55 CYS B CA 1
ATOM 3038 C C . CYS B 1 55 ? 28.484 -5.668 -16.219 1 98 55 CYS B C 1
ATOM 3040 O O . CYS B 1 55 ? 29.328 -6.238 -15.523 1 98 55 CYS B O 1
ATOM 3042 N N . ASP B 1 56 ? 28.297 -4.375 -16.188 1 98.31 56 ASP B N 1
ATOM 3043 C CA . ASP B 1 56 ? 29.094 -3.482 -15.352 1 98.31 56 ASP B CA 1
ATOM 3044 C C . ASP B 1 56 ? 28.641 -3.531 -13.898 1 98.31 56 ASP B C 1
ATOM 3046 O O . ASP B 1 56 ? 29.438 -3.357 -12.977 1 98.31 56 ASP B O 1
ATOM 3050 N N . ILE B 1 57 ? 27.391 -3.721 -13.688 1 98.69 57 ILE B N 1
ATOM 3051 C CA . ILE B 1 57 ? 26.797 -3.893 -12.367 1 98.69 57 ILE B CA 1
ATOM 3052 C C . ILE B 1 57 ? 25.656 -4.914 -12.445 1 98.69 57 ILE B C 1
ATOM 3054 O O . ILE B 1 57 ? 24.938 -4.98 -13.445 1 98.69 57 ILE B O 1
ATOM 3058 N N . VAL B 1 58 ? 25.578 -5.852 -11.422 1 98.81 58 VAL B N 1
ATOM 3059 C CA . VAL B 1 58 ? 24.562 -6.902 -11.383 1 98.81 58 VAL B CA 1
ATOM 3060 C C . VAL B 1 58 ? 23.812 -6.848 -10.062 1 98.81 58 VAL B C 1
ATOM 3062 O O . VAL B 1 58 ? 24.422 -6.73 -8.992 1 98.81 58 VAL B O 1
ATOM 3065 N N . VAL B 1 59 ? 22.5 -6.883 -10.18 1 98.81 59 VAL B N 1
ATOM 3066 C CA . VAL B 1 59 ? 21.688 -6.809 -8.977 1 98.81 59 VAL B CA 1
ATOM 3067 C C . VAL B 1 59 ? 20.719 -7.996 -8.93 1 98.81 59 VAL B C 1
ATOM 3069 O O . VAL B 1 59 ? 20.234 -8.445 -9.969 1 98.81 59 VAL B O 1
ATOM 3072 N N . ASP B 1 60 ? 20.438 -8.562 -7.777 1 98.62 60 ASP B N 1
ATOM 3073 C CA . ASP B 1 60 ? 19.391 -9.523 -7.414 1 98.62 60 ASP B CA 1
ATOM 3074 C C . ASP B 1 60 ? 19.609 -10.859 -8.125 1 98.62 60 ASP B C 1
ATOM 3076 O O . ASP B 1 60 ? 18.641 -11.586 -8.391 1 98.62 60 ASP B O 1
ATOM 3080 N N . VAL B 1 61 ? 20.734 -11.141 -8.633 1 97.75 61 VAL B N 1
ATOM 3081 C CA . VAL B 1 61 ? 21.062 -12.406 -9.281 1 97.75 61 VAL B CA 1
ATOM 3082 C C . VAL B 1 61 ? 22.562 -12.672 -9.156 1 97.75 61 VAL B C 1
ATOM 3084 O O . VAL B 1 61 ? 23.359 -11.742 -9.016 1 97.75 61 VAL B O 1
ATOM 3087 N N . GLY B 1 62 ? 22.984 -13.953 -9.078 1 95.81 62 GLY B N 1
ATOM 3088 C CA . GLY B 1 62 ? 24.391 -14.305 -9.078 1 95.81 62 GLY B CA 1
ATOM 3089 C C . GLY B 1 62 ? 24.891 -14.797 -7.734 1 95.81 62 GLY B C 1
ATOM 3090 O O . GLY B 1 62 ? 26.016 -15.289 -7.625 1 95.81 62 GLY B O 1
ATOM 3091 N N . ALA B 1 63 ? 24.141 -14.578 -6.668 1 95.5 63 ALA B N 1
ATOM 3092 C CA . ALA B 1 63 ? 24.391 -15.109 -5.336 1 95.5 63 ALA B CA 1
ATOM 3093 C C . ALA B 1 63 ? 25.688 -14.531 -4.758 1 95.5 63 ALA B C 1
ATOM 3095 O O . ALA B 1 63 ? 26.453 -15.242 -4.109 1 95.5 63 ALA B O 1
ATOM 3096 N N . LYS B 1 64 ? 25.938 -13.297 -5.062 1 96.06 64 LYS B N 1
ATOM 3097 C CA . LYS B 1 64 ? 27.125 -12.609 -4.543 1 96.06 64 LYS B CA 1
ATOM 3098 C C . LYS B 1 64 ? 26.781 -11.203 -4.078 1 96.06 64 LYS B C 1
ATOM 3100 O O . LYS B 1 64 ? 25.984 -10.508 -4.711 1 96.06 64 LYS B O 1
ATOM 3105 N N . TYR B 1 65 ? 27.312 -10.828 -2.971 1 97.94 65 TYR B N 1
ATOM 3106 C CA . TYR B 1 65 ? 27.375 -9.438 -2.523 1 97.94 65 TYR B CA 1
ATOM 3107 C C . TYR B 1 65 ? 28.812 -8.961 -2.414 1 97.94 65 TYR B C 1
ATOM 3109 O O . TYR B 1 65 ? 29.484 -9.195 -1.398 1 97.94 65 TYR B O 1
ATOM 3117 N N . GLU B 1 66 ? 29.297 -8.344 -3.492 1 97.88 66 GLU B N 1
ATOM 3118 C CA . GLU B 1 66 ? 30.656 -7.836 -3.65 1 97.88 66 GLU B CA 1
ATOM 3119 C C . GLU B 1 66 ? 30.641 -6.414 -4.207 1 97.88 66 GLU B C 1
ATOM 3121 O O . GLU B 1 66 ? 30.875 -6.207 -5.398 1 97.88 66 GLU B O 1
ATOM 3126 N N . PRO B 1 67 ? 30.469 -5.418 -3.312 1 97.69 67 PRO B N 1
ATOM 3127 C CA . PRO B 1 67 ? 30.375 -4.027 -3.76 1 97.69 67 PRO B CA 1
ATOM 3128 C C . PRO B 1 67 ? 31.578 -3.598 -4.605 1 97.69 67 PRO B C 1
ATOM 3130 O O . PRO B 1 67 ? 31.422 -2.805 -5.539 1 97.69 67 PRO B O 1
ATOM 3133 N N . GLU B 1 68 ? 32.75 -4.113 -4.344 1 97.19 68 GLU B N 1
ATOM 3134 C CA . GLU B 1 68 ? 33.938 -3.727 -5.074 1 97.19 68 GLU B CA 1
ATOM 3135 C C . GLU B 1 68 ? 33.875 -4.156 -6.535 1 97.19 68 GLU B C 1
ATOM 3137 O O . GLU B 1 68 ? 34.469 -3.529 -7.41 1 97.19 68 GLU B O 1
ATOM 3142 N N . ASN B 1 69 ? 33.094 -5.188 -6.797 1 97.31 69 ASN B N 1
ATOM 3143 C CA . ASN B 1 69 ? 32.906 -5.68 -8.156 1 97.31 69 ASN B CA 1
ATOM 3144 C C . ASN B 1 69 ? 31.516 -5.379 -8.688 1 97.31 69 ASN B C 1
ATOM 3146 O O . ASN B 1 69 ? 31.109 -5.906 -9.727 1 97.31 69 ASN B O 1
ATOM 3150 N N . HIS B 1 70 ? 30.719 -4.652 -7.949 1 98.31 70 HIS B N 1
ATOM 3151 C CA . HIS B 1 70 ? 29.391 -4.195 -8.305 1 98.31 70 HIS B CA 1
ATOM 3152 C C . HIS B 1 70 ? 28.453 -5.371 -8.539 1 98.31 70 HIS B C 1
ATOM 3154 O O . HIS B 1 70 ? 27.75 -5.414 -9.555 1 98.31 70 HIS B O 1
ATOM 3160 N N . ARG B 1 71 ? 28.562 -6.367 -7.562 1 98.62 71 ARG B N 1
ATOM 3161 C CA . ARG B 1 71 ? 27.609 -7.465 -7.465 1 98.62 71 ARG B CA 1
ATOM 3162 C C . ARG B 1 71 ? 26.734 -7.324 -6.223 1 98.62 71 ARG B C 1
ATOM 3164 O O . ARG B 1 71 ? 27.25 -7.301 -5.102 1 98.62 71 ARG B O 1
ATOM 3171 N N . TYR B 1 72 ? 25.422 -7.168 -6.406 1 98.75 72 TYR B N 1
ATOM 3172 C CA . TYR B 1 72 ? 24.5 -6.875 -5.312 1 98.75 72 TYR B CA 1
ATOM 3173 C C . TYR B 1 72 ? 23.344 -7.867 -5.285 1 98.75 72 TYR B C 1
ATOM 3175 O O . TYR B 1 72 ? 22.234 -7.547 -5.715 1 98.75 72 TYR B O 1
ATOM 3183 N N . ASP B 1 73 ? 23.594 -9.055 -4.805 1 98.31 73 ASP B N 1
ATOM 3184 C CA . ASP B 1 73 ? 22.578 -10.086 -4.586 1 98.31 73 ASP B CA 1
ATOM 3185 C C . ASP B 1 73 ? 22.375 -10.352 -3.098 1 98.31 73 ASP B C 1
ATOM 3187 O O . ASP B 1 73 ? 23.25 -10.039 -2.283 1 98.31 73 ASP B O 1
ATOM 3191 N N . HIS B 1 74 ? 21.234 -10.828 -2.791 1 97.38 74 HIS B N 1
ATOM 3192 C CA . HIS B 1 74 ? 20.906 -11.086 -1.391 1 97.38 74 HIS B CA 1
ATOM 3193 C C . HIS B 1 74 ? 20.422 -12.516 -1.187 1 97.38 74 HIS B C 1
ATOM 3195 O O . HIS B 1 74 ? 20.016 -12.883 -0.083 1 97.38 74 HIS B O 1
ATOM 3201 N N . HIS B 1 75 ? 20.547 -13.391 -2.217 1 93.56 75 HIS B N 1
ATOM 3202 C CA . HIS B 1 75 ? 19.938 -14.711 -2.188 1 93.56 75 HIS B CA 1
ATOM 3203 C C . HIS B 1 75 ? 20.906 -15.758 -1.64 1 93.56 75 HIS B C 1
ATOM 3205 O O . HIS B 1 75 ? 20.516 -16.891 -1.354 1 93.56 75 HIS B O 1
ATOM 3211 N N . GLN B 1 76 ? 22.172 -15.461 -1.478 1 91.62 76 GLN B N 1
ATOM 3212 C CA . GLN B 1 76 ? 23.156 -16.438 -1.044 1 91.62 76 GLN B CA 1
ATOM 3213 C C . GLN B 1 76 ? 22.938 -16.844 0.412 1 91.62 76 GLN B C 1
ATOM 3215 O O . GLN B 1 76 ? 22.469 -16.031 1.217 1 91.62 76 GLN B O 1
ATOM 3220 N N . ARG B 1 77 ? 23.344 -18.047 0.644 1 89.88 77 ARG B N 1
ATOM 3221 C CA . ARG B 1 77 ? 23.266 -18.562 2.006 1 89.88 77 ARG B CA 1
ATOM 3222 C C . ARG B 1 77 ? 24.109 -17.734 2.957 1 89.88 77 ARG B C 1
ATOM 3224 O O . ARG B 1 77 ? 25.219 -17.328 2.609 1 89.88 77 ARG B O 1
ATOM 3231 N N . GLY B 1 78 ? 23.5 -17.484 4.039 1 92.5 78 GLY B N 1
ATOM 3232 C CA . GLY B 1 78 ? 24.25 -16.797 5.07 1 92.5 78 GLY B CA 1
ATOM 3233 C C . GLY B 1 78 ? 24.188 -15.281 4.934 1 92.5 78 GLY B C 1
ATOM 3234 O O . GLY B 1 78 ? 24.781 -14.555 5.73 1 92.5 78 GLY B O 1
ATOM 3235 N N . PHE B 1 79 ? 23.531 -14.773 3.918 1 95 79 PHE B N 1
ATOM 3236 C CA . PHE B 1 79 ? 23.406 -13.336 3.736 1 95 79 PHE B CA 1
ATOM 3237 C C . PHE B 1 79 ? 22.656 -12.703 4.898 1 95 79 PHE B C 1
ATOM 3239 O O . PHE B 1 79 ? 21.547 -13.133 5.227 1 95 79 PHE B O 1
ATOM 3246 N N . THR B 1 80 ? 23.203 -11.672 5.535 1 96.12 80 THR B N 1
ATOM 3247 C CA . THR B 1 80 ? 22.578 -11.07 6.711 1 96.12 80 THR B CA 1
ATOM 3248 C C . THR B 1 80 ? 22.766 -9.555 6.711 1 96.12 80 THR B C 1
ATOM 3250 O O . THR B 1 80 ? 22.562 -8.906 7.738 1 96.12 80 THR B O 1
ATOM 3253 N N . GLU B 1 81 ? 23.094 -9 5.59 1 97.5 81 GLU B N 1
ATOM 3254 C CA . GLU B 1 81 ? 23.406 -7.574 5.531 1 97.5 81 GLU B CA 1
ATOM 3255 C C . GLU B 1 81 ? 22.188 -6.727 5.871 1 97.5 81 GLU B C 1
ATOM 3257 O O . GLU B 1 81 ? 21.062 -7.035 5.445 1 97.5 81 GLU B O 1
ATOM 3262 N N . ILE B 1 82 ? 22.375 -5.676 6.652 1 98.31 82 ILE B N 1
ATOM 3263 C CA . ILE B 1 82 ? 21.359 -4.711 7.035 1 98.31 82 ILE B CA 1
ATOM 3264 C C . ILE B 1 82 ? 21.797 -3.301 6.652 1 98.31 82 ILE B C 1
ATOM 3266 O O . ILE B 1 82 ? 22.953 -3.094 6.262 1 98.31 82 ILE B O 1
ATOM 3270 N N . PHE B 1 83 ? 20.938 -2.316 6.727 1 98.38 83 PHE B N 1
ATOM 3271 C CA . PHE B 1 83 ? 21.219 -0.941 6.328 1 98.38 83 PHE B CA 1
ATOM 3272 C C . PHE B 1 83 ? 22.125 -0.254 7.336 1 98.38 83 PHE B C 1
ATOM 3274 O O . PHE B 1 83 ? 22.953 0.586 6.965 1 98.38 83 PHE B O 1
ATOM 3281 N N . GLY B 1 84 ? 21.938 -0.64 8.609 1 97.56 84 GLY B N 1
ATOM 3282 C CA . GLY B 1 84 ? 22.594 0.08 9.688 1 97.56 84 GLY B CA 1
ATOM 3283 C C . GLY B 1 84 ? 21.828 1.312 10.133 1 97.56 84 GLY B C 1
ATOM 3284 O O . GLY B 1 84 ? 20.641 1.432 9.883 1 97.56 84 GLY B O 1
ATOM 3285 N N . HIS B 1 85 ? 22.5 2.139 11.008 1 96.31 85 HIS B N 1
ATOM 3286 C CA . HIS B 1 85 ? 21.906 3.395 11.453 1 96.31 85 HIS B CA 1
ATOM 3287 C C . HIS B 1 85 ? 20.625 3.152 12.234 1 96.31 85 HIS B C 1
ATOM 3289 O O . HIS B 1 85 ? 19.641 3.887 12.07 1 96.31 85 HIS B O 1
ATOM 3295 N N . GLY B 1 86 ? 20.547 2.025 12.828 1 95.19 86 GLY B N 1
ATOM 3296 C CA . GLY B 1 86 ? 19.406 1.728 13.68 1 95.19 86 GLY B CA 1
ATOM 3297 C C . GLY B 1 86 ? 18.406 0.789 13.039 1 95.19 86 GLY B C 1
ATOM 3298 O O . GLY B 1 86 ? 17.453 0.353 13.68 1 95.19 86 GLY B O 1
ATOM 3299 N N . PHE B 1 87 ? 18.578 0.453 11.789 1 97.31 87 PHE B N 1
ATOM 3300 C CA . PHE B 1 87 ? 17.688 -0.456 11.078 1 97.31 87 PHE B CA 1
ATOM 3301 C C . PHE B 1 87 ? 18.219 -1.885 11.133 1 97.31 87 PHE B C 1
ATOM 3303 O O . PHE B 1 87 ? 19.422 -2.111 11.016 1 97.31 87 PHE B O 1
ATOM 3310 N N . SER B 1 88 ? 17.359 -2.855 11.281 1 97.12 88 SER B N 1
ATOM 3311 C CA . SER B 1 88 ? 17.781 -4.238 11.453 1 97.12 88 SER B CA 1
ATOM 3312 C C . SER B 1 88 ? 17.188 -5.145 10.383 1 97.12 88 SER B C 1
ATOM 3314 O O . SER B 1 88 ? 17.422 -6.355 10.383 1 97.12 88 SER B O 1
ATOM 3316 N N . THR B 1 89 ? 16.484 -4.547 9.492 1 97.75 89 THR B N 1
ATOM 3317 C CA . THR B 1 89 ? 15.852 -5.332 8.438 1 97.75 89 THR B CA 1
ATOM 3318 C C . THR B 1 89 ? 16.891 -5.824 7.434 1 97.75 89 THR B C 1
ATOM 3320 O O . THR B 1 89 ? 17.719 -5.051 6.961 1 97.75 89 THR B O 1
ATOM 3323 N N . LYS B 1 90 ? 16.797 -7.16 7.156 1 98 90 LYS B N 1
ATOM 3324 C CA . LYS B 1 90 ? 17.656 -7.727 6.117 1 98 90 LYS B CA 1
ATOM 3325 C C . LYS B 1 90 ? 17.406 -7.047 4.773 1 98 90 LYS B C 1
ATOM 3327 O O . LYS B 1 90 ? 16.266 -6.789 4.402 1 98 90 LYS B O 1
ATOM 3332 N N . LEU B 1 91 ? 18.5 -6.77 4.055 1 98.75 91 LEU B N 1
ATOM 3333 C CA . LEU B 1 91 ? 18.375 -5.992 2.826 1 98.75 91 LEU B CA 1
ATOM 3334 C C . LEU B 1 91 ? 18.047 -6.898 1.646 1 98.75 91 LEU B C 1
ATOM 3336 O O . LEU B 1 91 ? 18.391 -8.078 1.645 1 98.75 91 LEU B O 1
ATOM 3340 N N . SER B 1 92 ? 17.281 -6.379 0.721 1 98.56 92 SER B N 1
ATOM 3341 C CA . SER B 1 92 ? 17.141 -6.91 -0.63 1 98.56 92 SER B CA 1
ATOM 3342 C C . SER B 1 92 ? 18 -6.137 -1.621 1 98.56 92 SER B C 1
ATOM 3344 O O . SER B 1 92 ? 18.859 -5.344 -1.221 1 98.56 92 SER B O 1
ATOM 3346 N N . SER B 1 93 ? 17.844 -6.398 -2.893 1 98.75 93 SER B N 1
ATOM 3347 C CA . SER B 1 93 ? 18.672 -5.699 -3.867 1 98.75 93 SER B CA 1
ATOM 3348 C C . SER B 1 93 ? 18.375 -4.199 -3.863 1 98.75 93 SER B C 1
ATOM 3350 O O . SER B 1 93 ? 19.266 -3.389 -4.109 1 98.75 93 SER B O 1
ATOM 3352 N N . ALA B 1 94 ? 17.125 -3.781 -3.568 1 98.75 94 ALA B N 1
ATOM 3353 C CA . ALA B 1 94 ? 16.781 -2.365 -3.473 1 98.75 94 ALA B CA 1
ATOM 3354 C C . ALA B 1 94 ? 17.562 -1.685 -2.352 1 98.75 94 ALA B C 1
ATOM 3356 O O . ALA B 1 94 ? 18.203 -0.651 -2.57 1 98.75 94 ALA B O 1
ATOM 3357 N N . GLY B 1 95 ? 17.5 -2.307 -1.215 1 98.81 95 GLY B N 1
ATOM 3358 C CA . GLY B 1 95 ? 18.234 -1.769 -0.083 1 98.81 95 GLY B CA 1
ATOM 3359 C C . GLY B 1 95 ? 19.734 -1.745 -0.307 1 98.81 95 GLY B C 1
ATOM 3360 O O . GLY B 1 95 ? 20.422 -0.811 0.12 1 98.81 95 GLY B O 1
ATOM 3361 N N . LEU B 1 96 ? 20.266 -2.791 -0.944 1 98.88 96 LEU B N 1
ATOM 3362 C CA . LEU B 1 96 ? 21.703 -2.846 -1.216 1 98.88 96 LEU B CA 1
ATOM 3363 C C . LEU B 1 96 ? 22.125 -1.7 -2.129 1 98.88 96 LEU B C 1
ATOM 3365 O O . LEU B 1 96 ? 23.109 -1.002 -1.845 1 98.88 96 LEU B O 1
ATOM 3369 N N . VAL B 1 97 ? 21.406 -1.515 -3.186 1 98.88 97 VAL B N 1
ATOM 3370 C CA . VAL B 1 97 ? 21.719 -0.425 -4.105 1 98.88 97 VAL B CA 1
ATOM 3371 C C . VAL B 1 97 ? 21.578 0.915 -3.387 1 98.88 97 VAL B C 1
ATOM 3373 O O . VAL B 1 97 ? 22.438 1.79 -3.523 1 98.88 97 VAL B O 1
ATOM 3376 N N . TYR B 1 98 ? 20.562 1.074 -2.568 1 98.88 98 TYR B N 1
ATOM 3377 C CA . TYR B 1 98 ? 20.312 2.326 -1.863 1 98.88 98 TYR B CA 1
ATOM 3378 C C . TYR B 1 98 ? 21.391 2.598 -0.827 1 98.88 98 TYR B C 1
ATOM 3380 O O . TYR B 1 98 ? 21.781 3.748 -0.612 1 98.88 98 TYR B O 1
ATOM 3388 N N . LYS B 1 99 ? 21.844 1.58 -0.196 1 98.75 99 LYS B N 1
ATOM 3389 C CA . LYS B 1 99 ? 22.891 1.694 0.807 1 98.75 99 LYS B CA 1
ATOM 3390 C C . LYS B 1 99 ? 24.172 2.273 0.201 1 98.75 99 LYS B C 1
ATOM 3392 O O . LYS B 1 99 ? 24.812 3.139 0.801 1 98.75 99 LYS B O 1
ATOM 3397 N N . HIS B 1 100 ? 24.516 1.854 -0.969 1 98.62 100 HIS B N 1
ATOM 3398 C CA . HIS B 1 100 ? 25.797 2.197 -1.56 1 98.62 100 HIS B CA 1
ATOM 3399 C C . HIS B 1 100 ? 25.688 3.436 -2.441 1 98.62 100 HIS B C 1
ATOM 3401 O O . HIS B 1 100 ? 26.656 4.195 -2.574 1 98.62 100 HIS B O 1
ATOM 3407 N N . PHE B 1 101 ? 24.5 3.666 -3.045 1 98.69 101 PHE B N 1
ATOM 3408 C CA . PHE B 1 101 ? 24.391 4.727 -4.039 1 98.69 101 PHE B CA 1
ATOM 3409 C C . PHE B 1 101 ? 23.344 5.754 -3.615 1 98.69 101 PHE B C 1
ATOM 3411 O O . PHE B 1 101 ? 23.141 6.762 -4.297 1 98.69 101 PHE B O 1
ATOM 3418 N N . GLY B 1 102 ? 22.656 5.539 -2.506 1 98.75 102 GLY B N 1
ATOM 3419 C CA . GLY B 1 102 ? 21.484 6.305 -2.107 1 98.75 102 GLY B CA 1
ATOM 3420 C C . GLY B 1 102 ? 21.766 7.789 -1.965 1 98.75 102 GLY B C 1
ATOM 3421 O O . GLY B 1 102 ? 20.953 8.625 -2.383 1 98.75 102 GLY B O 1
ATOM 3422 N N . ARG B 1 103 ? 22.906 8.133 -1.361 1 98.56 103 ARG B N 1
ATOM 3423 C CA . ARG B 1 103 ? 23.25 9.539 -1.173 1 98.56 103 ARG B CA 1
ATOM 3424 C C . ARG B 1 103 ? 23.422 10.25 -2.514 1 98.56 103 ARG B C 1
ATOM 3426 O O . ARG B 1 103 ? 22.922 11.359 -2.697 1 98.56 103 ARG B O 1
ATOM 3433 N N . GLU B 1 104 ? 24.062 9.594 -3.438 1 98.56 104 GLU B N 1
ATOM 3434 C CA . GLU B 1 104 ? 24.219 10.156 -4.777 1 98.56 104 GLU B CA 1
ATOM 3435 C C . GLU B 1 104 ? 22.875 10.312 -5.469 1 98.56 104 GLU B C 1
ATOM 3437 O O . GLU B 1 104 ? 22.609 11.328 -6.125 1 98.56 104 GLU B O 1
ATOM 3442 N N . ILE B 1 105 ? 22.062 9.336 -5.336 1 98.75 105 ILE B N 1
ATOM 3443 C CA . ILE B 1 105 ? 20.75 9.328 -5.973 1 98.75 105 ILE B CA 1
ATOM 3444 C C . ILE B 1 105 ? 19.906 10.5 -5.469 1 98.75 105 ILE B C 1
ATOM 3446 O O . ILE B 1 105 ? 19.328 11.25 -6.262 1 98.75 105 ILE B O 1
ATOM 3450 N N . ILE B 1 106 ? 19.859 10.703 -4.148 1 98.75 106 ILE B N 1
ATOM 3451 C CA . ILE B 1 106 ? 19.109 11.805 -3.541 1 98.75 106 ILE B CA 1
ATOM 3452 C C . ILE B 1 106 ? 19.688 13.141 -4.012 1 98.75 106 ILE B C 1
ATOM 3454 O O . ILE B 1 106 ? 18.938 14.039 -4.402 1 98.75 106 ILE B O 1
ATOM 3458 N N . SER B 1 107 ? 20.969 13.211 -3.955 1 98.38 107 SER B N 1
ATOM 3459 C CA . SER B 1 107 ? 21.672 14.406 -4.422 1 98.38 107 SER B CA 1
ATOM 3460 C C . SER B 1 107 ? 21.281 14.75 -5.855 1 98.38 107 SER B C 1
ATOM 3462 O O . SER B 1 107 ? 20.922 15.891 -6.156 1 98.38 107 SER B O 1
ATOM 3464 N N . ASN B 1 108 ? 21.281 13.773 -6.738 1 98.38 108 ASN B N 1
ATOM 3465 C CA . ASN B 1 108 ? 20.984 13.984 -8.156 1 98.38 108 ASN B CA 1
ATOM 3466 C C . ASN B 1 108 ? 19.531 14.383 -8.367 1 98.38 108 ASN B C 1
ATOM 3468 O O . ASN B 1 108 ? 19.25 15.289 -9.156 1 98.38 108 ASN B O 1
ATOM 3472 N N . LEU B 1 109 ? 18.672 13.766 -7.691 1 98.44 109 LEU B N 1
ATOM 3473 C CA . LEU B 1 109 ? 17.25 13.984 -7.914 1 98.44 109 LEU B CA 1
ATOM 3474 C C . LEU B 1 109 ? 16.828 15.344 -7.375 1 98.44 109 LEU B C 1
ATOM 3476 O O . LEU B 1 109 ? 15.938 15.992 -7.949 1 98.44 109 LEU B O 1
ATOM 3480 N N . LEU B 1 110 ? 17.438 15.781 -6.262 1 98.12 110 LEU B N 1
ATOM 3481 C CA . LEU B 1 110 ? 17.031 17.047 -5.633 1 98.12 110 LEU B CA 1
ATOM 3482 C C . LEU B 1 110 ? 17.984 18.172 -6.012 1 98.12 110 LEU B C 1
ATOM 3484 O O . LEU B 1 110 ? 17.766 19.328 -5.645 1 98.12 110 LEU B O 1
ATOM 3488 N N . GLN B 1 111 ? 19.078 17.766 -6.734 1 97.38 111 GLN B N 1
ATOM 3489 C CA . GLN B 1 111 ? 20.094 18.719 -7.168 1 97.38 111 GLN B CA 1
ATOM 3490 C C . GLN B 1 111 ? 20.75 19.406 -5.973 1 97.38 111 GLN B C 1
ATOM 3492 O O . GLN B 1 111 ? 20.859 20.641 -5.945 1 97.38 111 GLN B O 1
ATOM 3497 N N . TRP B 1 112 ? 20.984 18.594 -4.988 1 97.06 112 TRP B N 1
ATOM 3498 C CA . TRP B 1 112 ? 21.766 19 -3.822 1 97.06 112 TRP B CA 1
ATOM 3499 C C . TRP B 1 112 ? 23.156 18.391 -3.863 1 97.06 112 TRP B C 1
ATOM 3501 O O . TRP B 1 112 ? 23.422 17.453 -4.621 1 97.06 112 TRP B O 1
ATOM 3511 N N . GLN B 1 113 ? 24.062 18.969 -3.088 1 95.69 113 GLN B N 1
ATOM 3512 C CA . GLN B 1 113 ? 25.359 18.344 -2.934 1 95.69 113 GLN B CA 1
ATOM 3513 C C . GLN B 1 113 ? 25.266 17.062 -2.104 1 95.69 113 GLN B C 1
ATOM 3515 O O . GLN B 1 113 ? 24.484 17 -1.16 1 95.69 113 GLN B O 1
ATOM 3520 N N . VAL B 1 114 ? 26.094 16.094 -2.471 1 95.38 114 VAL B N 1
ATOM 3521 C CA . VAL B 1 114 ? 26.109 14.805 -1.775 1 95.38 114 VAL B CA 1
ATOM 3522 C C . VAL B 1 114 ? 26.469 15.016 -0.307 1 95.38 114 VAL B C 1
ATOM 3524 O O . VAL B 1 114 ? 25.969 14.305 0.57 1 95.38 114 VAL B O 1
ATOM 3527 N N . GLN B 1 115 ? 27.25 16.078 -0.023 1 95.56 115 GLN B N 1
ATOM 3528 C CA . GLN B 1 115 ? 27.734 16.312 1.333 1 95.56 115 GLN B CA 1
ATOM 3529 C C . GLN B 1 115 ? 26.766 17.203 2.117 1 95.56 115 GLN B C 1
ATOM 3531 O O . GLN B 1 115 ? 26.953 17.406 3.32 1 95.56 115 GLN B O 1
ATOM 3536 N N . ASP B 1 116 ? 25.75 17.641 1.478 1 95 116 ASP B N 1
ATOM 3537 C CA . ASP B 1 116 ? 24.734 18.438 2.154 1 95 116 ASP B CA 1
ATOM 3538 C C . ASP B 1 116 ? 24.094 17.656 3.291 1 95 116 ASP B C 1
ATOM 3540 O O . ASP B 1 116 ? 23.734 16.484 3.121 1 95 116 ASP B O 1
ATOM 3544 N N . SER B 1 117 ? 23.984 18.297 4.43 1 94.88 117 SER B N 1
ATOM 3545 C CA . SER B 1 117 ? 23.391 17.641 5.59 1 94.88 117 SER B CA 1
ATOM 3546 C C . SER B 1 117 ? 21.953 17.203 5.312 1 94.88 117 SER B C 1
ATOM 3548 O O . SER B 1 117 ? 21.5 16.188 5.836 1 94.88 117 SER B O 1
ATOM 3550 N N . ARG B 1 118 ? 21.234 17.922 4.512 1 95.5 118 ARG B N 1
ATOM 3551 C CA . ARG B 1 118 ? 19.859 17.578 4.141 1 95.5 118 ARG B CA 1
ATOM 3552 C C . ARG B 1 118 ? 19.812 16.25 3.396 1 95.5 118 ARG B C 1
ATOM 3554 O O . ARG B 1 118 ? 18.859 15.492 3.537 1 95.5 118 ARG B O 1
ATOM 3561 N N . THR B 1 119 ? 20.844 15.984 2.641 1 97.88 119 THR B N 1
ATOM 3562 C CA . THR B 1 119 ? 20.922 14.727 1.902 1 97.88 119 THR B CA 1
ATOM 3563 C C . THR B 1 119 ? 20.969 13.539 2.859 1 97.88 119 THR B C 1
ATOM 3565 O O . THR B 1 119 ? 20.297 12.531 2.65 1 97.88 119 THR B O 1
ATOM 3568 N N . GLU B 1 120 ? 21.734 13.711 3.879 1 96.5 120 GLU B N 1
ATOM 3569 C CA . GLU B 1 120 ? 21.859 12.641 4.867 1 96.5 120 GLU B CA 1
ATOM 3570 C C . GLU B 1 120 ? 20.516 12.398 5.574 1 96.5 120 GLU B C 1
ATOM 3572 O O . GLU B 1 120 ? 20.125 11.25 5.773 1 96.5 120 GLU B O 1
ATOM 3577 N N . ILE B 1 121 ? 19.875 13.461 5.934 1 95.44 121 ILE B N 1
ATOM 3578 C CA . ILE B 1 121 ? 18.594 13.359 6.621 1 95.44 121 ILE B CA 1
ATOM 3579 C C . ILE B 1 121 ? 17.578 12.617 5.742 1 95.44 121 ILE B C 1
ATOM 3581 O O . ILE B 1 121 ? 16.906 11.695 6.199 1 95.44 121 ILE B O 1
ATOM 3585 N N . LEU B 1 122 ? 17.547 12.977 4.488 1 98.31 122 LEU B N 1
ATOM 3586 C CA . LEU B 1 122 ? 16.578 12.391 3.582 1 98.31 122 LEU B CA 1
ATOM 3587 C C . LEU B 1 122 ? 16.969 10.969 3.211 1 98.31 122 LEU B C 1
ATOM 3589 O O . LEU B 1 122 ? 16.094 10.133 2.941 1 98.31 122 LEU B O 1
ATOM 3593 N N . TRP B 1 123 ? 18.312 10.695 3.154 1 98.5 123 TRP B N 1
ATOM 3594 C CA . TRP B 1 123 ? 18.797 9.336 2.902 1 98.5 123 TRP B CA 1
ATOM 3595 C C . TRP B 1 123 ? 18.25 8.367 3.939 1 98.5 123 TRP B C 1
ATOM 3597 O O . TRP B 1 123 ? 17.703 7.312 3.588 1 98.5 123 TRP B O 1
ATOM 3607 N N . LEU B 1 124 ? 18.234 8.75 5.141 1 97.31 124 LEU B N 1
ATOM 3608 C CA . LEU B 1 124 ? 17.719 7.922 6.227 1 97.31 124 LEU B CA 1
ATOM 3609 C C . LEU B 1 124 ? 16.203 7.91 6.227 1 97.31 124 LEU B C 1
ATOM 3611 O O . LEU B 1 124 ? 15.586 6.863 6.43 1 97.31 124 LEU B O 1
ATOM 3615 N N . LYS B 1 125 ? 15.609 9.078 5.973 1 97 125 LYS B N 1
ATOM 3616 C CA . LYS B 1 125 ? 14.156 9.211 5.961 1 97 125 LYS B CA 1
ATOM 3617 C C . LYS B 1 125 ? 13.531 8.328 4.887 1 97 125 LYS B C 1
ATOM 3619 O O . LYS B 1 125 ? 12.539 7.641 5.141 1 97 125 LYS B O 1
ATOM 3624 N N . MET B 1 126 ? 14.141 8.305 3.738 1 98.62 126 MET B N 1
ATOM 3625 C CA . MET B 1 126 ? 13.609 7.535 2.615 1 98.62 126 MET B CA 1
ATOM 3626 C C . MET B 1 126 ? 13.766 6.035 2.857 1 98.62 126 MET B C 1
ATOM 3628 O O . MET B 1 126 ? 12.922 5.242 2.438 1 98.62 126 MET B O 1
ATOM 3632 N N . TYR B 1 127 ? 14.875 5.652 3.43 1 98.75 127 TYR B N 1
ATOM 3633 C CA . TYR B 1 127 ? 14.969 4.238 3.764 1 98.75 127 TYR B CA 1
ATOM 3634 C C . TYR B 1 127 ? 13.852 3.824 4.711 1 98.75 127 TYR B C 1
ATOM 3636 O O . TYR B 1 127 ? 13.172 2.822 4.48 1 98.75 127 TYR B O 1
ATOM 3644 N N . LYS B 1 128 ? 13.617 4.648 5.711 1 97.5 128 LYS B N 1
ATOM 3645 C CA . LYS B 1 128 ? 12.641 4.348 6.75 1 97.5 128 LYS B CA 1
ATOM 3646 C C . LYS B 1 128 ? 11.227 4.297 6.18 1 97.5 128 LYS B C 1
ATOM 3648 O O . LYS B 1 128 ? 10.469 3.369 6.469 1 97.5 128 LYS B O 1
ATOM 3653 N N . GLU B 1 129 ? 10.953 5.246 5.363 1 97.25 129 GLU B N 1
ATOM 3654 C CA . GLU B 1 129 ? 9.562 5.477 4.977 1 97.25 129 GLU B CA 1
ATOM 3655 C C . GLU B 1 129 ? 9.203 4.695 3.719 1 97.25 129 GLU B C 1
ATOM 3657 O O . GLU B 1 129 ? 8.023 4.508 3.414 1 97.25 129 GLU B O 1
ATOM 3662 N N . PHE B 1 130 ? 10.195 4.242 2.914 1 98.56 130 PHE B N 1
ATOM 3663 C CA . PHE B 1 130 ? 9.852 3.715 1.598 1 98.56 130 PHE B CA 1
ATOM 3664 C C . PHE B 1 130 ? 10.602 2.416 1.324 1 98.56 130 PHE B C 1
ATOM 3666 O O . PHE B 1 130 ? 9.984 1.387 1.039 1 98.56 130 PHE B O 1
ATOM 3673 N N . ILE B 1 131 ? 11.898 2.307 1.524 1 98.81 131 ILE B N 1
ATOM 3674 C CA . ILE B 1 131 ? 12.719 1.214 1.02 1 98.81 131 ILE B CA 1
ATOM 3675 C C . ILE B 1 131 ? 12.672 0.036 1.99 1 98.81 131 ILE B C 1
ATOM 3677 O O . ILE B 1 131 ? 12.672 -1.123 1.57 1 98.81 131 ILE B O 1
ATOM 3681 N N . GLU B 1 132 ? 12.641 0.286 3.283 1 98.75 132 GLU B N 1
ATOM 3682 C CA . GLU B 1 132 ? 12.711 -0.773 4.285 1 98.75 132 GLU B CA 1
ATOM 3683 C C . GLU B 1 132 ? 11.578 -1.783 4.102 1 98.75 132 GLU B C 1
ATOM 3685 O O . GLU B 1 132 ? 11.797 -2.992 4.207 1 98.75 132 GLU B O 1
ATOM 3690 N N . ALA B 1 133 ? 10.445 -1.248 3.834 1 98.38 133 ALA B N 1
ATOM 3691 C CA . ALA B 1 133 ? 9.312 -2.139 3.617 1 98.38 133 ALA B CA 1
ATOM 3692 C C . ALA B 1 133 ? 9.555 -3.064 2.43 1 98.38 133 ALA B C 1
ATOM 3694 O O . ALA B 1 133 ? 9.203 -4.246 2.471 1 98.38 133 ALA B O 1
ATOM 3695 N N . ILE B 1 134 ? 10.102 -2.537 1.382 1 98.56 134 ILE B N 1
ATOM 3696 C CA . ILE B 1 134 ? 10.398 -3.318 0.186 1 98.56 134 ILE B CA 1
ATOM 3697 C C . ILE B 1 134 ? 11.414 -4.406 0.518 1 98.56 134 ILE B C 1
ATOM 3699 O O . ILE B 1 134 ? 11.258 -5.559 0.106 1 98.56 134 ILE B O 1
ATOM 3703 N N . ASP B 1 135 ? 12.43 -4.059 1.283 1 98.56 135 ASP B N 1
ATOM 3704 C CA . ASP B 1 135 ? 13.422 -5.031 1.737 1 98.56 135 ASP B CA 1
ATOM 3705 C C . ASP B 1 135 ? 12.766 -6.137 2.562 1 98.56 135 ASP B C 1
ATOM 3707 O O . ASP B 1 135 ? 13.023 -7.32 2.334 1 98.56 135 ASP B O 1
ATOM 3711 N N . ALA B 1 136 ? 11.969 -5.746 3.492 1 97.75 136 ALA B N 1
ATOM 3712 C CA . ALA B 1 136 ? 11.32 -6.695 4.398 1 97.75 136 ALA B CA 1
ATOM 3713 C C . ALA B 1 136 ? 10.422 -7.66 3.633 1 97.75 136 ALA B C 1
ATOM 3715 O O . ALA B 1 136 ? 10.531 -8.875 3.793 1 97.75 136 ALA B O 1
ATOM 3716 N N . ILE B 1 137 ? 9.633 -7.148 2.793 1 96.19 137 ILE B N 1
ATOM 3717 C CA . ILE B 1 137 ? 8.664 -7.949 2.057 1 96.19 137 ILE B CA 1
ATOM 3718 C C . ILE B 1 137 ? 9.391 -8.93 1.141 1 96.19 137 ILE B C 1
ATOM 3720 O O . ILE B 1 137 ? 9.031 -10.109 1.073 1 96.19 137 ILE B O 1
ATOM 3724 N N . ASP B 1 138 ? 10.375 -8.453 0.478 1 96.44 138 ASP B N 1
ATOM 3725 C CA . ASP B 1 138 ? 11.102 -9.312 -0.447 1 96.44 138 ASP B CA 1
ATOM 3726 C C . ASP B 1 138 ? 11.781 -10.461 0.292 1 96.44 138 ASP B C 1
ATOM 3728 O O . ASP B 1 138 ? 11.914 -11.562 -0.249 1 96.44 138 ASP B O 1
ATOM 3732 N N . ASN B 1 139 ? 12.18 -10.156 1.515 1 94.94 139 ASN B N 1
ATOM 3733 C CA . ASN B 1 139 ? 12.844 -11.18 2.318 1 94.94 139 ASN B CA 1
ATOM 3734 C C . ASN B 1 139 ? 11.844 -11.984 3.135 1 94.94 139 ASN B C 1
ATOM 3736 O O . ASN B 1 139 ? 12.234 -12.797 3.975 1 94.94 139 ASN B O 1
ATOM 3740 N N . GLY B 1 140 ? 10.578 -11.758 2.949 1 92 140 GLY B N 1
ATOM 3741 C CA . GLY B 1 140 ? 9.547 -12.516 3.643 1 92 140 GLY B CA 1
ATOM 3742 C C . GLY B 1 140 ? 9.406 -12.133 5.105 1 92 140 GLY B C 1
ATOM 3743 O O . GLY B 1 140 ? 8.992 -12.953 5.93 1 92 140 GLY B O 1
ATOM 3744 N N . ILE B 1 141 ? 9.719 -10.938 5.453 1 93.06 141 ILE B N 1
ATOM 3745 C CA . ILE B 1 141 ? 9.648 -10.461 6.832 1 93.06 141 ILE B CA 1
ATOM 3746 C C . ILE B 1 141 ? 8.344 -9.695 7.047 1 93.06 141 ILE B C 1
ATOM 3748 O O . ILE B 1 141 ? 8.078 -8.695 6.367 1 93.06 141 ILE B O 1
ATOM 3752 N N . SER B 1 142 ? 7.621 -10.148 8.031 1 91.38 142 SER B N 1
ATOM 3753 C CA . SER B 1 142 ? 6.379 -9.469 8.391 1 91.38 142 SER B CA 1
ATOM 3754 C C . SER B 1 142 ? 6.633 -8.312 9.352 1 91.38 142 SER B C 1
ATOM 3756 O O . SER B 1 142 ? 7.562 -8.367 10.156 1 91.38 142 SER B O 1
ATOM 3758 N N . ALA B 1 143 ? 5.812 -7.316 9.234 1 93.5 143 ALA B N 1
ATOM 3759 C CA . ALA B 1 143 ? 5.938 -6.184 10.148 1 93.5 143 ALA B CA 1
ATOM 3760 C C . ALA B 1 143 ? 5.473 -6.551 11.555 1 93.5 143 ALA B C 1
ATOM 3762 O O . ALA B 1 143 ? 5.758 -5.836 12.516 1 93.5 143 ALA B O 1
ATOM 3763 N N . TYR B 1 144 ? 4.727 -7.668 11.672 1 92.62 144 TYR B N 1
ATOM 3764 C CA . TYR B 1 144 ? 4.148 -8.094 12.938 1 92.62 144 TYR B CA 1
ATOM 3765 C C . TYR B 1 144 ? 4.426 -9.578 13.195 1 92.62 144 TYR B C 1
ATOM 3767 O O . TYR B 1 144 ? 4.746 -10.32 12.266 1 92.62 144 TYR B O 1
ATOM 3775 N N . PRO B 1 145 ? 4.25 -9.969 14.445 1 90.5 145 PRO B N 1
ATOM 3776 C CA . PRO B 1 145 ? 4.457 -11.383 14.758 1 90.5 145 PRO B CA 1
ATOM 3777 C C . PRO B 1 145 ? 3.539 -12.305 13.961 1 90.5 145 PRO B C 1
ATOM 3779 O O . PRO B 1 145 ? 2.371 -11.977 13.742 1 90.5 145 PRO B O 1
ATOM 3782 N N . SER B 1 146 ? 4.059 -13.43 13.586 1 85.88 146 SER B N 1
ATOM 3783 C CA . SER B 1 146 ? 3.381 -14.352 12.68 1 85.88 146 SER B CA 1
ATOM 3784 C C . SER B 1 146 ? 2.168 -14.992 13.344 1 85.88 146 SER B C 1
ATOM 3786 O O . SER B 1 146 ? 1.27 -15.492 12.664 1 85.88 146 SER B O 1
ATOM 3788 N N . ASP B 1 147 ? 2.133 -15.055 14.57 1 88 147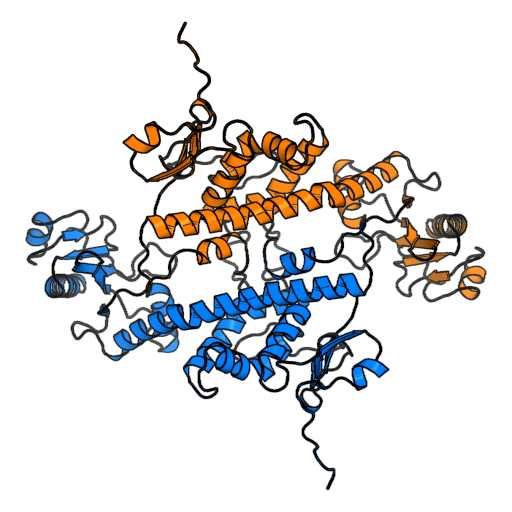 ASP B N 1
ATOM 3789 C CA . ASP B 1 147 ? 1.052 -15.727 15.281 1 88 147 ASP B CA 1
ATOM 3790 C C . ASP B 1 147 ? -0.157 -14.805 15.438 1 88 147 ASP B C 1
ATOM 3792 O O . ASP B 1 147 ? -1.213 -15.234 15.906 1 88 147 ASP B O 1
ATOM 3796 N N . ILE B 1 148 ? -0.007 -13.617 15.039 1 89.88 148 ILE B N 1
ATOM 3797 C CA . ILE B 1 148 ? -1.124 -12.68 15.102 1 89.88 148 ILE B CA 1
ATOM 3798 C C . ILE B 1 148 ? -1.704 -12.477 13.703 1 89.88 148 ILE B C 1
ATOM 3800 O O . ILE B 1 148 ? -1.011 -12 12.805 1 89.88 148 ILE B O 1
ATOM 3804 N N . LYS B 1 149 ? -2.955 -12.789 13.578 1 89.25 149 LYS B N 1
ATOM 3805 C CA . LYS B 1 149 ? -3.643 -12.617 12.305 1 89.25 149 LYS B CA 1
ATOM 3806 C C . LYS B 1 149 ? -4.188 -11.203 12.148 1 89.25 149 LYS B C 1
ATOM 3808 O O . LYS B 1 149 ? -4.797 -10.664 13.078 1 89.25 149 LYS B O 1
ATOM 3813 N N . PRO B 1 150 ? -3.992 -10.617 11 1 93.38 150 PRO B N 1
ATOM 3814 C CA . PRO B 1 150 ? -4.551 -9.281 10.797 1 93.38 150 PRO B CA 1
ATOM 3815 C C . PRO B 1 150 ? -6.074 -9.281 10.711 1 93.38 150 PRO B C 1
ATOM 3817 O O . PRO B 1 150 ? -6.668 -10.234 10.195 1 93.38 150 PRO B O 1
ATOM 3820 N N . SER B 1 151 ? -6.691 -8.188 11.133 1 94.44 151 SER B N 1
ATOM 3821 C CA . SER B 1 151 ? -8.148 -8.07 11.117 1 94.44 151 SER B CA 1
ATOM 3822 C C . SER B 1 151 ? -8.672 -7.832 9.711 1 94.44 151 SER B C 1
ATOM 3824 O O . SER B 1 151 ? -9.859 -8.008 9.445 1 94.44 151 SER B O 1
ATOM 3826 N N . TYR B 1 152 ? -7.859 -7.414 8.82 1 95.06 152 TYR B N 1
ATOM 3827 C CA . TYR B 1 152 ? -8.18 -7.238 7.41 1 95.06 152 TYR B CA 1
ATOM 3828 C C . TYR B 1 152 ? -6.922 -7.32 6.551 1 95.06 152 TYR B C 1
ATOM 3830 O O . TYR B 1 152 ? -5.805 -7.258 7.066 1 95.06 152 TYR B O 1
ATOM 3838 N N . ARG B 1 153 ? -7.113 -7.422 5.242 1 93.44 153 ARG B N 1
ATOM 3839 C CA . ARG B 1 153 ? -6 -7.594 4.316 1 93.44 153 ARG B CA 1
ATOM 3840 C C . ARG B 1 153 ? -5.605 -6.262 3.686 1 93.44 153 ARG B C 1
ATOM 3842 O O . ARG B 1 153 ? -6.465 -5.438 3.373 1 93.44 153 ARG B O 1
ATOM 3849 N N . MET B 1 154 ? -4.301 -6.043 3.604 1 91.69 154 MET B N 1
ATOM 3850 C CA . MET B 1 154 ? -3.727 -4.918 2.873 1 91.69 154 MET B CA 1
ATOM 3851 C C . MET B 1 154 ? -2.928 -5.398 1.668 1 91.69 154 MET B C 1
ATOM 3853 O O . MET B 1 154 ? -1.897 -6.059 1.823 1 91.69 154 MET B O 1
ATOM 3857 N N . ARG B 1 155 ? -3.404 -5.051 0.473 1 93.81 155 ARG B N 1
ATOM 3858 C CA . ARG B 1 155 ? -2.756 -5.598 -0.714 1 93.81 155 ARG B CA 1
ATOM 3859 C C . ARG B 1 155 ? -2.549 -4.516 -1.771 1 93.81 155 ARG B C 1
ATOM 3861 O O . ARG B 1 155 ? -2.57 -4.805 -2.971 1 93.81 155 ARG B O 1
ATOM 3868 N N . THR B 1 156 ? -2.447 -3.291 -1.313 1 97.5 156 THR B N 1
ATOM 3869 C CA . THR B 1 156 ? -2.328 -2.205 -2.281 1 97.5 156 THR B CA 1
ATOM 3870 C C . THR B 1 156 ? -0.971 -1.519 -2.16 1 97.5 156 THR B C 1
ATOM 3872 O O . THR B 1 156 ? -0.775 -0.422 -2.688 1 97.5 156 THR B O 1
ATOM 3875 N N . ASP B 1 157 ? -0.023 -2.146 -1.403 1 97.31 157 ASP B N 1
ATOM 3876 C CA . ASP B 1 157 ? 1.312 -1.569 -1.294 1 97.31 157 ASP B CA 1
ATOM 3877 C C . ASP B 1 157 ? 2.078 -1.7 -2.609 1 97.31 157 ASP B C 1
ATOM 3879 O O . ASP B 1 157 ? 1.651 -2.424 -3.512 1 97.31 157 ASP B O 1
ATOM 3883 N N . VAL B 1 158 ? 3.166 -1.026 -2.666 1 98.56 158 VAL B N 1
ATOM 3884 C CA . VAL B 1 158 ? 3.869 -0.9 -3.939 1 98.56 158 VAL B CA 1
ATOM 3885 C C . VAL B 1 158 ? 4.441 -2.256 -4.352 1 98.56 158 VAL B C 1
ATOM 3887 O O . VAL B 1 158 ? 4.5 -2.574 -5.539 1 98.56 158 VAL B O 1
ATOM 3890 N N . SER B 1 159 ? 4.883 -3.1 -3.408 1 98.31 159 SER B N 1
ATOM 3891 C CA . SER B 1 159 ? 5.395 -4.426 -3.736 1 98.31 159 SER B CA 1
ATOM 3892 C C . SER B 1 159 ? 4.312 -5.289 -4.379 1 98.31 159 SER B C 1
ATOM 3894 O O . SER B 1 159 ? 4.57 -5.98 -5.367 1 98.31 159 SER B O 1
ATOM 3896 N N . ALA B 1 160 ? 3.113 -5.211 -3.824 1 97.44 160 ALA B N 1
ATOM 3897 C CA . ALA B 1 160 ? 1.99 -5.941 -4.406 1 97.44 160 ALA B CA 1
ATOM 3898 C C . ALA B 1 160 ? 1.689 -5.449 -5.82 1 97.44 160 ALA B C 1
ATOM 3900 O O . ALA B 1 160 ? 1.518 -6.25 -6.742 1 97.44 160 ALA B O 1
ATOM 3901 N N . ARG B 1 161 ? 1.647 -4.176 -5.973 1 98.44 161 ARG B N 1
ATOM 3902 C CA . ARG B 1 161 ? 1.279 -3.586 -7.258 1 98.44 161 ARG B CA 1
ATOM 3903 C C . ARG B 1 161 ? 2.299 -3.939 -8.336 1 98.44 161 ARG B C 1
ATOM 3905 O O . ARG B 1 161 ? 1.936 -4.164 -9.492 1 98.44 161 ARG B O 1
ATOM 3912 N N . VAL B 1 162 ? 3.549 -3.959 -7.965 1 98.69 162 VAL B N 1
ATOM 3913 C CA . VAL B 1 162 ? 4.574 -4.418 -8.898 1 98.69 162 VAL B CA 1
ATOM 3914 C C . VAL B 1 162 ? 4.32 -5.883 -9.258 1 98.69 162 VAL B C 1
ATOM 3916 O O . VAL B 1 162 ? 4.402 -6.258 -10.43 1 98.69 162 VAL B O 1
ATOM 3919 N N . GLY B 1 163 ? 4.02 -6.684 -8.281 1 98.06 163 GLY B N 1
ATOM 3920 C CA . GLY B 1 163 ? 3.699 -8.078 -8.531 1 98.06 163 GLY B CA 1
ATOM 3921 C C . GLY B 1 163 ? 2.539 -8.266 -9.484 1 98.06 163 GLY B C 1
ATOM 3922 O O . GLY B 1 163 ? 2.535 -9.203 -10.289 1 98.06 163 GLY B O 1
ATOM 3923 N N . PHE B 1 164 ? 1.589 -7.352 -9.445 1 97.75 164 PHE B N 1
ATOM 3924 C CA . PHE B 1 164 ? 0.385 -7.445 -10.258 1 97.75 164 PHE B CA 1
ATOM 3925 C C . PHE B 1 164 ? 0.708 -7.191 -11.727 1 97.75 164 PHE B C 1
ATOM 3927 O O . PHE B 1 164 ? -0.11 -7.477 -12.609 1 97.75 164 PHE B O 1
ATOM 3934 N N . LEU B 1 165 ? 1.869 -6.684 -11.984 1 98.06 165 LEU B N 1
ATOM 3935 C CA . LEU B 1 165 ? 2.225 -6.359 -13.359 1 98.06 165 LEU B CA 1
ATOM 3936 C C . LEU B 1 165 ? 2.795 -7.578 -14.078 1 98.06 165 LEU B C 1
ATOM 3938 O O . LEU B 1 165 ? 2.918 -7.578 -15.305 1 98.06 165 LEU B O 1
ATOM 3942 N N . ASN B 1 166 ? 3.172 -8.625 -13.281 1 97.62 166 ASN B N 1
ATOM 3943 C CA . ASN B 1 166 ? 3.6 -9.859 -13.93 1 97.62 166 ASN B CA 1
ATOM 3944 C C . ASN B 1 166 ? 2.475 -10.477 -14.758 1 97.62 166 ASN B C 1
ATOM 3946 O O . ASN B 1 166 ? 1.297 -10.297 -14.445 1 97.62 166 ASN B O 1
ATOM 3950 N N . PRO B 1 167 ? 2.84 -11.195 -15.789 1 96.25 167 PRO B N 1
ATOM 3951 C CA . PRO B 1 167 ? 1.795 -11.859 -16.578 1 96.25 167 PRO B CA 1
ATOM 3952 C C . PRO B 1 167 ? 0.953 -12.82 -15.734 1 96.25 167 PRO B C 1
ATOM 3954 O O . PRO B 1 167 ? 1.48 -13.5 -14.852 1 96.25 167 PRO B O 1
ATOM 3957 N N . ARG B 1 168 ? -0.36 -12.789 -16.047 1 94.56 168 ARG B N 1
ATOM 3958 C CA . ARG B 1 168 ? -1.271 -13.742 -15.43 1 94.56 168 ARG B CA 1
ATOM 3959 C C . ARG B 1 168 ? -0.979 -15.164 -15.898 1 94.56 168 ARG B C 1
ATOM 3961 O O . ARG B 1 168 ? -0.375 -15.359 -16.953 1 94.56 168 ARG B O 1
ATOM 3968 N N . TRP B 1 169 ? -1.433 -16.141 -15.141 1 90.69 169 TRP B N 1
ATOM 3969 C CA . TRP B 1 169 ? -1.146 -17.547 -15.422 1 90.69 169 TRP B CA 1
ATOM 3970 C C . TRP B 1 169 ? -1.741 -17.969 -16.766 1 90.69 169 TRP B C 1
ATOM 3972 O O . TRP B 1 169 ? -1.217 -18.859 -17.422 1 90.69 169 TRP B O 1
ATOM 3982 N N . ASN B 1 170 ? -2.816 -17.297 -17.109 1 92.69 170 ASN B N 1
ATOM 3983 C CA . ASN B 1 170 ? -3.518 -17.719 -18.312 1 92.69 170 ASN B CA 1
ATOM 3984 C C . ASN B 1 170 ? -3.211 -16.797 -19.484 1 92.69 170 ASN B C 1
ATOM 3986 O O . ASN B 1 170 ? -3.973 -16.734 -20.453 1 92.69 170 ASN B O 1
ATOM 3990 N N . VAL B 1 171 ? -2.158 -16.047 -19.391 1 91.81 171 VAL B N 1
ATOM 3991 C CA . VAL B 1 171 ? -1.65 -15.203 -20.453 1 91.81 171 VAL B CA 1
ATOM 3992 C C . VAL B 1 171 ? -0.233 -15.633 -20.828 1 91.81 171 VAL B C 1
ATOM 3994 O O . VAL B 1 171 ? 0.64 -15.727 -19.953 1 91.81 171 VAL B O 1
ATOM 3997 N N . HIS B 1 172 ? -0.082 -15.977 -22.094 1 89.06 172 HIS B N 1
ATOM 3998 C CA . HIS B 1 172 ? 1.251 -16.328 -22.562 1 89.06 172 HIS B CA 1
ATOM 3999 C C . HIS B 1 172 ? 2.041 -15.086 -22.953 1 89.06 172 HIS B C 1
ATOM 4001 O O . HIS B 1 172 ? 1.694 -14.406 -23.922 1 89.06 172 HIS B O 1
ATOM 4007 N N . ALA B 1 173 ? 3.049 -14.836 -22.188 1 92.31 173 ALA B N 1
ATOM 4008 C CA . ALA B 1 173 ? 3.893 -13.68 -22.469 1 92.31 173 ALA B CA 1
ATOM 4009 C C . ALA B 1 173 ? 5.285 -14.109 -22.922 1 92.31 173 ALA B C 1
ATOM 4011 O O . ALA B 1 173 ? 5.883 -15.016 -22.328 1 92.31 173 ALA B O 1
ATOM 4012 N N . THR B 1 174 ? 5.77 -13.453 -24 1 94.75 174 THR B N 1
ATOM 4013 C CA . THR B 1 174 ? 7.141 -13.68 -24.438 1 94.75 174 THR B CA 1
ATOM 4014 C C . THR B 1 174 ? 8.141 -13.023 -23.5 1 94.75 174 THR B C 1
ATOM 4016 O O . THR B 1 174 ? 7.77 -12.141 -22.719 1 94.75 174 THR B O 1
ATOM 4019 N N . PRO B 1 175 ? 9.344 -13.469 -23.594 1 94.44 175 PRO B N 1
ATOM 4020 C CA . PRO B 1 175 ? 10.367 -12.828 -22.75 1 94.44 175 PRO B CA 1
ATOM 4021 C C . PRO B 1 175 ? 10.445 -11.32 -22.984 1 94.44 175 PRO B C 1
ATOM 4023 O O . PRO B 1 175 ? 10.609 -10.555 -22.031 1 94.44 175 PRO B O 1
ATOM 4026 N N . ASP B 1 176 ? 10.312 -10.906 -24.188 1 96.12 176 ASP B N 1
ATOM 4027 C CA . ASP B 1 176 ? 10.359 -9.477 -24.5 1 96.12 176 ASP B CA 1
ATOM 4028 C C . ASP B 1 176 ? 9.188 -8.734 -23.859 1 96.12 176 ASP B C 1
ATOM 4030 O O . ASP B 1 176 ? 9.336 -7.598 -23.422 1 96.12 176 ASP B O 1
ATOM 4034 N N . GLU B 1 177 ? 8.117 -9.367 -23.875 1 97.12 177 GLU B N 1
ATOM 4035 C CA . GLU B 1 177 ? 6.938 -8.773 -23.25 1 97.12 177 GLU B CA 1
ATOM 4036 C C . GLU B 1 177 ? 7.105 -8.656 -21.734 1 97.12 177 GLU B C 1
ATOM 4038 O O . GLU B 1 177 ? 6.73 -7.652 -21.141 1 97.12 177 GLU B O 1
ATOM 4043 N N . VAL B 1 178 ? 7.668 -9.672 -21.188 1 97.5 178 VAL B N 1
ATOM 4044 C CA . VAL B 1 178 ? 7.926 -9.648 -19.75 1 97.5 178 VAL B CA 1
ATOM 4045 C C . VAL B 1 178 ? 8.922 -8.539 -19.422 1 97.5 178 VAL B C 1
ATOM 4047 O O . VAL B 1 178 ? 8.758 -7.832 -18.438 1 97.5 178 VAL B O 1
ATOM 4050 N N . ASP B 1 179 ? 9.859 -8.367 -20.234 1 97.75 179 ASP B N 1
ATOM 4051 C CA . ASP B 1 179 ? 10.852 -7.309 -20.031 1 97.75 179 ASP B CA 1
ATOM 4052 C C . ASP B 1 179 ? 10.203 -5.93 -20.109 1 97.75 179 ASP B C 1
ATOM 4054 O O . ASP B 1 179 ? 10.578 -5.016 -19.375 1 97.75 179 ASP B O 1
ATOM 4058 N N . SER B 1 180 ? 9.281 -5.812 -21.062 1 98.12 180 SER B N 1
ATOM 4059 C CA . SER B 1 180 ? 8.555 -4.551 -21.156 1 98.12 180 SER B CA 1
ATOM 4060 C C . SER B 1 180 ? 7.754 -4.281 -19.891 1 98.12 180 SER B C 1
ATOM 4062 O O . SER B 1 180 ? 7.668 -3.137 -19.438 1 98.12 180 SER B O 1
ATOM 4064 N N . LEU B 1 181 ? 7.184 -5.301 -19.359 1 98.56 181 LEU B N 1
ATOM 4065 C CA . LEU B 1 181 ? 6.441 -5.172 -18.109 1 98.56 181 LEU B CA 1
ATOM 4066 C C . LEU B 1 181 ? 7.375 -4.836 -16.953 1 98.56 181 LEU B C 1
ATOM 4068 O O . LEU B 1 181 ? 6.996 -4.109 -16.031 1 98.56 181 LEU B O 1
ATOM 4072 N N . PHE B 1 182 ? 8.57 -5.391 -17.062 1 98.69 182 PHE B N 1
ATOM 4073 C CA . PHE B 1 182 ? 9.57 -5.074 -16.047 1 98.69 182 PHE B CA 1
ATOM 4074 C C . PHE B 1 182 ? 9.891 -3.586 -16.047 1 98.69 182 PHE B C 1
ATOM 4076 O O . PHE B 1 182 ? 10.016 -2.973 -14.984 1 98.69 182 PHE B O 1
ATOM 4083 N N . VAL B 1 183 ? 10.016 -3.033 -17.172 1 98.62 183 VAL B N 1
ATOM 4084 C CA . VAL B 1 183 ? 10.273 -1.604 -17.281 1 98.62 183 VAL B CA 1
ATOM 4085 C C . VAL B 1 183 ? 9.117 -0.813 -16.672 1 98.62 183 VAL B C 1
ATOM 4087 O O . VAL B 1 183 ? 9.336 0.162 -15.953 1 98.62 183 VAL B O 1
ATOM 4090 N N . LYS B 1 184 ? 7.922 -1.255 -16.938 1 98.75 184 LYS B N 1
ATOM 4091 C CA . LYS B 1 184 ? 6.742 -0.618 -16.344 1 98.75 184 LYS B CA 1
ATOM 4092 C C . LYS B 1 184 ? 6.77 -0.702 -14.828 1 98.75 184 LYS B C 1
ATOM 4094 O O . LYS B 1 184 ? 6.438 0.267 -14.141 1 98.75 184 LYS B O 1
ATOM 4099 N N . ALA B 1 185 ? 7.172 -1.836 -14.359 1 98.88 185 ALA B N 1
ATOM 4100 C CA . ALA B 1 185 ? 7.27 -2.053 -12.914 1 98.88 185 ALA B CA 1
ATOM 4101 C C . ALA B 1 185 ? 8.32 -1.141 -12.297 1 98.88 185 ALA B C 1
ATOM 4103 O O . ALA B 1 185 ? 8.086 -0.531 -11.25 1 98.88 185 ALA B O 1
ATOM 4104 N N . SER B 1 186 ? 9.406 -1.069 -12.945 1 98.88 186 SER B N 1
ATOM 4105 C CA . SER B 1 186 ? 10.5 -0.216 -12.484 1 98.88 186 SER B CA 1
ATOM 4106 C C . SER B 1 186 ? 10.07 1.248 -12.445 1 98.88 186 SER B C 1
ATOM 4108 O O . SER B 1 186 ? 10.32 1.943 -11.453 1 98.88 186 SER B O 1
ATOM 4110 N N . ASN B 1 187 ? 9.406 1.651 -13.469 1 98.75 187 ASN B N 1
ATOM 4111 C CA . ASN B 1 187 ? 8.93 3.029 -13.523 1 98.75 187 ASN B CA 1
ATOM 4112 C C . ASN B 1 187 ? 7.859 3.295 -12.469 1 98.75 187 ASN B C 1
ATOM 4114 O O . ASN B 1 187 ? 7.785 4.395 -11.914 1 98.75 187 ASN B O 1
ATOM 4118 N N . LEU B 1 188 ? 7.062 2.32 -12.227 1 98.75 188 LEU B N 1
ATOM 4119 C CA . LEU B 1 188 ? 6.02 2.465 -11.219 1 98.75 188 LEU B CA 1
ATOM 4120 C C . LEU B 1 188 ? 6.625 2.711 -9.836 1 98.75 188 LEU B C 1
ATOM 4122 O O . LEU B 1 188 ? 6.328 3.723 -9.195 1 98.75 188 LEU B O 1
ATOM 4126 N N . VAL B 1 189 ? 7.48 1.856 -9.422 1 98.81 189 VAL B N 1
ATOM 4127 C CA . VAL B 1 189 ? 8.047 1.955 -8.078 1 98.81 189 VAL B CA 1
ATOM 4128 C C . VAL B 1 189 ? 9.023 3.125 -8.016 1 98.81 189 VAL B C 1
ATOM 4130 O O . VAL B 1 189 ? 9.086 3.832 -7.004 1 98.81 189 VAL B O 1
ATOM 4133 N N . GLY B 1 190 ? 9.75 3.33 -9.062 1 98.88 190 GLY B N 1
ATOM 4134 C CA . GLY B 1 190 ? 10.648 4.473 -9.109 1 98.88 190 GLY B CA 1
ATOM 4135 C C . GLY B 1 190 ? 9.922 5.805 -9.062 1 98.88 190 GLY B C 1
ATOM 4136 O O . GLY B 1 190 ? 10.383 6.742 -8.406 1 98.88 190 GLY B O 1
ATOM 4137 N N . GLY B 1 191 ? 8.844 5.852 -9.797 1 98.69 191 GLY B N 1
ATOM 4138 C CA . GLY B 1 191 ? 8.039 7.059 -9.758 1 98.69 191 GLY B CA 1
ATOM 4139 C C . GLY B 1 191 ? 7.516 7.387 -8.367 1 98.69 191 GLY B C 1
ATOM 4140 O O . GLY B 1 191 ? 7.531 8.547 -7.949 1 98.69 191 GLY B O 1
ATOM 4141 N N . GLU B 1 192 ? 7.074 6.43 -7.707 1 98.62 192 GLU B N 1
ATOM 4142 C CA . GLU B 1 192 ? 6.582 6.637 -6.348 1 98.62 192 GLU B CA 1
ATOM 4143 C C . GLU B 1 192 ? 7.711 7.066 -5.414 1 98.62 192 GLU B C 1
ATOM 4145 O O . GLU B 1 192 ? 7.516 7.918 -4.547 1 98.62 192 GLU B O 1
ATOM 4150 N N . PHE B 1 193 ? 8.898 6.406 -5.543 1 98.81 193 PHE B N 1
ATOM 4151 C CA . PHE B 1 193 ? 10.07 6.82 -4.781 1 98.81 193 PHE B CA 1
ATOM 4152 C C . PHE B 1 193 ? 10.359 8.305 -4.988 1 98.81 193 PHE B C 1
ATOM 4154 O O . PHE B 1 193 ? 10.547 9.047 -4.023 1 98.81 193 PHE B O 1
ATOM 4161 N N . HIS B 1 194 ? 10.336 8.672 -6.223 1 98.81 194 HIS B N 1
ATOM 4162 C CA . HIS B 1 194 ? 10.648 10.047 -6.578 1 98.81 194 HIS B CA 1
ATOM 4163 C C . HIS B 1 194 ? 9.633 11.016 -5.988 1 98.81 194 HIS B C 1
ATOM 4165 O O . HIS B 1 194 ? 10 12.07 -5.473 1 98.81 194 HIS B O 1
ATOM 4171 N N . GLU B 1 195 ? 8.383 10.688 -6.086 1 98.31 195 GLU B N 1
ATOM 4172 C CA . GLU B 1 195 ? 7.328 11.547 -5.562 1 98.31 195 GLU B CA 1
ATOM 4173 C C . GLU B 1 195 ? 7.461 11.727 -4.051 1 98.31 195 GLU B C 1
ATOM 41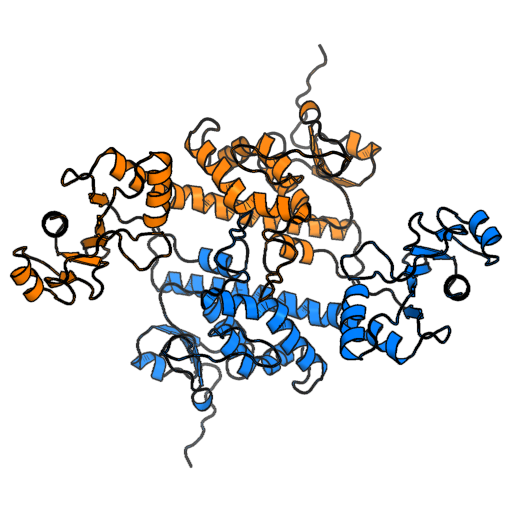75 O O . GLU B 1 195 ? 7.301 12.836 -3.539 1 98.31 195 GLU B O 1
ATOM 4180 N N . ARG B 1 196 ? 7.723 10.656 -3.375 1 98.44 196 ARG B N 1
ATOM 4181 C CA . ARG B 1 196 ? 7.891 10.734 -1.928 1 98.44 196 ARG B CA 1
ATOM 4182 C C . ARG B 1 196 ? 9.125 11.555 -1.568 1 98.44 196 ARG B C 1
ATOM 4184 O O . ARG B 1 196 ? 9.094 12.367 -0.646 1 98.44 196 ARG B O 1
ATOM 4191 N N . LEU B 1 197 ? 10.156 11.297 -2.307 1 98.81 197 LEU B N 1
ATOM 4192 C CA . LEU B 1 197 ? 11.375 12.062 -2.068 1 98.81 197 LEU B CA 1
ATOM 4193 C C . LEU B 1 197 ? 11.125 13.555 -2.27 1 98.81 197 LEU B C 1
ATOM 4195 O O . LEU B 1 197 ? 11.578 14.375 -1.471 1 98.81 197 LEU B O 1
ATOM 4199 N N . ASP B 1 198 ? 10.492 13.852 -3.314 1 98.38 198 ASP B N 1
ATOM 4200 C CA . ASP B 1 198 ? 10.164 15.25 -3.584 1 98.38 198 ASP B CA 1
ATOM 4201 C C . ASP B 1 198 ? 9.383 15.859 -2.426 1 98.38 198 ASP B C 1
ATOM 4203 O O . ASP B 1 198 ? 9.695 16.969 -1.972 1 98.38 198 ASP B O 1
ATOM 4207 N N . TYR B 1 199 ? 8.438 15.211 -1.945 1 98.06 199 TYR B N 1
ATOM 4208 C CA . TYR B 1 199 ? 7.66 15.68 -0.802 1 98.06 199 TYR B CA 1
ATOM 4209 C C . TYR B 1 199 ? 8.555 15.898 0.413 1 98.06 199 TYR B C 1
ATOM 4211 O O . TYR B 1 199 ? 8.477 16.938 1.074 1 98.06 199 TYR B O 1
ATOM 4219 N N . TYR B 1 200 ? 9.344 14.914 0.74 1 98 200 TYR B N 1
ATOM 4220 C CA . TYR B 1 200 ? 10.195 15.016 1.919 1 98 200 TYR B CA 1
ATOM 4221 C C . TYR B 1 200 ? 11.211 16.141 1.764 1 98 200 TYR B C 1
ATOM 4223 O O . TYR B 1 200 ? 11.57 16.812 2.74 1 98 200 TYR B O 1
ATOM 4231 N N . GLY B 1 201 ? 11.625 16.359 0.584 1 98.06 201 GLY B N 1
ATOM 4232 C CA . GLY B 1 201 ? 12.617 17.406 0.33 1 98.06 201 GLY B CA 1
ATOM 4233 C C . GLY B 1 201 ? 12.023 18.797 0.288 1 98.06 201 GLY B C 1
ATOM 4234 O O . GLY B 1 201 ? 12.664 19.766 0.689 1 98.06 201 GLY B O 1
ATOM 4235 N N . THR B 1 202 ? 10.789 18.891 -0.148 1 97.19 202 THR B N 1
ATOM 4236 C CA . THR B 1 202 ? 10.281 20.234 -0.459 1 97.19 202 THR B CA 1
ATOM 4237 C C . THR B 1 202 ? 9.172 20.625 0.513 1 97.19 202 THR B C 1
ATOM 4239 O O . THR B 1 202 ? 8.766 21.781 0.56 1 97.19 202 THR B O 1
ATOM 4242 N N . ALA B 1 203 ? 8.727 19.719 1.272 1 96.94 203 ALA B N 1
ATOM 4243 C CA . ALA B 1 203 ? 7.645 20.031 2.203 1 96.94 203 ALA B CA 1
ATOM 4244 C C . ALA B 1 203 ? 7.988 19.562 3.617 1 96.94 203 ALA B C 1
ATOM 4246 O O . ALA B 1 203 ? 8.023 20.375 4.547 1 96.94 203 ALA B O 1
ATOM 4247 N N . TRP B 1 204 ? 8.32 18.312 3.736 1 97.19 204 TRP B N 1
ATOM 4248 C CA . TRP B 1 204 ? 8.586 17.75 5.051 1 97.19 204 TRP B CA 1
ATOM 4249 C C . TRP B 1 204 ? 9.812 18.391 5.688 1 97.19 204 TRP B C 1
ATOM 4251 O O . TRP B 1 204 ? 9.758 18.844 6.836 1 97.19 204 TRP B O 1
ATOM 4261 N N . LEU B 1 205 ? 10.898 18.453 4.992 1 96.94 205 LEU B N 1
ATOM 4262 C CA . LEU B 1 205 ? 12.156 18.953 5.535 1 96.94 205 LEU B CA 1
ATOM 4263 C C . LEU B 1 205 ? 12.039 20.438 5.867 1 96.94 205 LEU B C 1
ATOM 4265 O O . LEU B 1 205 ? 12.445 20.875 6.945 1 96.94 205 LEU B O 1
ATOM 4269 N N . PRO B 1 206 ? 11.453 21.234 5.008 1 95.94 206 PRO B N 1
ATOM 4270 C CA . PRO B 1 206 ? 11.258 22.641 5.355 1 95.94 206 PRO B CA 1
ATOM 4271 C C . PRO B 1 206 ? 10.438 22.828 6.633 1 95.94 206 PRO B C 1
ATOM 4273 O O . PRO B 1 206 ? 10.742 23.703 7.445 1 95.94 206 PRO B O 1
ATOM 4276 N N . ALA B 1 207 ? 9.422 22.078 6.793 1 96.31 207 ALA B N 1
ATOM 4277 C CA . ALA B 1 207 ? 8.648 22.141 8.023 1 96.31 207 ALA B CA 1
ATOM 4278 C C . ALA B 1 207 ? 9.516 21.797 9.234 1 96.31 207 ALA B C 1
ATOM 4280 O O . ALA B 1 207 ? 9.445 22.469 10.266 1 96.31 207 ALA B O 1
ATOM 4281 N N . ARG B 1 208 ? 10.281 20.797 9.086 1 95.38 208 ARG B N 1
ATOM 4282 C CA . ARG B 1 208 ? 11.203 20.406 10.148 1 95.38 208 ARG B CA 1
ATOM 4283 C C . ARG B 1 208 ? 12.141 21.547 10.516 1 95.38 208 ARG B C 1
ATOM 4285 O O . ARG B 1 208 ? 12.391 21.781 11.703 1 95.38 208 ARG B O 1
ATOM 4292 N N . GLU B 1 209 ? 12.609 22.188 9.57 1 94.31 209 GLU B N 1
ATOM 4293 C CA . GLU B 1 209 ? 13.547 23.281 9.781 1 94.31 209 GLU B CA 1
ATOM 4294 C C . GLU B 1 209 ? 12.891 24.438 10.531 1 94.31 209 GLU B C 1
ATOM 4296 O O . GLU B 1 209 ? 13.523 25.094 11.359 1 94.31 209 GLU B O 1
ATOM 4301 N N . ILE B 1 210 ? 11.664 24.641 10.219 1 94.56 210 ILE B N 1
ATOM 4302 C CA . ILE B 1 210 ? 10.914 25.703 10.906 1 94.56 210 ILE B CA 1
ATOM 4303 C C . ILE B 1 210 ? 10.805 25.359 12.391 1 94.56 210 ILE B C 1
ATOM 4305 O O . ILE B 1 210 ? 11.07 26.203 13.25 1 94.56 210 ILE B O 1
ATOM 4309 N N . VAL B 1 211 ? 10.492 24.172 12.656 1 95.38 211 VAL B N 1
ATOM 4310 C CA . VAL B 1 211 ? 10.336 23.734 14.039 1 95.38 211 VAL B CA 1
ATOM 4311 C C . VAL B 1 211 ? 11.695 23.766 14.75 1 95.38 211 VAL B C 1
ATOM 4313 O O . VAL B 1 211 ? 11.805 24.25 15.875 1 95.38 211 VAL B O 1
ATOM 4316 N N . MET B 1 212 ? 12.688 23.297 14.086 1 94.44 212 MET B N 1
ATOM 4317 C CA . MET B 1 212 ? 14.039 23.281 14.641 1 94.44 212 MET B CA 1
ATOM 4318 C C . MET B 1 212 ? 14.5 24.703 14.945 1 94.44 212 MET B C 1
ATOM 4320 O O . MET B 1 212 ? 15.055 24.953 16.016 1 94.44 212 MET B O 1
ATOM 4324 N N . SER B 1 213 ? 14.281 25.562 14.039 1 94.12 213 SER B N 1
ATOM 4325 C CA . SER B 1 213 ? 14.672 26.953 14.227 1 94.12 213 SER B CA 1
ATOM 4326 C C . SER B 1 213 ? 13.961 27.578 15.422 1 94.12 213 SER B C 1
ATOM 4328 O O . SER B 1 213 ? 14.57 28.297 16.203 1 94.12 213 SER B O 1
ATOM 4330 N N . ALA B 1 214 ? 12.703 27.25 15.531 1 94.56 214 ALA B N 1
ATOM 4331 C CA . ALA B 1 214 ? 11.93 27.766 16.656 1 94.56 214 ALA B CA 1
ATOM 4332 C C . ALA B 1 214 ? 12.469 27.234 17.984 1 94.56 214 ALA B C 1
ATOM 4334 O O . ALA B 1 214 ? 12.555 27.984 18.969 1 94.56 214 ALA B O 1
ATOM 4335 N N . LEU B 1 215 ? 12.867 26.016 18 1 94.12 215 LEU B N 1
ATOM 4336 C CA . LEU B 1 215 ? 13.414 25.391 19.203 1 94.12 215 LEU B CA 1
ATOM 4337 C C . LEU B 1 215 ? 14.758 26.016 19.578 1 94.12 215 LEU B C 1
ATOM 4339 O O . LEU B 1 215 ? 15.047 26.219 20.75 1 94.12 215 LEU B O 1
ATOM 4343 N N . GLN B 1 216 ? 15.484 26.297 18.594 1 91.69 216 GLN B N 1
ATOM 4344 C CA . GLN B 1 216 ? 16.828 26.828 18.828 1 91.69 216 GLN B CA 1
ATOM 4345 C C . GLN B 1 216 ? 16.797 28.297 19.188 1 91.69 216 GLN B C 1
ATOM 4347 O O . GLN B 1 216 ? 17.531 28.75 20.078 1 91.69 216 GLN B O 1
ATOM 4352 N N . LYS B 1 217 ? 15.969 29.016 18.5 1 90.38 217 LYS B N 1
ATOM 4353 C CA . LYS B 1 217 ? 15.875 30.453 18.719 1 90.38 217 LYS B CA 1
ATOM 4354 C C . LYS B 1 217 ? 15.156 30.766 20.031 1 90.38 217 LYS B C 1
ATOM 4356 O O . LYS B 1 217 ? 15.453 31.766 20.688 1 90.38 217 LYS B O 1
ATOM 4361 N N . GLY B 1 218 ? 14.289 29.906 20.359 1 87.31 218 GLY B N 1
ATOM 4362 C CA . GLY B 1 218 ? 13.438 30.203 21.5 1 87.31 218 GLY B CA 1
ATOM 4363 C C . GLY B 1 218 ? 12.367 31.234 21.188 1 87.31 218 GLY B C 1
ATOM 4364 O O . GLY B 1 218 ? 12.461 31.953 20.203 1 87.31 218 GLY B O 1
ATOM 4365 N N . SER B 1 219 ? 11.367 31.344 21.984 1 84.38 219 SER B N 1
ATOM 4366 C CA . SER B 1 219 ? 10.242 32.25 21.75 1 84.38 219 SER B CA 1
ATOM 4367 C C . SER B 1 219 ? 10.492 33.625 22.359 1 84.38 219 SER B C 1
ATOM 4369 O O . SER B 1 219 ? 9.844 34.594 21.984 1 84.38 219 SER B O 1
ATOM 4371 N N . GLY B 1 220 ? 11.359 33.719 23.203 1 84.31 220 GLY B N 1
ATOM 4372 C CA . GLY B 1 220 ? 11.531 34.938 24 1 84.31 220 GLY B CA 1
ATOM 4373 C C . GLY B 1 220 ? 10.484 35.062 25.094 1 84.31 220 GLY B C 1
ATOM 4374 O O . GLY B 1 220 ? 10.547 36 25.891 1 84.31 220 GLY B O 1
ATOM 4375 N N . ILE B 1 221 ? 9.516 34.312 25.109 1 88.25 221 ILE B N 1
ATOM 4376 C CA . ILE B 1 221 ? 8.445 34.312 26.094 1 88.25 221 ILE B CA 1
ATOM 4377 C C . ILE B 1 221 ? 8.805 33.344 27.234 1 88.25 221 ILE B C 1
ATOM 4379 O O . ILE B 1 221 ? 8.914 33.75 28.391 1 88.25 221 ILE B O 1
ATOM 4383 N N . ASP B 1 222 ? 8.914 32.188 26.906 1 92 222 ASP B N 1
ATOM 4384 C CA . ASP B 1 222 ? 9.195 31.016 27.734 1 92 222 ASP B CA 1
ATOM 4385 C C . ASP B 1 222 ? 9.734 29.859 26.891 1 92 222 ASP B C 1
ATOM 4387 O O . ASP B 1 222 ? 9.359 29.703 25.719 1 92 222 ASP B O 1
ATOM 4391 N N . GLU B 1 223 ? 10.586 29.047 27.438 1 91.75 223 GLU B N 1
ATOM 4392 C CA . GLU B 1 223 ? 11.148 27.922 26.703 1 91.75 223 GLU B CA 1
ATOM 4393 C C . GLU B 1 223 ? 10.078 26.891 26.359 1 91.75 223 GLU B C 1
ATOM 4395 O O . GLU B 1 223 ? 10.25 26.094 25.422 1 91.75 223 GLU B O 1
ATOM 4400 N N . ARG B 1 224 ? 9.008 26.922 27.016 1 96.19 224 ARG B N 1
ATOM 4401 C CA . ARG B 1 224 ? 7.926 25.953 26.859 1 96.19 224 ARG B CA 1
ATOM 4402 C C . ARG B 1 224 ? 6.961 26.406 25.766 1 96.19 224 ARG B C 1
ATOM 4404 O O . ARG B 1 224 ? 6.035 25.672 25.406 1 96.19 224 ARG B O 1
ATOM 4411 N N . VAL B 1 225 ? 7.32 27.562 25.203 1 97.44 225 VAL B N 1
ATOM 4412 C CA . VAL B 1 225 ? 6.469 28.125 24.156 1 97.44 225 VAL B CA 1
ATOM 4413 C C . VAL B 1 225 ? 7.27 28.266 22.859 1 97.44 225 VAL B C 1
ATOM 4415 O O . VAL B 1 225 ? 8.375 28.812 22.875 1 97.44 225 VAL B O 1
ATOM 4418 N N . LEU B 1 226 ? 6.699 27.766 21.781 1 96.81 226 LEU B N 1
ATOM 4419 C CA . LEU B 1 226 ? 7.309 27.906 20.469 1 96.81 226 LEU B CA 1
ATOM 4420 C C . LEU B 1 226 ? 6.488 28.844 19.594 1 96.81 226 LEU B C 1
ATOM 4422 O O . LEU B 1 226 ? 5.258 28.812 19.609 1 96.81 226 LEU B O 1
ATOM 4426 N N . VAL B 1 227 ? 7.195 29.688 18.859 1 95.88 227 VAL B N 1
ATOM 4427 C CA . VAL B 1 227 ? 6.527 30.625 17.969 1 95.88 227 VAL B CA 1
ATOM 4428 C C . VAL B 1 227 ? 6.965 30.359 16.531 1 95.88 227 VAL B C 1
ATOM 4430 O O . VAL B 1 227 ? 8.164 30.344 16.234 1 95.88 227 VAL B O 1
ATOM 4433 N N . PHE B 1 228 ? 5.969 30.125 15.695 1 94.25 228 PHE B N 1
ATOM 4434 C CA . PHE B 1 228 ? 6.219 30 14.258 1 94.25 228 PHE B CA 1
ATOM 4435 C C . PHE B 1 228 ? 5.754 31.25 13.516 1 94.25 228 PHE B C 1
ATOM 4437 O O . PHE B 1 228 ? 4.609 31.672 13.664 1 94.25 228 PHE B O 1
ATOM 4444 N N . GLU B 1 229 ? 6.68 31.781 12.75 1 89.25 229 GLU B N 1
ATOM 4445 C CA . GLU B 1 229 ? 6.312 32.938 11.961 1 89.25 229 GLU B CA 1
ATOM 4446 C C . GLU B 1 229 ? 5.34 32.594 10.844 1 89.25 229 GLU B C 1
ATOM 4448 O O . GLU B 1 229 ? 4.527 33.406 10.422 1 89.25 229 GLU B O 1
ATOM 4453 N N . ASP B 1 230 ? 5.504 31.406 10.398 1 88.44 230 ASP B N 1
ATOM 4454 C CA . ASP B 1 230 ? 4.598 30.812 9.422 1 88.44 230 ASP B CA 1
ATOM 4455 C C . ASP B 1 230 ? 4.148 29.422 9.875 1 88.44 230 ASP B C 1
ATOM 4457 O O . ASP B 1 230 ? 4.918 28.688 10.492 1 88.44 230 ASP B O 1
ATOM 4461 N N . PHE B 1 231 ? 2.883 29.234 9.508 1 88.5 231 PHE B N 1
ATOM 4462 C CA . PHE B 1 231 ? 2.395 27.922 9.891 1 88.5 231 PHE B CA 1
ATOM 4463 C C . PHE B 1 231 ? 3.172 26.828 9.164 1 88.5 231 PHE B C 1
ATOM 4465 O O . PHE B 1 231 ? 3.5 26.969 7.984 1 88.5 231 PHE B O 1
ATOM 4472 N N . ALA B 1 232 ? 3.529 25.75 9.852 1 92.25 232 ALA B N 1
ATOM 4473 C CA . ALA B 1 232 ? 4.039 24.469 9.359 1 92.25 232 ALA B CA 1
ATOM 4474 C C . ALA B 1 232 ? 3.506 23.312 10.195 1 92.25 232 ALA B C 1
ATOM 4476 O O . ALA B 1 232 ? 3.176 23.484 11.367 1 92.25 232 ALA B O 1
ATOM 4477 N N . PRO B 1 233 ? 3.283 22.141 9.516 1 92.69 233 PRO B N 1
ATOM 4478 C CA . PRO B 1 233 ? 2.949 20.969 10.336 1 92.69 233 PRO B CA 1
ATOM 4479 C C . PRO B 1 233 ? 4.047 20.625 11.344 1 92.69 233 PRO B C 1
ATOM 4481 O O . PRO B 1 233 ? 5.078 20.062 10.969 1 92.69 233 PRO B O 1
ATOM 4484 N N . TRP B 1 234 ? 3.744 20.875 12.547 1 94.38 234 TRP B N 1
ATOM 4485 C CA . TRP B 1 234 ? 4.836 20.922 13.508 1 94.38 234 TRP B CA 1
ATOM 4486 C C . TRP B 1 234 ? 4.832 19.703 14.414 1 94.38 234 TRP B C 1
ATOM 4488 O O . TRP B 1 234 ? 5.859 19.328 14.984 1 94.38 234 TRP B O 1
ATOM 4498 N N . LYS B 1 235 ? 3.736 19 14.57 1 91.75 235 LYS B N 1
ATOM 4499 C CA . LYS B 1 235 ? 3.551 18.031 15.648 1 91.75 235 LYS B CA 1
ATOM 4500 C C . LYS B 1 235 ? 4.582 16.906 15.562 1 91.75 235 LYS B C 1
ATOM 4502 O O . LYS B 1 235 ? 5.383 16.734 16.484 1 91.75 235 LYS B O 1
ATOM 4507 N N . GLU B 1 236 ? 4.598 16.312 14.438 1 89.12 236 GLU B N 1
ATOM 4508 C CA . GLU B 1 236 ? 5.512 15.195 14.281 1 89.12 236 GLU B CA 1
ATOM 4509 C C . GLU B 1 236 ? 6.965 15.633 14.438 1 89.12 236 GLU B C 1
ATOM 4511 O O . GLU B 1 236 ? 7.754 14.961 15.102 1 89.12 236 GLU B O 1
ATOM 4516 N N . HIS B 1 237 ? 7.258 16.719 13.883 1 93.81 237 HIS B N 1
ATOM 4517 C CA . HIS B 1 237 ? 8.617 17.234 13.922 1 93.81 237 HIS B CA 1
ATOM 4518 C C . HIS B 1 237 ? 9.023 17.609 15.344 1 93.81 237 HIS B C 1
ATOM 4520 O O . HIS B 1 237 ? 10.156 17.344 15.766 1 93.81 237 HIS B O 1
ATOM 4526 N N . LEU B 1 238 ? 8.086 18.156 16.016 1 95.06 238 LEU B N 1
ATOM 4527 C CA . LEU B 1 238 ? 8.383 18.562 17.391 1 95.06 238 LEU B CA 1
ATOM 4528 C C . LEU B 1 238 ? 8.742 17.359 18.25 1 95.06 238 LEU B C 1
ATOM 4530 O O . LEU B 1 238 ? 9.758 17.375 18.953 1 95.06 238 LEU B O 1
ATOM 4534 N N . PHE B 1 239 ? 8.008 16.328 18.172 1 93.62 239 PHE B N 1
ATOM 4535 C CA . PHE B 1 239 ? 8.25 15.141 18.984 1 93.62 239 PHE B CA 1
ATOM 4536 C C . PHE B 1 239 ? 9.586 14.5 18.609 1 93.62 239 PHE B C 1
ATOM 4538 O O . PHE B 1 239 ? 10.367 14.133 19.5 1 93.62 239 PHE B O 1
ATOM 4545 N N . ASP B 1 240 ? 9.844 14.414 17.359 1 90.81 240 ASP B N 1
ATOM 4546 C CA . ASP B 1 240 ? 11.102 13.844 16.891 1 90.81 240 ASP B CA 1
ATOM 4547 C C . ASP B 1 240 ? 12.289 14.68 17.359 1 90.81 240 ASP B C 1
ATOM 4549 O O . ASP B 1 240 ? 13.289 14.141 17.844 1 90.81 240 ASP B O 1
ATOM 4553 N N . LEU B 1 241 ? 12.125 15.945 17.234 1 93.94 241 LEU B N 1
ATOM 4554 C CA . LEU B 1 241 ? 13.219 16.859 17.547 1 93.94 241 LEU B CA 1
ATOM 4555 C C . LEU B 1 241 ? 13.438 16.938 19.062 1 93.94 241 LEU B C 1
ATOM 4557 O O . LEU B 1 241 ? 14.578 17.031 19.516 1 93.94 241 LEU B O 1
ATOM 4561 N N . GLU B 1 242 ? 12.344 16.859 19.797 1 94.75 242 GLU B N 1
ATOM 4562 C CA . GLU B 1 242 ? 12.484 16.828 21.25 1 94.75 242 GLU B CA 1
ATOM 4563 C C . GLU B 1 242 ? 13.281 15.602 21.688 1 94.75 242 GLU B C 1
ATOM 4565 O O . GLU B 1 242 ? 14.133 15.695 22.578 1 94.75 242 GLU B O 1
ATOM 4570 N N . LYS B 1 243 ? 12.969 14.508 21.062 1 92.19 243 LYS B N 1
ATOM 4571 C CA . LYS B 1 243 ? 13.695 13.273 21.359 1 92.19 243 LYS B CA 1
ATOM 4572 C C . LYS B 1 243 ? 15.164 13.398 20.953 1 92.19 243 LYS B C 1
ATOM 4574 O O . LYS B 1 243 ? 16.062 13.031 21.734 1 92.19 243 LYS B O 1
ATOM 4579 N N . GLU B 1 244 ? 15.438 13.883 19.859 1 90.19 244 GLU B N 1
ATOM 4580 C CA . GLU B 1 244 ? 16.781 14.047 19.328 1 90.19 244 GLU B CA 1
ATOM 4581 C C . GLU B 1 244 ? 17.609 14.977 20.203 1 90.19 244 GLU B C 1
ATOM 4583 O O . GLU B 1 244 ? 18.812 14.758 20.406 1 90.19 244 GLU B O 1
ATOM 4588 N N . LEU B 1 245 ? 16.969 15.992 20.719 1 92.88 245 LEU B N 1
ATOM 4589 C CA . LEU B 1 245 ? 17.672 17.016 21.469 1 92.88 245 LEU B CA 1
ATOM 4590 C C . LEU B 1 245 ? 17.672 16.703 22.969 1 92.88 245 LEU B C 1
ATOM 4592 O O . LEU B 1 245 ? 18.297 17.422 23.75 1 92.88 245 LEU B O 1
ATOM 4596 N N . GLY B 1 246 ? 16.953 15.664 23.375 1 94 246 GLY B N 1
ATOM 4597 C CA . GLY B 1 246 ? 16.891 15.273 24.766 1 94 246 GLY B CA 1
ATOM 4598 C C . GLY B 1 246 ? 16.062 16.219 25.609 1 94 246 GLY B C 1
ATOM 4599 O O . GLY B 1 246 ? 16.406 16.484 26.766 1 94 246 GLY B O 1
ATOM 4600 N N . ILE B 1 247 ? 15.016 16.812 25.031 1 94.94 247 ILE B N 1
ATOM 4601 C CA . ILE B 1 247 ? 14.172 17.766 25.75 1 94.94 247 ILE B CA 1
ATOM 4602 C C . ILE B 1 247 ? 12.703 17.344 25.641 1 94.94 247 ILE B C 1
ATOM 4604 O O . ILE B 1 247 ? 11.828 18.172 25.422 1 94.94 247 ILE B O 1
ATOM 4608 N N . GLU B 1 248 ? 12.445 16.047 25.688 1 94.06 248 GLU B N 1
ATOM 4609 C CA . GLU B 1 248 ? 11.102 15.508 25.531 1 94.06 248 GLU B CA 1
ATOM 4610 C C . GLU B 1 248 ? 10.133 16.125 26.531 1 94.06 248 GLU B C 1
ATOM 4612 O O . GLU B 1 248 ? 10.43 16.203 27.719 1 94.06 248 GLU B O 1
ATOM 4617 N N . GLY B 1 249 ? 9.062 16.609 26.078 1 93.25 249 GLY B N 1
ATOM 4618 C CA . GLY B 1 249 ? 8.008 17.109 26.938 1 93.25 249 GLY B CA 1
ATOM 4619 C C . GLY B 1 249 ? 8.195 18.562 27.328 1 93.25 249 GLY B C 1
ATOM 4620 O O . GLY B 1 249 ? 7.383 19.125 28.062 1 93.25 249 GLY B O 1
ATOM 4621 N N . ARG B 1 250 ? 9.086 19.219 26.781 1 94 250 ARG B N 1
ATOM 4622 C CA . ARG B 1 250 ? 9.406 20.578 27.172 1 94 250 ARG B CA 1
ATOM 4623 C C . ARG B 1 250 ? 8.367 21.562 26.641 1 94 250 ARG B C 1
ATOM 4625 O O . ARG B 1 250 ? 7.871 22.422 27.375 1 94 250 ARG B O 1
ATOM 4632 N N . SER B 1 251 ? 8.086 21.469 25.344 1 96.19 251 SER B N 1
ATOM 4633 C CA . SER B 1 251 ? 7.191 22.422 24.688 1 96.19 251 SER B CA 1
ATOM 4634 C C . SER B 1 251 ? 5.742 22.203 25.109 1 96.19 251 SER B C 1
ATOM 4636 O O . SER B 1 251 ? 5.262 21.062 25.109 1 96.19 251 SER B O 1
ATOM 4638 N N . ILE B 1 252 ? 5.062 23.234 25.469 1 97.25 252 ILE B N 1
ATOM 4639 C CA . ILE B 1 252 ? 3.701 23.141 25.984 1 97.25 252 ILE B CA 1
ATOM 4640 C C . ILE B 1 252 ? 2.729 23.781 25 1 97.25 252 ILE B C 1
ATOM 4642 O O . ILE B 1 252 ? 1.658 23.234 24.734 1 97.25 252 ILE B O 1
ATOM 4646 N N . TYR B 1 253 ? 3.105 24.969 24.484 1 97.81 253 TYR B N 1
ATOM 4647 C CA . TYR B 1 253 ? 2.24 25.672 23.547 1 97.81 253 TYR B CA 1
ATOM 4648 C C . TYR B 1 253 ? 3 26.047 22.281 1 97.81 253 TYR B C 1
ATOM 4650 O O . TYR B 1 253 ? 4.199 26.344 22.344 1 97.81 253 TYR B O 1
ATOM 4658 N N . VAL B 1 254 ? 2.264 26.047 21.188 1 97.25 254 VAL B N 1
ATOM 4659 C CA . VAL B 1 254 ? 2.76 26.531 19.906 1 97.25 254 VAL B CA 1
ATOM 4660 C C . VAL B 1 254 ? 1.892 27.688 19.422 1 97.25 254 VAL B C 1
ATOM 4662 O O . VAL B 1 254 ? 0.663 27.625 19.5 1 97.25 254 VAL B O 1
ATOM 4665 N N . LEU B 1 255 ? 2.57 28.781 19.031 1 97.5 255 LEU B N 1
ATOM 4666 C CA . LEU B 1 255 ? 1.898 29.953 18.484 1 97.5 255 LEU B CA 1
ATOM 4667 C C . LEU B 1 255 ? 2.195 30.109 17 1 97.5 255 LEU B C 1
ATOM 4669 O O . LEU B 1 255 ? 3.338 29.938 16.562 1 97.5 255 LEU B O 1
ATOM 4673 N N . TYR B 1 256 ? 1.199 30.359 16.172 1 95.81 256 TYR B N 1
ATOM 4674 C CA . TYR B 1 256 ? 1.412 30.547 14.75 1 95.81 256 TYR B CA 1
ATOM 4675 C C . TYR B 1 256 ? 0.271 31.344 14.125 1 95.81 256 TYR B C 1
ATOM 4677 O O . TYR B 1 256 ? -0.833 31.391 14.672 1 95.81 256 TYR B O 1
ATOM 4685 N N . PRO B 1 257 ? 0.578 32.062 13.023 1 94.56 257 PRO B N 1
ATOM 4686 C CA . PRO B 1 257 ? -0.487 32.781 12.336 1 94.56 257 PRO B CA 1
ATOM 4687 C C . PRO B 1 257 ? -1.404 31.875 11.531 1 94.56 257 PRO B C 1
ATOM 4689 O O . PRO B 1 257 ? -0.958 30.828 11.023 1 94.56 257 PRO B O 1
ATOM 4692 N N . ASP B 1 258 ? -2.676 32.219 11.492 1 88.19 258 ASP B N 1
ATOM 4693 C CA . ASP B 1 258 ? -3.588 31.453 10.648 1 88.19 258 ASP B CA 1
ATOM 4694 C C . ASP B 1 258 ? -3.812 32.156 9.312 1 88.19 258 ASP B C 1
ATOM 4696 O O . ASP B 1 258 ? -3.191 33.188 9.023 1 88.19 258 ASP B O 1
ATOM 4700 N N . GLU B 1 259 ? -4.57 31.625 8.414 1 79.62 259 GLU B N 1
ATOM 4701 C CA . GLU B 1 259 ? -4.75 32.094 7.043 1 79.62 259 GLU B CA 1
ATOM 4702 C C . GLU B 1 259 ? -5.508 33.406 7.012 1 79.62 259 GLU B C 1
ATOM 4704 O O . GLU B 1 259 ? -5.453 34.156 6.02 1 79.62 259 GLU B O 1
ATOM 4709 N N . SER B 1 260 ? -6.191 33.75 8.086 1 84.69 260 SER B N 1
ATOM 4710 C CA . SER B 1 260 ? -6.996 34.969 8.125 1 84.69 260 SER B CA 1
ATOM 4711 C C . SER B 1 260 ? -6.207 36.125 8.703 1 84.69 260 SER B C 1
ATOM 4713 O O . SER B 1 260 ? -6.75 37.219 8.891 1 84.69 260 SER B O 1
ATOM 4715 N N . GLY B 1 261 ? -5.012 35.906 8.969 1 87.31 261 GLY B N 1
ATOM 4716 C CA . GLY B 1 261 ? -4.18 36.969 9.516 1 87.31 261 GLY B CA 1
ATOM 4717 C C . GLY B 1 261 ? -4.242 37.062 11.031 1 87.31 261 GLY B C 1
ATOM 4718 O O . GLY B 1 261 ? -3.596 37.906 11.641 1 87.31 261 GLY B O 1
ATOM 4719 N N . LYS B 1 262 ? -4.973 36.188 11.609 1 95 262 LYS B N 1
ATOM 4720 C CA . LYS B 1 262 ? -5.016 36.094 13.062 1 95 262 LYS B CA 1
ATOM 4721 C C . LYS B 1 262 ? -3.957 35.125 13.578 1 95 262 LYS B C 1
ATOM 4723 O O . LYS B 1 262 ? -3.137 34.625 12.812 1 95 262 LYS B O 1
ATOM 4728 N N . TRP B 1 263 ? -3.955 34.938 14.914 1 97.06 263 TRP B N 1
ATOM 4729 C CA . TRP B 1 263 ? -2.93 34.094 15.5 1 97.06 263 TRP B CA 1
ATOM 4730 C C . TRP B 1 263 ? -3.559 33 16.391 1 97.06 263 TRP B C 1
ATOM 4732 O O . TRP B 1 263 ? -4.57 33.25 17.047 1 97.06 263 TRP B O 1
ATOM 4742 N N . ARG B 1 264 ? -2.904 31.906 16.391 1 97.31 264 ARG B N 1
ATOM 4743 C CA . ARG B 1 264 ? -3.406 30.75 17.141 1 97.31 264 ARG B CA 1
ATOM 4744 C C . ARG B 1 264 ? -2.441 30.359 18.25 1 97.31 264 ARG B C 1
ATOM 4746 O O . ARG B 1 264 ? -1.231 30.562 18.141 1 97.31 264 ARG B O 1
ATOM 4753 N N . ILE B 1 265 ? -2.992 29.938 19.312 1 97.94 265 ILE B N 1
ATOM 4754 C CA . ILE B 1 265 ? -2.273 29.25 20.375 1 97.94 265 ILE B CA 1
ATOM 4755 C C . ILE B 1 265 ? -2.77 27.812 20.484 1 97.94 265 ILE B C 1
ATOM 4757 O O . ILE B 1 265 ? -3.959 27.562 20.703 1 97.94 265 ILE B O 1
ATOM 4761 N N . GLN B 1 266 ? -1.87 26.875 20.312 1 97.19 266 GLN B N 1
ATOM 4762 C CA . GLN B 1 266 ? -2.236 25.453 20.344 1 97.19 266 GLN B CA 1
ATOM 4763 C C . GLN B 1 266 ? -1.413 24.703 21.391 1 97.19 266 GLN B C 1
ATOM 4765 O O . GLN B 1 266 ? -0.194 24.875 21.469 1 97.19 266 GLN B O 1
ATOM 4770 N N . ALA B 1 267 ? -2.152 23.984 22.203 1 97.5 267 ALA B N 1
ATOM 4771 C CA . ALA B 1 267 ? -1.481 23.156 23.203 1 97.5 267 ALA B CA 1
ATOM 4772 C C . ALA B 1 267 ? -0.836 21.938 22.562 1 97.5 267 ALA B C 1
ATOM 4774 O O . ALA B 1 267 ? -1.43 21.312 21.672 1 97.5 267 ALA B O 1
ATOM 4775 N N . VAL B 1 268 ? 0.405 21.594 22.969 1 96.94 268 VAL B N 1
ATOM 4776 C CA . VAL B 1 268 ? 1.095 20.406 22.469 1 96.94 268 VAL B CA 1
ATOM 4777 C C . VAL B 1 268 ? 0.455 19.156 23.062 1 96.94 268 VAL B C 1
ATOM 4779 O O . VAL B 1 268 ? 0.249 19.062 24.266 1 96.94 268 VAL B O 1
ATOM 4782 N N . PRO B 1 269 ? 0.102 18.219 22.203 1 94.88 269 PRO B N 1
ATOM 4783 C CA . PRO B 1 269 ? -0.474 16.969 22.719 1 94.88 269 PRO B CA 1
ATOM 4784 C C . PRO B 1 269 ? 0.561 16.078 23.406 1 94.88 269 PRO B C 1
ATOM 4786 O O . PRO B 1 269 ? 1.766 16.297 23.25 1 94.88 269 PRO B O 1
ATOM 4789 N N . VAL B 1 270 ? 0.074 15.148 24.219 1 92.25 270 VAL B N 1
ATOM 4790 C CA . VAL B 1 270 ? 0.954 14.234 24.953 1 92.25 270 VAL B CA 1
ATOM 4791 C C . VAL B 1 270 ? 1.711 13.352 23.969 1 92.25 270 VAL B C 1
ATOM 4793 O O . VAL B 1 270 ? 2.865 12.992 24.219 1 92.25 270 VAL B O 1
ATOM 4796 N N . SER B 1 271 ? 1.053 13 22.875 1 84.44 271 SER B N 1
ATOM 4797 C CA . SER B 1 271 ? 1.659 12.289 21.75 1 84.44 271 SER B CA 1
ATOM 4798 C C . SER B 1 271 ? 1.055 12.727 20.422 1 84.44 271 SER B C 1
ATOM 4800 O O . SER B 1 271 ? 0.052 13.445 20.391 1 84.44 271 SER B O 1
ATOM 4802 N N . SER B 1 272 ? 1.71 12.336 19.359 1 77.06 272 SER B N 1
ATOM 4803 C CA . SER B 1 272 ? 1.267 12.789 18.047 1 77.06 272 SER B CA 1
ATOM 4804 C C . SER B 1 272 ? -0.147 12.305 17.75 1 77.06 272 SER B C 1
ATOM 4806 O O . SER B 1 272 ? -0.87 12.93 16.969 1 77.06 272 SER B O 1
ATOM 4808 N N . GLU B 1 273 ? -0.609 11.32 18.406 1 70.38 273 GLU B N 1
ATOM 4809 C CA . GLU B 1 273 ? -1.911 10.727 18.109 1 70.38 273 GLU B CA 1
ATOM 4810 C C . GLU B 1 273 ? -2.914 11.008 19.219 1 70.38 273 GLU B C 1
ATOM 4812 O O . GLU B 1 273 ? -4.094 10.664 19.109 1 70.38 273 GLU B O 1
ATOM 4817 N N . SER B 1 274 ? -2.494 11.711 20.188 1 75.88 274 SER B N 1
ATOM 4818 C CA . SER B 1 274 ? -3.328 11.914 21.359 1 75.88 274 SER B CA 1
ATOM 4819 C C . SER B 1 274 ? -4.164 13.188 21.234 1 75.88 274 SER B C 1
ATOM 4821 O O . SER B 1 274 ? -3.703 14.18 20.672 1 75.88 274 SER B O 1
ATOM 4823 N N . PHE B 1 275 ? -5.352 13.086 21.766 1 79.56 275 PHE B N 1
ATOM 4824 C CA . PHE B 1 275 ? -6.199 14.266 21.844 1 79.56 275 PHE B CA 1
ATOM 4825 C C . PHE B 1 275 ? -5.965 15 23.156 1 79.56 275 PHE B C 1
ATOM 4827 O O . PHE B 1 275 ? -6.43 16.125 23.344 1 79.56 275 PHE B O 1
ATOM 4834 N N . GLU B 1 276 ? -5.242 14.398 24 1 89.25 276 GLU B N 1
ATOM 4835 C CA . GLU B 1 276 ? -4.922 15.016 25.297 1 89.25 276 GLU B CA 1
ATOM 4836 C C . GLU B 1 276 ? -3.713 15.938 25.172 1 89.25 276 GLU B C 1
ATOM 4838 O O . GLU B 1 276 ? -2.697 15.562 24.578 1 89.25 276 GLU B O 1
ATOM 4843 N N . SER B 1 277 ? -3.885 17.078 25.734 1 94.56 277 SER B N 1
ATOM 4844 C CA . SER B 1 277 ? -2.809 18.062 25.703 1 94.56 277 SER B CA 1
ATOM 4845 C C . SER B 1 277 ? -1.861 17.891 26.875 1 94.56 277 SER B C 1
ATOM 4847 O O . SER B 1 277 ? -2.283 17.484 27.969 1 94.56 277 SER B O 1
ATOM 4849 N N . ARG B 1 278 ? -0.572 18.125 26.656 1 96.06 278 ARG B N 1
ATOM 4850 C CA . ARG B 1 278 ? 0.354 18.188 27.781 1 96.06 278 ARG B CA 1
ATOM 4851 C C . ARG B 1 278 ? -0.161 19.125 28.859 1 96.06 278 ARG B C 1
ATOM 4853 O O . ARG B 1 278 ? -0.106 18.797 30.047 1 96.06 278 ARG B O 1
ATOM 4860 N N . LYS B 1 279 ? -0.634 20.281 28.422 1 96.81 279 LYS B N 1
ATOM 4861 C CA . LYS B 1 279 ? -1.317 21.266 29.266 1 96.81 279 LYS B CA 1
ATOM 4862 C C . LYS B 1 279 ? -2.357 22.047 28.469 1 96.81 279 LYS B C 1
ATOM 4864 O O . LYS B 1 279 ? -2.014 22.984 27.734 1 96.81 279 LYS B O 1
ATOM 4869 N N . ALA B 1 280 ? -3.584 21.734 28.703 1 96.94 280 ALA B N 1
ATOM 4870 C CA . ALA B 1 280 ? -4.66 22.422 28 1 96.94 280 ALA B CA 1
ATOM 4871 C C . ALA B 1 280 ? -4.777 23.875 28.469 1 96.94 280 ALA B C 1
ATOM 4873 O O . ALA B 1 280 ? -4.309 24.219 29.547 1 96.94 280 ALA B O 1
ATOM 4874 N N . LEU B 1 281 ? -5.379 24.641 27.578 1 97.69 281 LEU B N 1
ATOM 4875 C CA . LEU B 1 281 ? -5.66 26.016 28 1 97.69 281 LEU B CA 1
ATOM 4876 C C . LEU B 1 281 ? -6.594 26.031 29.203 1 97.69 281 LEU B C 1
ATOM 4878 O O . LEU B 1 281 ? -7.359 25.078 29.422 1 97.69 281 LEU B O 1
ATOM 4882 N N . PRO B 1 282 ? -6.488 27.031 30.031 1 97 282 PRO B N 1
ATOM 4883 C CA . PRO B 1 282 ? -7.211 27.062 31.312 1 97 282 PRO B CA 1
ATOM 4884 C C . PRO B 1 282 ? -8.711 26.828 31.141 1 97 282 PRO B C 1
ATOM 4886 O O . PRO B 1 282 ? -9.312 27.312 30.188 1 97 282 PRO B O 1
ATOM 4889 N N . ASP B 1 283 ? -9.32 26.172 32.094 1 96.31 283 ASP B N 1
ATOM 4890 C CA . ASP B 1 283 ? -10.734 25.781 32.094 1 96.31 283 ASP B CA 1
ATOM 4891 C C . ASP B 1 283 ? -11.633 27.016 31.984 1 96.31 283 ASP B C 1
ATOM 4893 O O . ASP B 1 283 ? -12.656 26.969 31.297 1 96.31 283 ASP B O 1
ATOM 4897 N N . GLU B 1 284 ? -11.273 28.047 32.594 1 95.88 284 GLU B N 1
ATOM 4898 C CA . GLU B 1 284 ? -12.078 29.266 32.656 1 95.88 284 GLU B CA 1
ATOM 4899 C C . GLU B 1 284 ? -12.219 29.906 31.281 1 95.88 284 GLU B C 1
ATOM 4901 O O . GLU B 1 284 ? -13.109 30.734 31.062 1 95.88 284 GLU B O 1
ATOM 4906 N N . TRP B 1 285 ? -11.242 29.562 30.406 1 97.56 285 TRP B N 1
ATOM 4907 C CA . TRP B 1 285 ? -11.227 30.172 29.078 1 97.56 285 TRP B CA 1
ATOM 4908 C C . TRP B 1 285 ? -12.047 29.344 28.094 1 97.56 285 TRP B C 1
ATOM 4910 O O . TRP B 1 285 ? -12.438 29.828 27.047 1 97.56 285 TRP B O 1
ATOM 4920 N N . ARG B 1 286 ? -12.273 28.094 28.438 1 97 286 ARG B N 1
ATOM 4921 C CA . ARG B 1 286 ? -12.75 27.094 27.469 1 97 286 ARG B CA 1
ATOM 4922 C C . ARG B 1 286 ? -14.195 27.375 27.078 1 97 286 ARG B C 1
ATOM 4924 O O . ARG B 1 286 ? -15.055 27.578 27.922 1 97 286 ARG B O 1
ATOM 4931 N N . GLY B 1 287 ? -14.359 27.516 25.812 1 94.75 287 GLY B N 1
ATOM 4932 C CA . GLY B 1 287 ? -15.695 27.75 25.297 1 94.75 287 GLY B CA 1
ATOM 4933 C C . GLY B 1 287 ? -16.016 29.219 25.109 1 94.75 287 GLY B C 1
ATOM 4934 O O . GLY B 1 287 ? -17.031 29.578 24.531 1 94.75 287 GLY B O 1
ATOM 4935 N N . LEU B 1 288 ? -15.164 30.109 25.531 1 96.69 288 LEU B N 1
ATOM 4936 C CA . LEU B 1 288 ? -15.406 31.547 25.438 1 96.69 288 LEU B CA 1
ATOM 4937 C C . LEU B 1 288 ? -14.922 32.094 24.109 1 96.69 288 LEU B C 1
ATOM 4939 O O . LEU B 1 288 ? -14.055 31.5 23.469 1 96.69 288 LEU B O 1
ATOM 4943 N N . ARG B 1 289 ? -15.547 33.219 23.703 1 97.19 289 ARG B N 1
ATOM 4944 C CA . ARG B 1 289 ? -15.195 33.844 22.438 1 97.19 289 ARG B CA 1
ATOM 4945 C C . ARG B 1 289 ? -15.148 35.344 22.578 1 97.19 289 ARG B C 1
ATOM 4947 O O . ARG B 1 289 ? -15.773 35.906 23.484 1 97.19 289 ARG B O 1
ATOM 4954 N N . ASP B 1 290 ? -14.391 35.906 21.781 1 96.19 290 ASP B N 1
ATOM 4955 C CA . ASP B 1 290 ? -14.344 37.344 21.547 1 96.19 290 ASP B CA 1
ATOM 4956 C C . ASP B 1 290 ? -14.305 38.094 22.875 1 96.19 290 ASP B C 1
ATOM 4958 O O . ASP B 1 290 ? -13.422 37.875 23.703 1 96.19 290 ASP B O 1
ATOM 4962 N N . ASP B 1 291 ? -15.281 38.938 23.125 1 96.25 291 ASP B N 1
ATOM 4963 C CA . ASP B 1 291 ? -15.242 39.844 24.266 1 96.25 291 ASP B CA 1
ATOM 4964 C C . ASP B 1 291 ? -15.328 39.062 25.578 1 96.25 291 ASP B C 1
ATOM 4966 O O . ASP B 1 291 ? -14.703 39.469 26.562 1 96.25 291 ASP B O 1
ATOM 4970 N N . ALA B 1 292 ? -16.062 38.062 25.578 1 97.38 292 ALA B N 1
ATOM 4971 C CA . ALA B 1 292 ? -16.172 37.281 26.797 1 97.38 292 ALA B CA 1
ATOM 4972 C C . ALA B 1 292 ? -14.82 36.688 27.203 1 97.38 292 ALA B C 1
ATOM 4974 O O . ALA B 1 292 ? -14.469 36.656 28.375 1 97.38 292 ALA B O 1
ATOM 4975 N N . LEU B 1 293 ? -14.125 36.219 26.219 1 97.88 293 LEU B N 1
ATOM 4976 C CA . LEU B 1 293 ? -12.789 35.656 26.484 1 97.88 293 LEU B CA 1
ATOM 4977 C C . LEU B 1 293 ? -11.82 36.781 26.859 1 97.88 293 LEU B C 1
ATOM 4979 O O . LEU B 1 293 ? -11 36.594 27.766 1 97.88 293 LEU B O 1
ATOM 4983 N N . SER B 1 294 ? -11.883 37.875 26.203 1 97.75 294 SER B N 1
ATOM 4984 C CA . SER B 1 294 ? -11.016 39.031 26.516 1 97.75 294 SER B CA 1
ATOM 4985 C C . SER B 1 294 ? -11.219 39.5 27.938 1 97.75 294 SER B C 1
ATOM 4987 O O . SER B 1 294 ? -10.258 39.844 28.625 1 97.75 294 SER B O 1
ATOM 4989 N N . GLN B 1 295 ? -12.461 39.5 28.359 1 97.25 295 GLN B N 1
ATOM 4990 C CA . GLN B 1 295 ? -12.773 39.906 29.719 1 97.25 295 GLN B CA 1
ATOM 4991 C C . GLN B 1 295 ? -12.258 38.875 30.734 1 97.25 295 GLN B C 1
ATOM 4993 O O . GLN B 1 295 ? -11.695 39.25 31.766 1 97.25 295 GLN B O 1
ATOM 4998 N N . ALA B 1 296 ? -12.398 37.719 30.406 1 97.19 296 ALA B N 1
ATOM 4999 C CA . ALA B 1 296 ? -12.008 36.656 31.328 1 97.19 296 ALA B CA 1
ATOM 5000 C C . ALA B 1 296 ? -10.492 36.594 31.484 1 97.19 296 ALA B C 1
ATOM 5002 O O . ALA B 1 296 ? -9.977 36.25 32.562 1 97.19 296 ALA B O 1
ATOM 5003 N N . THR B 1 297 ? -9.75 36.844 30.453 1 97.12 297 THR B N 1
ATOM 5004 C CA . THR B 1 297 ? -8.297 36.719 30.453 1 97.12 297 THR B CA 1
ATOM 5005 C C . THR B 1 297 ? -7.625 38.031 30.75 1 97.12 297 THR B C 1
ATOM 5007 O O . THR B 1 297 ? -6.457 38.094 31.141 1 97.12 297 THR B O 1
ATOM 5010 N N . GLY B 1 298 ? -8.312 39.125 30.469 1 97.06 298 GLY B N 1
ATOM 5011 C CA . GLY B 1 298 ? -7.707 40.438 30.547 1 97.06 298 GLY B CA 1
ATOM 5012 C C . GLY B 1 298 ? -6.871 40.781 29.312 1 97.06 298 GLY B C 1
ATOM 5013 O O . GLY B 1 298 ? -6.152 41.781 29.312 1 97.06 298 GLY B O 1
ATOM 5014 N N . VAL B 1 299 ? -6.863 39.969 28.297 1 97.75 299 VAL B N 1
ATOM 5015 C CA . VAL B 1 299 ? -6.113 40.156 27.047 1 97.75 299 VAL B CA 1
ATOM 5016 C C . VAL B 1 299 ? -7.047 40.656 25.953 1 97.75 299 VAL B C 1
ATOM 5018 O O . VAL B 1 299 ? -8.031 40 25.625 1 97.75 299 VAL B O 1
ATOM 5021 N N . PRO B 1 300 ? -6.789 41.781 25.406 1 96.75 300 PRO B N 1
ATOM 5022 C CA . PRO B 1 300 ? -7.668 42.312 24.359 1 96.75 300 PRO B CA 1
ATOM 5023 C C . PRO B 1 300 ? -7.535 41.531 23.047 1 96.75 300 PRO B C 1
ATOM 5025 O O . PRO B 1 300 ? -6.469 41 22.75 1 96.75 300 PRO B O 1
ATOM 5028 N N . GLY B 1 301 ? -8.602 41.531 22.281 1 97 301 GLY B N 1
ATOM 5029 C CA . GLY B 1 301 ? -8.57 41.031 20.922 1 97 301 GLY B CA 1
ATOM 5030 C C . GLY B 1 301 ? -8.602 39.5 20.875 1 97 301 GLY B C 1
ATOM 5031 O O . GLY B 1 301 ? -8.086 38.906 19.922 1 97 301 GLY B O 1
ATOM 5032 N N . CYS B 1 302 ? -9.141 38.844 21.875 1 97.56 302 CYS B N 1
ATOM 5033 C CA . CYS B 1 302 ? -9.289 37.375 21.859 1 97.56 302 CYS B CA 1
ATOM 5034 C C . CYS B 1 302 ? -10.312 36.969 20.812 1 97.56 302 CYS B C 1
ATOM 5036 O O . CYS B 1 302 ? -11.234 37.719 20.5 1 97.56 302 CYS B O 1
ATOM 5038 N N . VAL B 1 303 ? -10.141 35.844 20.281 1 96.94 303 VAL B N 1
ATOM 5039 C CA . VAL B 1 303 ? -11.07 35.312 19.281 1 96.94 303 VAL B CA 1
ATOM 5040 C C . VAL B 1 303 ? -11.859 34.125 19.891 1 96.94 303 VAL B C 1
ATOM 5042 O O . VAL B 1 303 ? -13.094 34.188 19.938 1 96.94 303 VAL B O 1
ATOM 5045 N N . PHE B 1 304 ? -11.141 33.125 20.359 1 97.38 304 PHE B N 1
ATOM 5046 C CA . PHE B 1 304 ? -11.852 31.984 20.953 1 97.38 304 PHE B CA 1
ATOM 5047 C C . PHE B 1 304 ? -10.883 31.047 21.656 1 97.38 304 PHE B C 1
ATOM 5049 O O . PHE B 1 304 ? -9.672 31.141 21.453 1 97.38 304 PHE B O 1
ATOM 5056 N N . VAL B 1 305 ? -11.391 30.234 22.516 1 97.12 305 VAL B N 1
ATOM 5057 C CA . VAL B 1 305 ? -10.727 29.031 23.016 1 97.12 305 VAL B CA 1
ATOM 5058 C C . VAL B 1 305 ? -11.656 27.828 22.875 1 97.12 305 VAL B C 1
ATOM 5060 O O . VAL B 1 305 ? -12.828 27.891 23.266 1 97.12 305 VAL B O 1
ATOM 5063 N N . HIS B 1 306 ? -11.133 26.797 22.281 1 95.69 306 HIS B N 1
ATOM 5064 C CA . HIS B 1 306 ? -11.914 25.578 22.094 1 95.69 306 HIS B CA 1
ATOM 5065 C C . HIS B 1 306 ? -12.359 25 23.422 1 95.69 306 HIS B C 1
ATOM 5067 O O . HIS B 1 306 ? -11.641 25.094 24.422 1 95.69 306 HIS B O 1
ATOM 5073 N N . ALA B 1 307 ? -13.461 24.312 23.469 1 92 307 ALA B N 1
ATOM 5074 C CA . ALA B 1 307 ? -14.062 23.75 24.688 1 92 307 ALA B CA 1
ATOM 5075 C C . ALA B 1 307 ? -13.117 22.781 25.375 1 92 307 ALA B C 1
ATOM 5077 O O . ALA B 1 307 ? -13.117 22.672 26.594 1 92 307 ALA B O 1
ATOM 5078 N N . SER B 1 308 ? -12.328 22.109 24.609 1 92.12 308 SER B N 1
ATOM 5079 C CA . SER B 1 308 ? -11.406 21.125 25.172 1 92.12 308 SER B CA 1
ATOM 5080 C C . SER B 1 308 ? -10.125 21.797 25.656 1 92.12 308 SER B C 1
ATOM 5082 O O . SER B 1 308 ? -9.328 21.188 26.375 1 92.12 308 SER B O 1
ATOM 5084 N N . GLY B 1 309 ? -9.914 22.969 25.141 1 95.38 309 GLY B N 1
ATOM 5085 C CA . GLY B 1 309 ? -8.758 23.734 25.562 1 95.38 309 GLY B CA 1
ATOM 5086 C C . GLY B 1 309 ? -7.52 23.469 24.734 1 95.38 309 GLY B C 1
ATOM 5087 O O . GLY B 1 309 ? -6.43 23.953 25.047 1 95.38 309 GLY B O 1
ATOM 5088 N N . PHE B 1 310 ? -7.59 22.719 23.656 1 95.62 310 PHE B N 1
ATOM 5089 C CA . PHE B 1 310 ? -6.387 22.312 22.938 1 95.62 310 PHE B CA 1
ATOM 5090 C C . PHE B 1 310 ? -5.914 23.438 22.016 1 95.62 310 PHE B C 1
ATOM 5092 O O . PHE B 1 310 ? -4.758 23.438 21.578 1 95.62 310 PHE B O 1
ATOM 5099 N N . ILE B 1 311 ? -6.848 24.391 21.703 1 96 311 ILE B N 1
ATOM 5100 C CA . ILE B 1 311 ? -6.465 25.438 20.766 1 96 311 ILE B CA 1
ATOM 5101 C C . ILE B 1 311 ? -7.273 26.703 21.047 1 96 311 ILE B C 1
ATOM 5103 O O . ILE B 1 311 ? -8.391 26.641 21.562 1 96 311 ILE B O 1
ATOM 5107 N N . GLY B 1 312 ? -6.727 27.859 20.766 1 96.88 312 GLY B N 1
ATOM 5108 C CA . GLY B 1 312 ? -7.352 29.172 20.844 1 96.88 312 GLY B CA 1
ATOM 5109 C C . GLY B 1 312 ? -6.746 30.172 19.891 1 96.88 312 GLY B C 1
ATOM 5110 O O . GLY B 1 312 ? -5.945 29.812 19.016 1 96.88 312 GLY B O 1
ATOM 5111 N N . GLY B 1 313 ? -7.277 31.359 20.016 1 97.44 313 GLY B N 1
ATOM 5112 C CA . GLY B 1 313 ? -6.762 32.344 19.094 1 97.44 313 GLY B CA 1
ATOM 5113 C C . GLY B 1 313 ? -7.051 33.781 19.531 1 97.44 313 GLY B C 1
ATOM 5114 O O . GLY B 1 313 ? -7.887 34 20.406 1 97.44 313 GLY B O 1
ATOM 5115 N N . ALA B 1 314 ? -6.254 34.688 18.969 1 97.81 314 ALA B N 1
ATOM 5116 C CA . ALA B 1 314 ? -6.402 36.125 19.156 1 97.81 314 ALA B CA 1
ATOM 5117 C C . ALA B 1 314 ? -6.152 36.875 17.859 1 97.81 314 ALA B C 1
ATOM 5119 O O . ALA B 1 314 ? -5.648 36.312 16.891 1 97.81 314 ALA B O 1
ATOM 5120 N N . GLN B 1 315 ? -6.469 38.094 17.828 1 96.88 315 GLN B N 1
ATOM 5121 C CA . GLN B 1 315 ? -6.355 38.938 16.641 1 96.88 315 GLN B CA 1
ATOM 5122 C C . GLN B 1 315 ? -4.895 39.219 16.297 1 96.88 315 GLN B C 1
ATOM 5124 O O . GLN B 1 315 ? -4.551 39.438 15.133 1 96.88 315 GLN B O 1
ATOM 5129 N N . THR B 1 316 ? -4.062 39.219 17.359 1 96.38 316 THR B N 1
ATOM 5130 C CA . THR B 1 316 ? -2.682 39.625 17.156 1 96.38 316 THR B CA 1
ATOM 5131 C C . THR B 1 316 ? -1.709 38.656 17.781 1 96.38 316 THR B C 1
ATOM 5133 O O . THR B 1 316 ? -2.096 37.844 18.641 1 96.38 316 THR B O 1
ATOM 5136 N N . ARG B 1 317 ? -0.469 38.719 17.328 1 96 317 ARG B N 1
ATOM 5137 C CA . ARG B 1 317 ? 0.614 37.938 17.906 1 96 317 ARG B CA 1
ATOM 5138 C C . ARG B 1 317 ? 0.76 38.219 19.406 1 96 317 ARG B C 1
ATOM 5140 O O . ARG B 1 317 ? 0.918 37.312 20.203 1 96 317 ARG B O 1
ATOM 5147 N N . GLU B 1 318 ? 0.751 39.5 19.719 1 96.25 318 GLU B N 1
ATOM 5148 C CA . GLU B 1 318 ? 0.878 39.906 21.125 1 96.25 318 GLU B CA 1
ATOM 5149 C C . GLU B 1 318 ? -0.225 39.281 21.984 1 96.25 318 GLU B C 1
ATOM 5151 O O . GLU B 1 318 ? 0.011 38.906 23.125 1 96.25 318 GLU B O 1
ATOM 5156 N N . GLY B 1 319 ? -1.337 39.219 21.359 1 97.12 319 GLY B N 1
ATOM 5157 C CA . GLY B 1 319 ? -2.463 38.625 22.078 1 97.12 319 GLY B CA 1
ATOM 5158 C C . GLY B 1 319 ? -2.232 37.188 22.469 1 97.12 319 GLY B C 1
ATOM 5159 O O . GLY B 1 319 ? -2.43 36.812 23.625 1 97.12 319 GLY B O 1
ATOM 5160 N N . VAL B 1 320 ? -1.792 36.375 21.5 1 97.75 320 VAL B N 1
ATOM 5161 C CA . VAL B 1 320 ? -1.605 34.969 21.797 1 97.75 320 VAL B CA 1
ATOM 5162 C C . VAL B 1 320 ? -0.382 34.781 22.688 1 97.75 320 VAL B C 1
ATOM 5164 O O . VAL B 1 320 ? -0.334 33.844 23.516 1 97.75 320 VAL B O 1
ATOM 5167 N N . GLU B 1 321 ? 0.617 35.625 22.594 1 97.38 321 GLU B N 1
ATOM 5168 C CA . GLU B 1 321 ? 1.761 35.594 23.5 1 97.38 321 GLU B CA 1
ATOM 5169 C C . GLU B 1 321 ? 1.333 35.844 24.953 1 97.38 321 GLU B C 1
ATOM 5171 O O . GLU B 1 321 ? 1.812 35.156 25.875 1 97.38 321 GLU B O 1
ATOM 5176 N N . ALA B 1 322 ? 0.452 36.812 25.078 1 97.25 322 ALA B N 1
ATOM 5177 C CA . ALA B 1 322 ? -0.077 37.094 26.406 1 97.25 322 ALA B CA 1
ATOM 5178 C C . ALA B 1 322 ? -0.874 35.906 26.953 1 97.25 322 ALA B C 1
ATOM 5180 O O . ALA B 1 322 ? -0.75 35.562 28.141 1 97.25 322 ALA B O 1
ATOM 5181 N N . LEU B 1 323 ? -1.661 35.375 26.141 1 97.94 323 LEU B N 1
ATOM 5182 C CA . LEU B 1 323 ? -2.438 34.219 26.547 1 97.94 323 LEU B CA 1
ATOM 5183 C C . LEU B 1 323 ? -1.521 33.062 26.984 1 97.94 323 LEU B C 1
ATOM 5185 O O . LEU B 1 323 ? -1.79 32.406 27.969 1 97.94 323 LEU B O 1
ATOM 5189 N N . ALA B 1 324 ? -0.475 32.844 26.203 1 97.75 324 ALA B N 1
ATOM 5190 C CA . ALA B 1 324 ? 0.475 31.766 26.516 1 97.75 324 ALA B CA 1
ATOM 5191 C C . ALA B 1 324 ? 1.126 32 27.875 1 97.75 324 ALA B C 1
ATOM 5193 O O . ALA B 1 324 ? 1.256 31.078 28.688 1 97.75 324 ALA B O 1
ATOM 5194 N N . ARG B 1 325 ? 1.502 33.25 28.172 1 96.81 325 ARG B N 1
ATOM 5195 C CA . ARG B 1 325 ? 2.115 33.594 29.453 1 96.81 325 ARG B CA 1
ATOM 5196 C C . ARG B 1 325 ? 1.17 33.312 30.609 1 96.81 325 ARG B C 1
ATOM 5198 O O . ARG B 1 325 ? 1.586 32.781 31.625 1 96.81 325 ARG B O 1
ATOM 5205 N N . LEU B 1 326 ? -0.037 33.688 30.375 1 97 326 LEU B N 1
ATOM 5206 C CA . LEU B 1 326 ? -1.041 33.469 31.422 1 97 326 LEU B CA 1
ATOM 5207 C C . LEU B 1 326 ? -1.332 31.984 31.609 1 97 326 LEU B C 1
ATOM 5209 O O . LEU B 1 326 ? -1.487 31.531 32.75 1 97 326 LEU B O 1
ATOM 5213 N N . ALA B 1 327 ? -1.377 31.297 30.516 1 97 327 ALA B N 1
ATOM 5214 C CA . ALA B 1 327 ? -1.758 29.891 30.562 1 97 327 ALA B CA 1
ATOM 5215 C C . ALA B 1 327 ? -0.654 29.031 31.188 1 97 327 ALA B C 1
ATOM 5217 O O . ALA B 1 327 ? -0.921 27.969 31.734 1 97 327 ALA B O 1
ATOM 5218 N N . LEU B 1 328 ? 0.577 29.438 31.125 1 96.12 328 LEU B N 1
ATOM 5219 C CA . LEU B 1 328 ? 1.715 28.703 31.656 1 96.12 328 LEU B CA 1
ATOM 5220 C C . LEU B 1 328 ? 1.712 28.734 33.188 1 96.12 328 LEU B C 1
ATOM 5222 O O . LEU B 1 328 ? 2.348 27.891 33.812 1 96.12 328 LEU B O 1
ATOM 5226 N N . LYS B 1 329 ? 1.098 29.766 33.688 1 90.75 329 LYS B N 1
ATOM 5227 C CA . LYS B 1 329 ? 1.057 29.906 35.156 1 90.75 329 LYS B CA 1
ATOM 5228 C C . LYS B 1 329 ? 0.135 28.875 35.781 1 90.75 329 LYS B C 1
ATOM 5230 O O . LYS B 1 329 ? 0.437 28.328 36.844 1 90.75 329 LYS B O 1
#

Radius of gyration: 30.01 Å; Cα contacts (8 Å, |Δi|>4): 1178; chains: 2; bounding box: 99×92×60 Å